Protein AF-A0A2P4YWP9-F1 (afdb_monomer)

Radius of gyration: 31.11 Å; Cα contacts (8 Å, |Δi|>4): 732; chains: 1; bounding box: 73×72×94 Å

Secondary structure (DSSP, 8-state):
-----------------------------SS------HHHHHHHHHHHHHHH-S-S---TTS--HHHHHHHHTS-HHHHHHHHHHH-S----BGGGTB----PPPPTT-----PPP---TTT---------S--HHHHHHHTTSTTHHHHHHHHHHHHHHHS-------EEEE-TBTTTB-TTS---HHHHHHHHHHHHTTPEEEEB-SS-HHHHHTTS-HHHHHHH---S-SEEEGGGTEEE-TT-TT-EEEE----HHHHHHHHHHHHH--EEP-TTSTTHHHHHHHT--EE---EEEEESS-EEEES--SSHHHHHHHH-SPPEEES-HHHHHHHTTT-EEEEEEE--HHHHHHHHHHHHHHHTTSSEEEEEEETTEEEEEETT--HHHHHHHHHHHHT--GGGEEEEE-SGGGHHHHHHSSEEEEETT--HHHHHH-SEEE--GGGTHHHHHHHHHH-------

Organism: NCBI:txid93969

Nearest PDB structures (foldseek):
  3niw-assembly1_A  TM=8.493E-01  e=5.598E-21  Bacteroides thetaiotaomicron
  3mpo-assembly2_B  TM=8.622E-01  e=3.951E-20  Levilactobacillus brevis ATCC 367
  3r4c-assembly1_A  TM=8.668E-01  e=3.978E-19  Bacteroides thetaiotaomicron
  3l7y-assembly1_A  TM=8.414E-01  e=4.250E-18  Streptococcus mutans UA159
  2hf2-assembly1_A  TM=8.295E-01  e=2.999E-17  Escherichia coli K-12

Structure (mmCIF, N/CA/C/O backbone):
data_AF-A0A2P4YWP9-F1
#
_entry.id   AF-A0A2P4YWP9-F1
#
loop_
_atom_site.group_PDB
_atom_site.id
_atom_site.type_symbol
_atom_site.label_atom_id
_atom_site.label_alt_id
_atom_site.label_comp_id
_atom_site.label_asym_id
_atom_site.label_entity_id
_atom_site.label_seq_id
_atom_site.pdbx_PDB_ins_code
_atom_site.Cartn_x
_atom_site.Cartn_y
_atom_site.Cartn_z
_atom_site.occupancy
_atom_site.B_iso_or_equiv
_atom_site.auth_seq_id
_atom_site.auth_comp_id
_atom_site.auth_asym_id
_atom_site.auth_atom_id
_atom_site.pdbx_PDB_model_num
ATOM 1 N N . MET A 1 1 ? 36.704 -50.136 54.119 1.00 34.09 1 MET A N 1
ATOM 2 C CA . MET A 1 1 ? 36.709 -48.700 54.468 1.00 34.09 1 MET A CA 1
ATOM 3 C C . MET A 1 1 ? 36.087 -48.010 53.279 1.00 34.09 1 MET A C 1
ATOM 5 O O . MET A 1 1 ? 36.736 -47.890 52.256 1.00 34.09 1 MET A O 1
ATOM 9 N N . SER A 1 2 ? 34.765 -48.033 53.220 1.00 31.53 2 SER A N 1
ATOM 10 C CA . SER A 1 2 ? 33.814 -47.100 53.848 1.00 31.53 2 SER A CA 1
ATOM 11 C C . SER A 1 2 ? 33.212 -46.326 52.671 1.00 31.53 2 SER A C 1
ATOM 13 O O . SER A 1 2 ? 33.954 -45.632 51.986 1.00 31.53 2 SER A O 1
ATOM 15 N N . ASN A 1 3 ? 31.983 -46.657 52.257 1.00 23.75 3 ASN A N 1
ATOM 16 C CA . ASN A 1 3 ? 30.740 -46.163 52.883 1.00 23.75 3 ASN A CA 1
ATOM 17 C C . ASN A 1 3 ? 30.739 -44.633 52.743 1.00 23.75 3 ASN A C 1
ATOM 19 O O . ASN A 1 3 ? 31.658 -44.001 53.249 1.00 23.75 3 ASN A O 1
ATOM 23 N N . LEU A 1 4 ? 29.829 -43.959 52.051 1.00 30.27 4 LEU A N 1
ATOM 24 C CA . LEU A 1 4 ? 28.372 -44.052 51.860 1.00 30.27 4 LEU A CA 1
ATOM 25 C C . LEU A 1 4 ? 28.070 -43.082 50.686 1.00 30.27 4 LEU A C 1
ATOM 27 O O . LEU A 1 4 ? 28.908 -42.222 50.421 1.00 30.27 4 LEU A O 1
ATOM 31 N N . GLU A 1 5 ? 26.987 -43.051 49.921 1.00 29.45 5 GLU A N 1
ATOM 32 C CA . GLU A 1 5 ? 25.651 -43.662 49.828 1.00 29.45 5 GLU A CA 1
ATOM 33 C C . GLU A 1 5 ? 25.185 -43.209 48.416 1.00 29.45 5 GLU A C 1
ATOM 35 O O . GLU A 1 5 ? 25.487 -42.087 48.007 1.00 29.45 5 GLU A O 1
ATOM 40 N N . GLU A 1 6 ? 24.788 -44.120 47.520 1.00 26.89 6 GLU A N 1
ATOM 41 C CA . GLU A 1 6 ? 23.378 -44.428 47.183 1.00 26.89 6 GLU A CA 1
ATOM 42 C C . GLU A 1 6 ? 22.599 -43.219 46.619 1.00 26.89 6 GLU A C 1
ATOM 44 O O . GLU A 1 6 ? 22.570 -42.157 47.220 1.00 26.89 6 GLU A O 1
ATOM 49 N N . SER A 1 7 ? 21.863 -43.269 45.508 1.00 26.17 7 SER A N 1
ATOM 50 C CA . SER A 1 7 ? 21.395 -44.329 44.593 1.00 26.17 7 SER A CA 1
ATOM 51 C C . SER A 1 7 ? 20.700 -43.579 43.419 1.00 26.17 7 SER A C 1
ATOM 53 O O . SER A 1 7 ? 20.166 -42.493 43.624 1.00 26.17 7 SER A O 1
ATOM 55 N N . GLU A 1 8 ? 20.862 -43.903 42.126 1.00 24.72 8 GLU A N 1
ATOM 56 C CA . GLU A 1 8 ? 20.215 -45.010 41.387 1.00 24.72 8 GLU A CA 1
ATOM 57 C C . GLU A 1 8 ? 18.707 -45.133 41.723 1.00 24.72 8 GLU A C 1
ATOM 59 O O . GLU A 1 8 ? 18.348 -45.219 42.881 1.00 24.72 8 GLU A O 1
ATOM 64 N N . GLN A 1 9 ? 17.718 -45.172 40.828 1.00 23.44 9 GLN A N 1
ATOM 65 C CA . GLN A 1 9 ? 17.652 -45.668 39.459 1.00 23.44 9 GLN A CA 1
ATOM 66 C C . GLN A 1 9 ? 16.190 -45.504 38.947 1.00 23.44 9 GLN A C 1
ATOM 68 O O . GLN A 1 9 ? 15.245 -45.608 39.720 1.00 23.44 9 GLN A O 1
ATOM 73 N N . ILE A 1 10 ? 16.047 -45.365 37.622 1.00 23.47 10 ILE A N 1
ATOM 74 C CA . ILE A 1 10 ? 15.121 -46.120 36.742 1.00 23.47 10 ILE A CA 1
ATOM 75 C C . ILE A 1 10 ? 13.596 -45.866 36.800 1.00 23.47 10 ILE A C 1
ATOM 77 O O . ILE A 1 10 ? 12.891 -46.205 37.739 1.00 23.47 10 ILE A O 1
ATOM 81 N N . LEU A 1 11 ? 13.123 -45.386 35.638 1.00 29.98 11 LEU A N 1
ATOM 82 C CA . LEU A 1 11 ? 11.934 -45.780 34.861 1.00 29.98 11 LEU A CA 1
ATOM 83 C C . LEU A 1 11 ? 10.712 -46.336 35.611 1.00 29.98 11 LEU A C 1
ATOM 85 O O . LEU A 1 11 ? 10.716 -47.464 36.092 1.00 29.98 11 LEU A O 1
ATOM 89 N N . SER A 1 12 ? 9.575 -45.662 35.439 1.00 23.19 12 SER A N 1
ATOM 90 C CA . SER A 1 12 ? 8.370 -46.290 34.872 1.00 23.19 12 SER A CA 1
ATOM 91 C C . SER A 1 12 ? 7.272 -45.249 34.656 1.00 23.19 12 SER A C 1
ATOM 93 O O . SER A 1 12 ? 6.882 -44.525 35.565 1.00 23.19 12 SER A O 1
ATOM 95 N N . SER A 1 13 ? 6.743 -45.185 33.435 1.00 28.92 13 SER A N 1
ATOM 96 C CA . SER A 1 13 ? 5.374 -44.716 33.222 1.00 28.92 13 SER A CA 1
ATOM 97 C C . SER A 1 13 ? 4.409 -45.684 33.910 1.00 28.92 13 SER A C 1
ATOM 99 O O . SER A 1 13 ? 4.602 -46.900 33.808 1.00 28.92 13 SER A O 1
ATOM 101 N N . PRO A 1 14 ? 3.324 -45.175 34.501 1.00 26.53 14 PRO A N 1
ATOM 102 C CA . PRO A 1 14 ? 2.029 -45.524 33.927 1.00 26.53 14 PRO A CA 1
ATOM 103 C C . PRO A 1 14 ? 1.069 -44.333 33.857 1.00 26.53 14 PRO A C 1
ATOM 105 O O . PRO A 1 14 ? 1.017 -43.472 34.731 1.00 26.53 14 PRO A O 1
ATOM 108 N N . GLU A 1 15 ? 0.273 -44.328 32.795 1.00 30.22 15 GLU A N 1
ATOM 109 C CA . GLU A 1 15 ? -0.912 -43.496 32.633 1.00 30.22 15 GLU A CA 1
ATOM 110 C C . GLU A 1 15 ? -1.811 -43.535 33.881 1.00 30.22 15 GLU A C 1
ATOM 112 O O . GLU A 1 15 ? -2.148 -44.601 34.398 1.00 30.22 15 GLU A O 1
ATOM 117 N N . THR A 1 16 ? -2.294 -42.375 34.326 1.00 25.45 16 THR A N 1
ATOM 118 C CA . THR A 1 16 ? -3.603 -42.292 34.986 1.00 25.45 16 THR A CA 1
ATOM 119 C C . THR A 1 16 ? -4.241 -40.941 34.689 1.00 25.45 16 THR A C 1
ATOM 121 O O . THR A 1 16 ? -3.721 -39.881 35.023 1.00 25.45 16 THR A O 1
ATOM 124 N N . LYS A 1 17 ? -5.379 -41.012 33.998 1.00 30.41 17 LYS A N 1
ATOM 125 C CA . LYS A 1 17 ? -6.311 -39.921 33.715 1.00 30.41 17 LYS A CA 1
ATOM 126 C C . LYS A 1 17 ? -6.697 -39.173 34.995 1.00 30.41 17 LYS A C 1
ATOM 128 O O . LYS A 1 17 ? -7.234 -39.798 35.905 1.00 30.41 17 LYS A O 1
ATOM 133 N N . ILE A 1 18 ? -6.570 -37.847 34.987 1.00 26.12 18 ILE A N 1
ATOM 134 C CA . ILE A 1 18 ? -7.506 -36.945 35.670 1.00 26.12 18 ILE A CA 1
ATOM 135 C C . ILE A 1 18 ? -7.871 -35.841 34.674 1.00 26.12 18 ILE A C 1
ATOM 137 O O . ILE A 1 18 ? -7.018 -35.105 34.183 1.00 26.12 18 ILE A O 1
ATOM 141 N N . GLU A 1 19 ? -9.153 -35.803 34.325 1.00 24.84 19 GLU A N 1
ATOM 142 C CA . GLU A 1 19 ? -9.789 -34.797 33.482 1.00 24.84 19 GLU A CA 1
ATOM 143 C C . GLU A 1 19 ? -9.864 -33.423 34.166 1.00 24.84 19 GLU A C 1
ATOM 145 O O . GLU A 1 19 ? -10.084 -33.319 35.368 1.00 24.84 19 GLU A O 1
ATOM 150 N N . ALA A 1 20 ? -9.785 -32.395 33.315 1.00 30.55 20 ALA A N 1
ATOM 151 C CA . ALA A 1 20 ? -10.484 -31.112 33.378 1.00 30.55 20 ALA A CA 1
ATOM 152 C C . ALA A 1 20 ? -10.358 -30.236 34.642 1.00 30.55 20 ALA A C 1
ATOM 154 O O . ALA A 1 20 ? -11.037 -30.430 35.646 1.00 30.55 20 ALA A O 1
ATOM 155 N N . GLY A 1 21 ? -9.662 -29.103 34.488 1.00 25.61 21 GLY A N 1
ATOM 156 C CA . GLY A 1 21 ? -9.970 -27.905 35.269 1.00 25.61 21 GLY A CA 1
ATOM 157 C C . GLY A 1 21 ? -8.818 -26.919 35.417 1.00 25.61 21 GLY A C 1
ATOM 158 O O . GLY A 1 21 ? -7.903 -27.159 36.188 1.00 25.61 21 GLY A O 1
ATOM 159 N N . ARG A 1 22 ? -8.958 -25.755 34.767 1.00 29.91 22 ARG A N 1
ATOM 160 C CA . ARG A 1 22 ? -8.249 -24.490 35.054 1.00 29.91 22 ARG A CA 1
ATOM 161 C C . ARG A 1 22 ? -6.748 -24.441 34.736 1.00 29.91 22 ARG A C 1
ATOM 163 O O . ARG A 1 22 ? -5.906 -24.501 35.620 1.00 29.91 22 ARG A O 1
ATOM 170 N N . GLN A 1 23 ? -6.439 -24.113 33.486 1.00 26.39 23 GLN A N 1
ATOM 171 C CA . GLN A 1 23 ? -5.341 -23.192 33.188 1.00 26.39 23 GLN A CA 1
ATOM 172 C C . GLN A 1 23 ? -5.825 -22.200 32.127 1.00 26.39 23 GLN A C 1
ATOM 174 O O . GLN A 1 23 ? -5.911 -22.531 30.949 1.00 26.39 23 GLN A O 1
ATOM 179 N N . GLN A 1 24 ? -6.209 -20.998 32.559 1.00 26.45 24 GLN A N 1
ATOM 180 C CA . GLN A 1 24 ? -6.325 -19.843 31.673 1.00 26.45 24 GLN A CA 1
ATOM 181 C C . GLN A 1 24 ? -5.015 -19.068 31.806 1.00 26.45 24 GLN A C 1
ATOM 183 O O . GLN A 1 24 ? -4.790 -18.375 32.793 1.00 26.45 24 GLN A O 1
ATOM 188 N N . HIS A 1 25 ? -4.127 -19.269 30.836 1.00 23.30 25 HIS A N 1
ATOM 189 C CA . HIS A 1 25 ? -2.943 -18.440 30.641 1.00 23.30 25 HIS A CA 1
ATOM 190 C C . HIS A 1 25 ? -3.396 -17.144 29.969 1.00 23.30 25 HIS A C 1
ATOM 192 O O . HIS A 1 25 ? -3.940 -17.190 28.866 1.00 23.30 25 HIS A O 1
ATOM 198 N N . ILE A 1 26 ? -3.196 -16.002 30.625 1.00 25.72 26 ILE A N 1
ATOM 199 C CA . ILE A 1 26 ? -3.313 -14.690 29.983 1.00 25.72 26 ILE A CA 1
ATOM 200 C C . ILE A 1 26 ? -1.914 -14.332 29.481 1.00 25.72 26 ILE A C 1
ATOM 202 O O . ILE A 1 26 ? -0.986 -14.156 30.266 1.00 25.72 26 ILE A O 1
ATOM 206 N N . ILE A 1 27 ? -1.765 -14.300 28.158 1.00 22.73 27 ILE A N 1
ATOM 207 C CA . ILE A 1 27 ? -0.553 -13.879 27.454 1.00 22.73 27 ILE A CA 1
ATOM 208 C C . ILE A 1 27 ? -0.737 -12.408 27.077 1.00 22.73 27 ILE A C 1
ATOM 210 O O . ILE A 1 27 ? -1.568 -12.114 26.222 1.00 22.73 27 ILE A O 1
ATOM 214 N N . LEU A 1 28 ? 0.057 -11.513 27.671 1.00 24.88 28 LEU A N 1
ATOM 215 C CA . LEU A 1 28 ? 0.295 -10.153 27.178 1.00 24.88 28 LEU A CA 1
ATOM 216 C C . LEU A 1 28 ? 1.794 -9.812 27.335 1.00 24.88 28 LEU A C 1
ATOM 218 O O . LEU A 1 28 ? 2.309 -9.752 28.443 1.00 24.88 28 LEU A O 1
ATOM 222 N N . ASP A 1 29 ? 2.450 -9.662 26.179 1.00 27.22 29 ASP A N 1
ATOM 223 C CA . ASP A 1 29 ? 3.765 -9.074 25.850 1.00 27.22 29 ASP A CA 1
ATOM 224 C C . ASP A 1 29 ? 5.077 -9.541 26.547 1.00 27.22 29 ASP A C 1
ATOM 226 O O . ASP A 1 29 ? 5.235 -9.619 27.759 1.00 27.22 29 ASP A O 1
ATOM 230 N N . LYS A 1 30 ? 6.104 -9.818 25.733 1.00 25.92 30 LYS A N 1
ATOM 231 C CA . LYS A 1 30 ? 7.339 -10.556 26.059 1.00 25.92 30 LYS A CA 1
ATOM 232 C C . LYS A 1 30 ? 8.503 -9.721 26.616 1.00 25.92 30 LYS A C 1
ATOM 234 O O . LYS A 1 30 ? 9.622 -10.237 26.639 1.00 25.92 30 LYS A O 1
ATOM 239 N N . LYS A 1 31 ? 8.315 -8.474 27.072 1.00 27.20 31 LYS A N 1
ATOM 240 C CA . LYS A 1 31 ? 9.452 -7.689 27.618 1.00 27.20 31 LYS A CA 1
ATOM 241 C C . LYS A 1 31 ? 9.293 -7.007 28.976 1.00 27.20 31 LYS A C 1
ATOM 243 O O . LYS A 1 31 ? 10.329 -6.648 29.525 1.00 27.20 31 LYS A O 1
ATOM 248 N N . ARG A 1 32 ? 8.103 -6.940 29.581 1.00 32.03 32 ARG A N 1
ATOM 249 C CA . ARG A 1 32 ? 7.913 -6.692 31.029 1.00 32.03 32 ARG A CA 1
ATOM 250 C C . ARG A 1 32 ? 6.574 -7.290 31.469 1.00 32.03 32 ARG A C 1
ATOM 252 O O . ARG A 1 32 ? 5.560 -6.606 31.479 1.00 32.03 32 ARG A O 1
ATOM 259 N N . LEU A 1 33 ? 6.569 -8.587 31.765 1.00 34.41 33 LEU A N 1
ATOM 260 C CA . LEU A 1 33 ? 5.387 -9.292 32.262 1.00 34.41 33 LEU A CA 1
ATOM 261 C C . LEU A 1 33 ? 5.249 -9.055 33.763 1.00 34.41 33 LEU A C 1
ATOM 263 O O . LEU A 1 33 ? 5.923 -9.708 34.555 1.00 34.41 33 LEU A O 1
ATOM 267 N N . ILE A 1 34 ? 4.340 -8.160 34.140 1.00 37.19 34 ILE A N 1
ATOM 268 C CA . ILE A 1 34 ? 3.811 -8.127 35.500 1.00 37.19 34 ILE A CA 1
ATOM 269 C C . ILE A 1 34 ? 2.559 -9.003 35.507 1.00 37.19 34 ILE A C 1
ATOM 271 O O . ILE A 1 34 ? 1.476 -8.582 35.107 1.00 37.19 34 ILE A O 1
ATOM 275 N N . THR A 1 35 ? 2.710 -10.261 35.908 1.00 38.19 35 THR A N 1
ATOM 276 C CA . THR A 1 35 ? 1.577 -11.187 36.047 1.00 38.19 35 THR A CA 1
ATOM 277 C C . THR A 1 35 ? 0.998 -11.072 37.456 1.00 38.19 35 THR A C 1
ATOM 279 O O . THR A 1 35 ? 1.623 -11.534 38.417 1.00 38.19 35 THR A O 1
ATOM 282 N N . PHE A 1 36 ? -0.193 -10.479 37.569 1.00 42.12 36 PHE A N 1
ATOM 283 C CA . PHE A 1 36 ? -1.052 -10.588 38.749 1.00 42.12 36 PHE A CA 1
ATOM 284 C C . PHE A 1 36 ? -2.143 -11.623 38.481 1.00 42.12 36 PHE A C 1
ATOM 286 O O . PHE A 1 36 ? -2.895 -11.532 37.511 1.00 42.12 36 PHE A O 1
ATOM 293 N N . THR A 1 37 ? -2.217 -12.636 39.334 1.00 42.81 37 THR A N 1
ATOM 294 C CA . THR A 1 37 ? -3.354 -13.552 39.391 1.00 42.81 37 THR A CA 1
ATOM 295 C C . THR A 1 37 ? -4.542 -12.865 40.066 1.00 42.81 37 THR A C 1
ATOM 297 O O . THR A 1 37 ? -4.379 -11.882 40.786 1.00 42.81 37 THR A O 1
ATOM 300 N N . LEU A 1 38 ? -5.753 -13.404 39.887 1.00 40.91 38 LEU A N 1
ATOM 301 C CA . LEU A 1 38 ? -6.932 -12.921 40.618 1.00 40.91 38 LEU A CA 1
ATOM 302 C C . LEU A 1 38 ? -6.696 -12.952 42.140 1.00 40.91 38 LEU A C 1
ATOM 304 O O . LEU A 1 38 ? -7.079 -12.025 42.842 1.00 40.91 38 LEU A O 1
ATOM 308 N N . THR A 1 39 ? -5.992 -13.976 42.626 1.00 45.16 39 THR A N 1
ATOM 309 C CA . THR A 1 39 ? -5.567 -14.099 44.024 1.00 45.16 39 THR A CA 1
ATOM 310 C C . THR A 1 39 ? -4.648 -12.955 44.450 1.00 45.16 39 THR A C 1
ATOM 312 O O . THR A 1 39 ? -4.837 -12.401 45.529 1.00 45.16 39 THR A O 1
ATOM 315 N N . ASP A 1 40 ? -3.691 -12.564 43.603 1.00 47.81 40 ASP A N 1
ATOM 316 C CA . ASP A 1 40 ? -2.776 -11.459 43.909 1.00 47.81 40 ASP A CA 1
ATOM 317 C C . ASP A 1 40 ? -3.527 -10.122 44.012 1.00 47.81 40 ASP A C 1
ATOM 319 O O . ASP A 1 40 ? -3.213 -9.304 44.873 1.00 47.81 40 ASP A O 1
ATOM 323 N N . ILE A 1 41 ? -4.562 -9.922 43.186 1.00 49.44 41 ILE A N 1
ATOM 324 C CA . ILE A 1 41 ? -5.426 -8.731 43.224 1.00 49.44 41 ILE A CA 1
ATOM 325 C C . ILE A 1 41 ? -6.267 -8.702 44.511 1.00 49.44 41 ILE A C 1
ATOM 327 O O . ILE A 1 41 ? -6.384 -7.650 45.140 1.00 49.44 41 ILE A O 1
ATOM 331 N N . CYS A 1 42 ? -6.825 -9.841 44.936 1.00 46.81 42 CYS A N 1
ATOM 332 C CA . CYS A 1 42 ? -7.580 -9.933 46.191 1.00 46.81 42 CYS A CA 1
ATOM 333 C C . CYS A 1 42 ? -6.701 -9.627 47.411 1.00 46.81 42 CYS A C 1
ATOM 335 O O . CYS A 1 42 ? -7.074 -8.814 48.252 1.00 46.81 42 CYS A O 1
ATOM 337 N N . LEU A 1 43 ? -5.513 -10.234 47.480 1.00 52.22 43 LEU A N 1
ATOM 338 C CA . LEU A 1 43 ? -4.580 -10.031 48.591 1.00 52.22 43 LEU A CA 1
ATOM 339 C C . LEU A 1 43 ? -4.045 -8.591 48.637 1.00 52.22 43 LEU A C 1
ATOM 341 O O . LEU A 1 43 ? -3.830 -8.043 49.716 1.00 52.22 43 LEU A O 1
ATOM 345 N N . LEU A 1 44 ? -3.844 -7.967 47.472 1.00 57.00 44 LEU A N 1
ATOM 346 C CA . LEU A 1 44 ? -3.481 -6.555 47.351 1.00 57.00 44 LEU A CA 1
ATOM 347 C C . LEU A 1 44 ? -4.560 -5.645 47.958 1.00 57.00 44 LEU A C 1
ATOM 349 O O . LEU A 1 44 ? -4.241 -4.774 48.764 1.00 57.00 44 LEU A O 1
ATOM 353 N N . LEU A 1 45 ? -5.830 -5.877 47.614 1.00 52.88 45 LEU A N 1
ATOM 354 C CA . LEU A 1 45 ? -6.977 -5.130 48.140 1.00 52.88 45 LEU A CA 1
ATOM 355 C C . LEU A 1 45 ? -7.110 -5.261 49.663 1.00 52.88 45 LEU A C 1
ATOM 357 O O . LEU A 1 45 ? -7.238 -4.248 50.349 1.00 52.88 45 LEU A O 1
ATOM 361 N N . GLU A 1 46 ? -7.027 -6.483 50.192 1.00 53.44 46 GLU A N 1
ATOM 362 C CA . GLU A 1 46 ? -7.095 -6.748 51.637 1.00 53.44 46 GLU A CA 1
ATOM 363 C C . GLU A 1 46 ? -5.995 -5.998 52.403 1.00 53.44 46 GLU A C 1
ATOM 365 O O . GLU A 1 46 ? -6.267 -5.327 53.397 1.00 53.44 46 GLU A O 1
ATOM 370 N N . LYS A 1 47 ? -4.757 -6.019 51.897 1.00 58.69 47 LYS A N 1
ATOM 371 C CA . LYS A 1 47 ? -3.616 -5.343 52.535 1.00 58.69 47 LYS A CA 1
ATOM 372 C C . LYS A 1 47 ? -3.704 -3.819 52.480 1.00 58.69 47 LYS A C 1
ATOM 374 O O . LYS A 1 47 ? -3.301 -3.151 53.432 1.00 58.69 47 LYS A O 1
ATOM 379 N N . ILE A 1 48 ? -4.241 -3.257 51.394 1.00 57.91 48 ILE A N 1
ATOM 380 C CA . ILE A 1 48 ? -4.526 -1.815 51.302 1.00 57.91 48 ILE A CA 1
ATOM 381 C C . ILE A 1 48 ? -5.561 -1.420 52.368 1.00 57.91 48 ILE A C 1
ATOM 383 O O . ILE A 1 48 ? -5.403 -0.389 53.025 1.00 57.91 48 ILE A O 1
ATOM 387 N N . MET A 1 49 ? -6.585 -2.255 52.578 1.00 53.53 49 MET A N 1
ATOM 388 C CA . MET A 1 49 ? -7.623 -2.029 53.590 1.00 53.53 49 MET A CA 1
ATOM 389 C C . MET A 1 49 ? -7.082 -2.128 55.026 1.00 53.53 49 MET A C 1
ATOM 391 O O . MET A 1 49 ? -7.452 -1.311 55.868 1.00 53.53 49 MET A O 1
ATOM 395 N N . GLU A 1 50 ? -6.172 -3.067 55.307 1.00 58.84 50 GLU A N 1
ATOM 396 C CA . GLU A 1 50 ? -5.529 -3.216 56.625 1.00 58.84 50 GLU A CA 1
ATOM 397 C C . GLU A 1 50 ? -4.681 -1.996 57.032 1.00 58.84 50 GLU A C 1
ATOM 399 O O . GLU A 1 50 ? -4.584 -1.683 58.219 1.00 58.84 50 GLU A O 1
ATOM 404 N N . GLN A 1 51 ? -4.070 -1.290 56.072 1.00 59.56 51 GLN A N 1
ATOM 405 C CA . GLN A 1 51 ? -3.169 -0.165 56.356 1.00 59.56 51 GLN A CA 1
ATOM 406 C C . GLN A 1 51 ? -3.874 1.159 56.684 1.00 59.56 51 GLN A C 1
ATOM 408 O O . GLN A 1 51 ? -3.307 1.975 57.410 1.00 59.56 51 GLN A O 1
ATOM 413 N N . GLN A 1 52 ? -5.053 1.424 56.117 1.00 53.59 52 GLN A N 1
ATOM 414 C CA . GLN A 1 52 ? -5.598 2.792 56.050 1.00 53.59 52 GLN A CA 1
ATOM 415 C C . GLN A 1 52 ? -6.730 3.075 57.049 1.00 53.59 52 GLN A C 1
ATOM 417 O O . GLN A 1 52 ? -7.041 4.238 57.292 1.00 53.59 52 GLN A O 1
ATOM 422 N N . GLY A 1 53 ? -7.318 2.050 57.675 1.00 52.88 53 GLY A N 1
ATOM 423 C CA . GLY A 1 53 ? -8.463 2.247 58.568 1.00 52.88 53 GLY A CA 1
ATOM 424 C C . GLY A 1 53 ? -9.698 2.832 57.859 1.00 52.88 53 GLY A C 1
ATOM 425 O O . GLY A 1 53 ? -9.759 2.922 56.637 1.00 52.88 53 GLY A O 1
ATOM 426 N N . ASP A 1 54 ? -10.713 3.188 58.647 1.00 45.66 54 ASP A N 1
ATOM 427 C CA . ASP A 1 54 ? -12.112 3.429 58.240 1.00 45.66 54 ASP A CA 1
ATOM 428 C C . ASP A 1 54 ? -12.363 4.782 57.516 1.00 45.66 54 ASP A C 1
ATOM 430 O O . ASP A 1 54 ? -13.359 5.463 57.770 1.00 45.66 54 ASP A O 1
ATOM 434 N N . GLU A 1 55 ? -11.453 5.230 56.640 1.00 42.81 55 GLU A N 1
ATOM 435 C CA . GLU A 1 55 ? -11.620 6.468 55.860 1.00 42.81 55 GLU A CA 1
ATOM 436 C C . GLU A 1 55 ? -12.186 6.225 54.446 1.00 42.81 55 GLU A C 1
ATOM 438 O O . GLU A 1 55 ? -11.950 5.214 53.790 1.00 42.81 55 GLU A O 1
ATOM 443 N N . SER A 1 56 ? -13.002 7.176 53.976 1.00 46.06 56 SER A N 1
ATOM 444 C CA . SER A 1 56 ? -14.008 6.975 52.917 1.00 46.06 56 SER A CA 1
ATOM 445 C C . SER A 1 56 ? -13.555 7.255 51.475 1.00 46.06 56 SER A C 1
ATOM 447 O O . SER A 1 56 ? -14.393 7.274 50.575 1.00 46.06 56 SER A O 1
ATOM 449 N N . VAL A 1 57 ? -12.258 7.439 51.208 1.00 42.12 57 VAL A N 1
ATOM 450 C CA . VAL A 1 57 ? -11.725 7.559 49.836 1.00 42.12 57 VAL A CA 1
ATOM 451 C C . VAL A 1 57 ? -10.282 7.050 49.794 1.00 42.12 57 VAL A C 1
ATOM 453 O O . VAL A 1 57 ? -9.405 7.623 50.435 1.00 42.12 57 VAL A O 1
ATOM 456 N N . ILE A 1 58 ? -10.015 6.007 49.001 1.00 47.06 58 ILE A N 1
ATOM 457 C CA . ILE A 1 58 ? -8.652 5.511 48.766 1.00 47.06 58 ILE A CA 1
ATOM 458 C C . ILE A 1 58 ? -8.010 6.392 47.691 1.00 47.06 58 ILE A C 1
ATOM 460 O O . ILE A 1 58 ? -8.503 6.464 46.568 1.00 47.06 58 ILE A O 1
ATOM 464 N N . THR A 1 59 ? -6.892 7.047 48.008 1.00 48.97 59 THR A N 1
ATOM 465 C CA . THR A 1 59 ? -6.061 7.729 47.002 1.00 48.97 59 THR A CA 1
ATOM 466 C C . THR A 1 59 ? -4.659 7.124 46.997 1.00 48.97 59 THR A C 1
ATOM 468 O O . THR A 1 59 ? -4.069 6.899 48.053 1.00 48.97 59 THR A O 1
ATOM 471 N N . CYS A 1 60 ? -4.085 6.892 45.809 1.00 46.78 60 CYS A N 1
ATOM 472 C CA . CYS A 1 60 ? -2.777 6.236 45.629 1.00 46.78 60 CYS A CA 1
ATOM 473 C C . CYS A 1 60 ? -1.593 6.946 46.313 1.00 46.78 60 CYS A C 1
ATOM 475 O O . CYS A 1 60 ? -0.478 6.432 46.287 1.00 46.78 60 CYS A O 1
ATOM 477 N N . ARG A 1 61 ? -1.801 8.145 46.874 1.00 48.34 61 ARG A N 1
ATOM 478 C CA . ARG A 1 61 ? -0.754 8.977 47.479 1.00 48.34 61 ARG A CA 1
ATOM 479 C C . ARG A 1 61 ? -0.337 8.523 48.878 1.00 48.34 61 ARG A C 1
ATOM 481 O O . ARG A 1 61 ? 0.761 8.873 49.289 1.00 48.34 61 ARG A O 1
ATOM 488 N N . ASN A 1 62 ? -1.180 7.762 49.578 1.00 51.78 62 ASN A N 1
ATOM 489 C CA . ASN A 1 62 ? -0.953 7.398 50.982 1.00 51.78 62 ASN A CA 1
ATOM 490 C C . ASN A 1 62 ? -0.669 5.901 51.200 1.00 51.78 62 ASN A C 1
ATOM 492 O O . ASN A 1 62 ? -0.564 5.475 52.345 1.00 51.78 62 ASN A O 1
ATOM 496 N N . ILE A 1 63 ? -0.564 5.105 50.132 1.00 58.94 63 ILE A N 1
ATOM 497 C CA . ILE A 1 63 ? -0.356 3.653 50.211 1.00 58.94 63 ILE A CA 1
ATOM 498 C C . ILE A 1 63 ? 1.146 3.347 50.287 1.00 58.94 63 ILE A C 1
ATOM 500 O O . ILE A 1 63 ? 1.916 3.821 49.450 1.00 58.94 63 ILE A O 1
ATOM 504 N N . ASP A 1 64 ? 1.566 2.533 51.263 1.00 63.78 64 ASP A N 1
ATOM 505 C CA . ASP A 1 64 ? 2.944 2.035 51.338 1.00 63.78 64 ASP A CA 1
ATOM 506 C C . ASP A 1 64 ? 3.106 0.806 50.433 1.00 63.78 64 ASP A C 1
ATOM 508 O O . ASP A 1 64 ? 2.952 -0.350 50.845 1.00 63.78 64 ASP A O 1
ATOM 512 N N . TRP A 1 65 ? 3.411 1.080 49.163 1.00 64.19 65 TRP A N 1
ATOM 513 C CA . TRP A 1 65 ? 3.610 0.055 48.140 1.00 64.19 65 TRP A CA 1
ATOM 514 C C . TRP A 1 65 ? 4.779 -0.878 48.453 1.00 64.19 65 TRP A C 1
ATOM 516 O O . TRP A 1 65 ? 4.716 -2.049 48.094 1.00 64.19 65 TRP A O 1
ATOM 526 N N . ASN A 1 66 ? 5.806 -0.413 49.174 1.00 64.94 66 ASN A N 1
ATOM 527 C CA . ASN A 1 66 ? 6.937 -1.260 49.559 1.00 64.94 66 ASN A CA 1
ATOM 528 C C . ASN A 1 66 ? 6.509 -2.319 50.576 1.00 64.94 66 ASN A C 1
ATOM 530 O O . ASN A 1 66 ? 6.891 -3.486 50.461 1.00 64.94 66 ASN A O 1
ATOM 534 N N . LEU A 1 67 ? 5.682 -1.929 51.550 1.00 63.06 67 LEU A N 1
ATOM 535 C CA . LEU A 1 67 ? 5.137 -2.860 52.530 1.00 63.06 67 LEU A CA 1
ATOM 536 C C . LEU A 1 67 ? 4.246 -3.910 51.854 1.00 63.06 67 LEU A C 1
ATOM 538 O O . LEU A 1 67 ? 4.412 -5.101 52.111 1.00 63.06 67 LEU A O 1
ATOM 542 N N . ILE A 1 68 ? 3.360 -3.505 50.944 1.00 60.56 68 ILE A N 1
ATOM 543 C CA . ILE A 1 68 ? 2.469 -4.449 50.254 1.00 60.56 68 ILE A CA 1
ATOM 544 C C . ILE A 1 68 ? 3.254 -5.393 49.334 1.00 60.56 68 ILE A C 1
ATOM 546 O O . ILE A 1 68 ? 3.033 -6.604 49.350 1.00 60.56 68 ILE A O 1
ATOM 550 N N . ALA A 1 69 ? 4.223 -4.862 48.595 1.00 63.38 69 ALA A N 1
ATOM 551 C CA . ALA A 1 69 ? 5.097 -5.628 47.718 1.00 63.38 69 ALA A CA 1
ATOM 552 C C . ALA A 1 69 ? 5.905 -6.694 48.457 1.00 63.38 69 ALA A C 1
ATOM 554 O O . ALA A 1 69 ? 5.948 -7.845 48.023 1.00 63.38 69 ALA A O 1
ATOM 555 N N . SER A 1 70 ? 6.439 -6.351 49.634 1.00 66.00 70 SER A N 1
ATOM 556 C CA . SER A 1 70 ? 7.154 -7.307 50.486 1.00 66.00 70 SER A CA 1
ATOM 557 C C . SER A 1 70 ? 6.278 -8.472 50.962 1.00 66.00 70 SER A C 1
ATOM 559 O O . SER A 1 70 ? 6.777 -9.565 51.209 1.00 66.00 70 SER A O 1
ATOM 561 N N . GLN A 1 71 ? 4.965 -8.255 51.077 1.00 61.31 71 GLN A N 1
ATOM 562 C CA . GLN A 1 71 ? 4.019 -9.261 51.552 1.00 61.31 71 GLN A CA 1
ATOM 563 C C . GLN A 1 71 ? 3.398 -10.100 50.427 1.00 61.31 71 GLN A C 1
ATOM 565 O O . GLN A 1 71 ? 2.797 -11.134 50.716 1.00 61.31 71 GLN A O 1
ATOM 570 N N . LEU A 1 72 ? 3.513 -9.652 49.175 1.00 58.00 72 LEU A N 1
ATOM 571 C CA . LEU A 1 72 ? 3.062 -10.371 47.980 1.00 58.00 72 LEU A CA 1
ATOM 572 C C . LEU A 1 72 ? 4.219 -11.033 47.215 1.00 58.00 72 LEU A C 1
ATOM 574 O O . LEU A 1 72 ? 3.961 -11.720 46.231 1.00 58.00 72 LEU A O 1
ATOM 578 N N . ASP A 1 73 ? 5.465 -10.835 47.663 1.00 67.25 73 ASP A N 1
ATOM 579 C CA . ASP A 1 73 ? 6.692 -11.252 46.965 1.00 67.25 73 ASP A CA 1
ATOM 580 C C . ASP A 1 73 ? 6.739 -10.720 45.518 1.00 67.25 73 ASP A C 1
ATOM 582 O O . ASP A 1 73 ? 6.942 -11.447 44.544 1.00 67.25 73 ASP A O 1
ATOM 586 N N . LYS A 1 74 ? 6.461 -9.419 45.373 1.00 62.38 74 LYS A N 1
ATOM 587 C CA . LYS A 1 74 ? 6.402 -8.695 44.093 1.00 62.38 74 LYS A CA 1
ATOM 588 C C . LYS A 1 74 ? 7.249 -7.433 44.157 1.00 62.38 74 LYS A C 1
ATOM 590 O O . LYS A 1 74 ? 7.601 -6.968 45.240 1.00 62.38 74 LYS A O 1
ATOM 595 N N . ASP A 1 75 ? 7.555 -6.855 43.001 1.00 65.00 75 ASP A N 1
ATOM 596 C CA . ASP A 1 75 ? 8.251 -5.575 42.946 1.00 65.00 75 ASP A CA 1
ATOM 597 C C . ASP A 1 75 ? 7.289 -4.403 43.288 1.00 65.00 75 ASP A C 1
ATOM 599 O O . ASP A 1 75 ? 6.153 -4.362 42.800 1.00 65.00 75 ASP A O 1
ATOM 603 N N . PRO A 1 76 ? 7.699 -3.443 44.142 1.00 59.44 76 PRO A N 1
ATOM 604 C CA . PRO A 1 76 ? 6.852 -2.311 44.526 1.00 59.44 76 PRO A CA 1
ATOM 605 C C . PRO A 1 76 ? 6.447 -1.402 43.365 1.00 59.44 76 PRO A C 1
ATOM 607 O O . PRO A 1 76 ? 5.303 -0.942 43.329 1.00 59.44 76 PRO A O 1
ATOM 610 N N . PHE A 1 77 ? 7.347 -1.167 42.403 1.00 55.25 77 PHE A N 1
ATOM 611 C CA . PHE A 1 77 ? 7.034 -0.381 41.209 1.00 55.25 77 PHE A CA 1
ATOM 612 C C . PHE A 1 77 ? 6.034 -1.117 40.319 1.00 55.25 77 PHE A C 1
ATOM 614 O O . PHE A 1 77 ? 5.177 -0.475 39.715 1.00 55.25 77 PHE A O 1
ATOM 621 N N . GLU A 1 78 ? 6.108 -2.446 40.253 1.00 55.97 78 GLU A N 1
ATOM 622 C CA . GLU A 1 78 ? 5.161 -3.261 39.493 1.00 55.97 78 GLU A CA 1
ATOM 623 C C . GLU A 1 78 ? 3.727 -3.171 40.041 1.00 55.97 78 GLU A C 1
ATOM 625 O O . GLU A 1 78 ? 2.782 -2.989 39.269 1.00 55.97 78 GLU A O 1
ATOM 630 N N . ILE A 1 79 ? 3.558 -3.243 41.366 1.00 55.50 79 ILE A N 1
ATOM 631 C CA . ILE A 1 79 ? 2.247 -3.099 42.023 1.00 55.50 79 ILE A CA 1
ATOM 632 C C . ILE A 1 79 ? 1.707 -1.675 41.867 1.00 55.50 79 ILE A C 1
ATOM 634 O O . ILE A 1 79 ? 0.544 -1.489 41.500 1.00 55.50 79 ILE A O 1
ATOM 638 N N . GLU A 1 80 ? 2.543 -0.668 42.125 1.00 56.66 80 GLU A N 1
ATOM 639 C CA . GLU A 1 80 ? 2.148 0.737 42.031 1.00 56.66 80 GLU A CA 1
ATOM 640 C C . GLU A 1 80 ? 1.746 1.113 40.595 1.00 56.66 80 GLU A C 1
ATOM 642 O O . GLU A 1 80 ? 0.749 1.812 40.388 1.00 56.66 80 GLU A O 1
ATOM 647 N N . TYR A 1 81 ? 2.495 0.631 39.596 1.00 50.28 81 TYR A N 1
ATOM 648 C CA . TYR A 1 81 ? 2.199 0.846 38.181 1.00 50.28 81 TYR A CA 1
ATOM 649 C C . TYR A 1 81 ? 0.886 0.176 37.774 1.00 50.28 81 TYR A C 1
ATOM 651 O O . TYR A 1 81 ? 0.020 0.844 37.214 1.00 50.28 81 TYR A O 1
ATOM 659 N N . PHE A 1 82 ? 0.696 -1.104 38.113 1.00 53.84 82 PHE A N 1
ATOM 660 C CA . PHE A 1 82 ? -0.554 -1.821 37.848 1.00 53.84 82 PHE A CA 1
ATOM 661 C C . PHE A 1 82 ? -1.762 -1.082 38.437 1.00 53.84 82 PHE A C 1
ATOM 663 O O . PHE A 1 82 ? -2.735 -0.799 37.741 1.00 53.84 82 PHE A O 1
ATOM 670 N N . TRP A 1 83 ? -1.683 -0.687 39.706 1.00 55.12 83 TRP A N 1
ATOM 671 C CA . TRP A 1 83 ? -2.793 -0.021 40.375 1.00 55.12 83 TRP A CA 1
ATOM 672 C C . TRP A 1 83 ? -3.128 1.348 39.760 1.00 55.12 83 TRP A C 1
ATOM 674 O O . TRP A 1 83 ? -4.296 1.646 39.511 1.00 55.12 83 TRP A O 1
ATOM 684 N N . LYS A 1 84 ? -2.110 2.166 39.452 1.00 52.38 84 LYS A N 1
ATOM 685 C CA . LYS A 1 84 ? -2.286 3.485 38.817 1.00 52.38 84 LYS A CA 1
ATOM 686 C C . LYS A 1 84 ? -2.840 3.408 37.395 1.00 52.38 84 LYS A C 1
ATOM 688 O O . LYS A 1 84 ? -3.567 4.313 36.999 1.00 52.38 84 LYS A O 1
ATOM 693 N N . VAL A 1 85 ? -2.469 2.376 36.637 1.00 43.44 85 VAL A N 1
ATOM 694 C CA . VAL A 1 85 ? -2.883 2.203 35.237 1.00 43.44 85 VAL A CA 1
ATOM 695 C C . VAL A 1 85 ? -4.330 1.725 35.140 1.00 43.44 85 VAL A C 1
ATOM 697 O O . VAL A 1 85 ? -5.070 2.231 34.304 1.00 43.44 85 VAL A O 1
ATOM 700 N N . PHE A 1 86 ? -4.748 0.792 36.001 1.00 45.66 86 PHE A N 1
ATOM 701 C CA . PHE A 1 86 ? -6.057 0.144 35.866 1.00 45.66 86 PHE A CA 1
ATOM 702 C C . PHE A 1 86 ? -7.147 0.704 36.786 1.00 45.66 86 PHE A C 1
ATOM 704 O O . PHE A 1 86 ? -8.322 0.497 36.508 1.00 45.66 86 PHE A O 1
ATOM 711 N N . ASN A 1 87 ? -6.800 1.394 37.880 1.00 50.97 87 ASN A N 1
ATOM 712 C CA . ASN A 1 87 ? -7.779 1.816 38.889 1.00 50.97 87 ASN A CA 1
ATOM 713 C C . ASN A 1 87 ? -7.497 3.222 39.463 1.00 50.97 87 ASN A C 1
ATOM 715 O O . ASN A 1 87 ? -7.267 3.365 40.668 1.00 50.97 87 ASN A O 1
ATOM 719 N N . PRO A 1 88 ? -7.507 4.283 38.633 1.00 41.41 88 PRO A N 1
ATOM 720 C CA . PRO A 1 88 ? -7.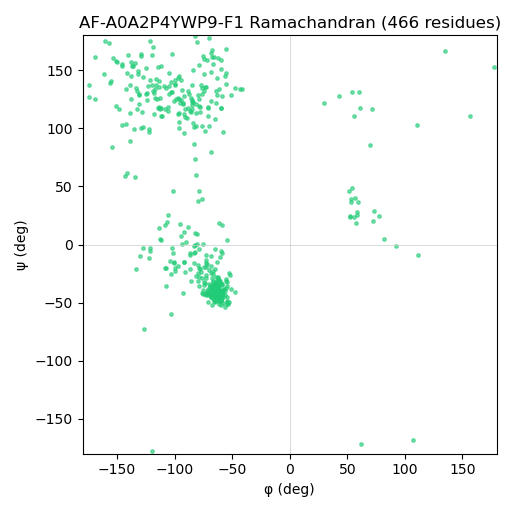150 5.630 39.079 1.00 41.41 88 PRO A CA 1
ATOM 721 C C . PRO A 1 88 ? -8.161 6.265 40.054 1.00 41.41 88 PRO A C 1
ATOM 723 O O . PRO A 1 88 ? -7.760 7.113 40.851 1.00 41.41 88 PRO A O 1
ATOM 726 N N . GLU A 1 89 ? -9.435 5.848 40.044 1.00 42.97 89 GLU A N 1
ATOM 727 C CA . GLU A 1 89 ? -10.492 6.387 40.917 1.00 42.97 89 GLU A CA 1
ATOM 728 C C . GLU A 1 89 ? -11.412 5.272 41.456 1.00 42.97 89 GLU A C 1
ATOM 730 O O . GLU A 1 89 ? -12.429 4.932 40.855 1.00 42.97 89 GLU A O 1
ATOM 735 N N . ILE A 1 90 ? -11.067 4.679 42.606 1.00 42.50 90 ILE A N 1
ATOM 736 C CA . ILE A 1 90 ? -11.961 3.756 43.330 1.00 42.50 90 ILE A CA 1
ATOM 737 C C . ILE A 1 90 ? -12.714 4.523 44.423 1.00 42.50 90 ILE A C 1
ATOM 739 O O . ILE A 1 90 ? -12.111 5.123 45.314 1.00 42.50 90 ILE A O 1
ATOM 743 N N . HIS A 1 91 ? -14.046 4.439 44.408 1.00 39.19 91 HIS A N 1
ATOM 744 C CA . HIS A 1 91 ? -14.907 4.925 45.488 1.00 39.19 91 HIS A CA 1
ATOM 745 C C . HIS A 1 91 ? -15.284 3.770 46.427 1.00 39.19 91 HIS A C 1
ATOM 747 O O . HIS A 1 91 ? -16.036 2.874 46.045 1.00 39.19 91 HIS A O 1
ATOM 753 N N . PHE A 1 92 ? -14.791 3.796 47.668 1.00 38.91 92 PHE A N 1
ATOM 754 C CA . PHE A 1 92 ? -15.082 2.777 48.684 1.00 38.91 92 PHE A CA 1
ATOM 755 C C . PHE A 1 92 ? -16.081 3.309 49.727 1.00 38.91 92 PHE A C 1
ATOM 757 O O . PHE A 1 92 ? -15.948 4.441 50.188 1.00 38.91 92 PHE A O 1
ATOM 764 N N . LYS A 1 93 ? -17.087 2.511 50.125 1.00 34.56 93 LYS A N 1
ATOM 765 C CA . LYS A 1 93 ? -18.037 2.857 51.206 1.00 34.56 93 LYS A CA 1
ATOM 766 C C . LYS A 1 93 ? -18.017 1.793 52.315 1.00 34.56 93 LYS A C 1
ATOM 768 O O . LYS A 1 93 ? -18.738 0.799 52.210 1.00 34.56 93 LYS A O 1
ATOM 773 N N . PRO A 1 94 ? -17.258 2.012 53.404 1.00 32.03 94 PRO A N 1
ATOM 774 C CA . PRO A 1 94 ? -17.087 1.030 54.480 1.00 32.03 94 PRO A CA 1
ATOM 775 C C . PRO A 1 94 ? -18.384 0.658 55.207 1.00 32.03 94 PRO A C 1
ATOM 777 O O . PRO A 1 94 ? -18.559 -0.487 55.612 1.00 32.03 94 PRO A O 1
ATOM 780 N N . THR A 1 95 ? -19.347 1.584 55.298 1.00 33.62 95 THR A N 1
ATOM 781 C CA . THR A 1 95 ? -20.629 1.382 56.002 1.00 33.62 95 THR A CA 1
ATOM 782 C C . THR A 1 95 ? -21.491 0.249 55.450 1.00 33.62 95 THR A C 1
ATOM 784 O O . THR A 1 95 ? -22.482 -0.115 56.080 1.00 33.62 95 THR A O 1
ATOM 787 N N . LEU A 1 96 ? -21.140 -0.302 54.286 1.00 31.38 96 LEU A N 1
ATOM 788 C CA . LEU A 1 96 ? -21.904 -1.351 53.626 1.00 31.38 96 LEU A CA 1
ATOM 789 C C . LEU A 1 96 ? -21.097 -2.645 53.386 1.00 31.38 96 LEU A C 1
ATOM 791 O O . LEU A 1 96 ? -21.694 -3.645 53.004 1.00 31.38 96 LEU A O 1
ATOM 795 N N . GLY A 1 97 ? -19.789 -2.669 53.683 1.00 29.41 97 GLY A N 1
ATOM 796 C CA . GLY A 1 97 ? -18.980 -3.897 53.687 1.00 29.41 97 GLY A CA 1
ATOM 797 C C . GLY A 1 97 ? -18.625 -4.493 52.315 1.00 29.41 97 GLY A C 1
ATOM 798 O O . GLY A 1 97 ? -18.457 -5.708 52.229 1.00 29.41 97 GLY A O 1
ATOM 799 N N . TYR A 1 98 ? -18.518 -3.682 51.253 1.00 35.62 98 TYR A N 1
ATOM 800 C CA . TYR A 1 98 ? -18.152 -4.152 49.906 1.00 35.62 98 TYR A CA 1
ATOM 801 C C . TYR A 1 98 ? -17.306 -3.155 49.095 1.00 35.62 98 TYR A C 1
ATOM 803 O O . TYR A 1 98 ? -17.410 -1.939 49.267 1.00 35.62 98 TYR A O 1
ATOM 811 N N . ALA A 1 99 ? -16.508 -3.700 48.166 1.00 33.81 99 ALA A N 1
ATOM 812 C CA . ALA A 1 99 ? -15.708 -2.990 47.164 1.00 33.81 99 ALA A CA 1
ATOM 813 C C . ALA A 1 99 ? -16.310 -3.196 45.763 1.00 33.81 99 ALA A C 1
ATOM 815 O O . ALA A 1 99 ? -16.651 -4.325 45.410 1.00 33.81 99 ALA A O 1
ATOM 816 N N . VAL A 1 100 ? -16.402 -2.143 44.945 1.00 37.16 100 VAL A N 1
ATOM 817 C CA . VAL A 1 100 ? -16.790 -2.257 43.527 1.00 37.16 100 VAL A CA 1
ATOM 818 C C . VAL A 1 100 ? -15.573 -1.919 42.677 1.00 37.16 100 VAL A C 1
ATOM 820 O O . VAL A 1 100 ? -15.137 -0.771 42.655 1.00 37.16 100 VAL A O 1
ATOM 823 N N . VAL A 1 101 ? -15.015 -2.926 42.005 1.00 36.84 101 VAL A N 1
ATOM 824 C CA . VAL A 1 101 ? -13.879 -2.764 41.090 1.00 36.84 101 VAL A CA 1
ATOM 825 C C . VAL A 1 101 ? -14.397 -2.950 39.663 1.00 36.84 101 VAL A C 1
ATOM 827 O O . VAL A 1 101 ? -14.881 -4.040 39.347 1.00 36.84 101 VAL A O 1
ATOM 830 N N . PRO A 1 102 ? -14.338 -1.926 38.797 1.00 33.72 102 PRO A N 1
ATOM 831 C CA . PRO A 1 102 ? -14.587 -2.114 37.377 1.00 33.72 102 PRO A CA 1
ATOM 832 C C . PRO A 1 102 ? -13.407 -2.896 36.793 1.00 33.72 102 PRO A C 1
ATOM 834 O O . PRO A 1 102 ? -12.324 -2.358 36.596 1.00 33.72 102 PRO A O 1
ATOM 837 N N . VAL A 1 103 ? -13.593 -4.193 36.562 1.00 33.62 103 VAL A N 1
ATOM 838 C CA . VAL A 1 103 ? -12.601 -5.011 35.859 1.00 33.62 103 VAL A CA 1
ATOM 839 C C . VAL A 1 103 ? -12.970 -5.012 34.382 1.00 33.62 103 VAL A C 1
ATOM 841 O O . VAL A 1 103 ? -14.067 -5.439 34.021 1.00 33.62 103 VAL A O 1
ATOM 844 N N . GLU A 1 104 ? -12.065 -4.539 33.528 1.00 30.66 104 GLU A N 1
ATOM 845 C CA . GLU A 1 104 ? -12.181 -4.702 32.079 1.00 30.66 104 GLU A CA 1
ATOM 846 C C . GLU A 1 104 ? -12.224 -6.202 31.740 1.00 30.66 104 GLU A C 1
ATOM 848 O O . GLU A 1 104 ? -11.315 -6.974 32.057 1.00 30.66 104 GLU A O 1
ATOM 853 N N . LEU A 1 105 ? -13.342 -6.633 31.156 1.00 30.75 105 LEU A N 1
ATOM 854 C CA . LEU A 1 105 ? -13.650 -8.031 30.880 1.00 30.75 105 LEU A CA 1
ATOM 855 C C . LEU A 1 105 ? -13.119 -8.455 29.512 1.00 30.75 105 LEU A C 1
ATOM 857 O O . LEU A 1 105 ? -13.383 -7.835 28.485 1.00 30.75 105 LEU A O 1
ATOM 861 N N . ASN A 1 106 ? -12.437 -9.596 29.498 1.00 29.23 106 ASN A N 1
ATOM 862 C CA . ASN A 1 106 ? -12.068 -10.308 28.285 1.00 29.23 106 ASN A CA 1
ATOM 863 C C . ASN A 1 106 ? -13.346 -10.773 27.547 1.00 29.23 106 ASN A C 1
ATOM 865 O O . ASN A 1 106 ? -14.217 -11.411 28.145 1.00 29.23 106 ASN A O 1
ATOM 869 N N . LEU A 1 107 ? -13.433 -10.460 26.250 1.00 27.20 107 LEU A N 1
ATOM 870 C CA . LEU A 1 107 ? -14.606 -10.446 25.350 1.00 27.20 107 LEU A CA 1
ATOM 871 C C . LEU A 1 107 ? -15.395 -11.764 25.149 1.00 27.20 107 LEU A C 1
ATOM 873 O O . LEU A 1 107 ? -16.169 -11.871 24.203 1.00 27.20 107 LEU A O 1
ATOM 877 N N . ASN A 1 108 ? -15.249 -12.775 26.007 1.00 29.73 108 ASN A N 1
ATOM 878 C CA . ASN A 1 108 ? -15.951 -14.058 25.864 1.00 29.73 108 ASN A CA 1
ATOM 879 C C . ASN A 1 108 ? -16.736 -14.524 27.100 1.00 29.73 108 ASN A C 1
ATOM 881 O O . ASN A 1 108 ? -17.383 -15.570 27.024 1.00 29.73 108 ASN A O 1
ATOM 885 N N . GLN A 1 109 ? -16.700 -13.815 28.234 1.00 30.83 109 GLN A N 1
ATOM 886 C CA . GLN A 1 109 ? -17.464 -14.205 29.428 1.00 30.83 109 GLN A CA 1
ATOM 887 C C . GLN A 1 109 ? -17.948 -12.972 30.193 1.00 30.83 109 GLN A C 1
ATOM 889 O O . GLN A 1 109 ? -17.174 -12.378 30.929 1.00 30.83 109 GLN A O 1
ATOM 894 N N . GLU A 1 110 ? -19.228 -12.615 30.070 1.00 28.09 110 GLU A N 1
ATOM 895 C CA . GLU A 1 110 ? -19.892 -11.631 30.938 1.00 28.09 110 GLU A CA 1
ATOM 896 C C . GLU A 1 110 ? -19.800 -12.088 32.407 1.00 28.09 110 GLU A C 1
ATOM 898 O O . GLU A 1 110 ? -20.578 -12.931 32.856 1.00 28.09 110 GLU A O 1
ATOM 903 N N . THR A 1 111 ? -18.821 -11.585 33.164 1.00 33.16 111 THR A N 1
ATOM 904 C CA . THR A 1 111 ? -18.633 -11.980 34.568 1.00 33.16 111 THR A CA 1
ATOM 905 C C . THR A 1 111 ? -18.523 -10.744 35.447 1.00 33.16 111 THR A C 1
ATOM 907 O O . THR A 1 111 ? -17.471 -10.125 35.540 1.00 33.16 111 THR A O 1
ATOM 910 N N . LEU A 1 112 ? -19.617 -10.392 36.121 1.00 33.03 112 LEU A N 1
ATOM 911 C CA . LEU A 1 112 ? -19.608 -9.392 37.186 1.00 33.03 112 LEU A CA 1
ATOM 912 C C . LEU A 1 112 ? -19.065 -10.051 38.468 1.00 33.03 112 LEU A C 1
ATOM 914 O O . LEU A 1 112 ? -19.656 -11.016 38.956 1.00 33.03 112 LEU A O 1
ATOM 918 N N . LEU A 1 113 ? -17.950 -9.559 39.015 1.00 35.34 113 LEU A N 1
ATOM 919 C CA . LEU A 1 113 ? -17.412 -10.024 40.298 1.00 35.34 113 LEU A CA 1
ATOM 920 C C . LEU A 1 113 ? -17.892 -9.092 41.417 1.00 35.34 113 LEU A C 1
ATOM 922 O O . LEU A 1 113 ? -17.420 -7.967 41.549 1.00 35.34 113 LEU A O 1
ATOM 926 N N . LEU A 1 114 ? -18.849 -9.565 42.215 1.00 32.78 114 LEU A N 1
ATOM 927 C CA . LEU A 1 114 ? -19.273 -8.918 43.457 1.00 32.78 114 LEU A CA 1
ATOM 928 C C . LEU A 1 114 ? -18.511 -9.559 44.620 1.00 32.78 114 LEU A C 1
ATOM 930 O O . LEU A 1 114 ? -18.617 -10.768 44.824 1.00 32.78 114 LEU A O 1
ATOM 934 N N . TYR A 1 115 ? -17.765 -8.757 45.381 1.00 33.94 115 TYR A N 1
ATOM 935 C CA . TYR A 1 115 ? -17.181 -9.196 46.647 1.00 33.94 115 TYR A CA 1
ATOM 936 C C . TYR A 1 115 ? -18.178 -8.942 47.776 1.00 33.94 115 TYR A C 1
ATOM 938 O O . TYR A 1 115 ? -18.534 -7.798 48.057 1.00 33.94 115 TYR A O 1
ATOM 946 N N . GLU A 1 116 ? -18.611 -10.017 48.426 1.00 29.70 116 GLU A N 1
ATOM 947 C CA . GLU A 1 116 ? -19.212 -9.967 49.757 1.00 29.70 116 GLU A CA 1
ATOM 948 C C . GLU A 1 116 ? -18.116 -10.361 50.757 1.00 29.70 116 GLU A C 1
ATOM 950 O O . GLU A 1 116 ? -17.326 -11.264 50.472 1.00 29.70 116 GLU A O 1
ATOM 955 N N . ASN A 1 117 ? -18.029 -9.641 51.876 1.00 29.98 117 ASN A N 1
ATOM 956 C CA . ASN A 1 117 ? -16.998 -9.792 52.906 1.00 29.98 117 ASN A CA 1
ATOM 957 C C . ASN A 1 117 ? -16.660 -11.265 53.215 1.00 29.98 117 ASN A C 1
ATOM 959 O O . ASN A 1 117 ? -17.555 -12.086 53.429 1.00 29.98 117 ASN A O 1
ATOM 963 N N . VAL A 1 118 ? -15.362 -11.579 53.282 1.00 31.66 118 VAL A N 1
ATOM 964 C CA . VAL A 1 118 ? -14.852 -12.876 53.739 1.00 31.66 118 VAL A CA 1
ATOM 965 C C . VAL A 1 118 ? -15.330 -13.092 55.174 1.00 31.66 118 VAL A C 1
ATOM 967 O O . VAL A 1 118 ? -14.982 -12.339 56.081 1.00 31.66 118 VAL A O 1
ATOM 970 N N . ASP A 1 119 ? -16.138 -14.125 55.401 1.00 29.25 119 ASP A N 1
ATOM 971 C CA . ASP A 1 119 ? -16.430 -14.585 56.754 1.00 29.25 119 ASP A CA 1
ATOM 972 C C . ASP A 1 119 ? -15.128 -15.118 57.377 1.00 29.25 119 ASP A C 1
ATOM 974 O O . ASP A 1 119 ? -14.623 -16.186 57.008 1.00 29.25 119 ASP A O 1
ATOM 978 N N . HIS A 1 120 ? -14.582 -14.353 58.326 1.00 30.33 120 HIS A N 1
ATOM 979 C CA . HIS A 1 120 ? -13.324 -14.630 59.023 1.00 30.33 120 HIS A CA 1
ATOM 980 C C . HIS A 1 120 ? -13.301 -15.967 59.789 1.00 30.33 120 HIS A C 1
ATOM 982 O O . HIS A 1 120 ? -12.251 -16.342 60.309 1.00 30.33 120 HIS A O 1
ATOM 988 N N . GLN A 1 121 ? -14.413 -16.707 59.873 1.00 28.62 121 GLN A N 1
ATOM 989 C CA . GLN A 1 121 ? -14.430 -18.045 60.470 1.00 28.62 121 GLN A CA 1
ATOM 990 C C . GLN A 1 121 ? -14.338 -19.194 59.460 1.00 28.62 121 GLN A C 1
ATOM 992 O O . GLN A 1 121 ? -13.992 -20.306 59.860 1.00 28.62 121 GLN A O 1
ATOM 997 N N . THR A 1 122 ? -14.625 -18.970 58.172 1.00 34.41 122 THR A N 1
ATOM 998 C CA . THR A 1 122 ? -14.809 -20.077 57.213 1.00 34.41 122 THR A CA 1
ATOM 999 C C . THR A 1 122 ? -13.873 -20.061 56.005 1.00 34.41 122 THR A C 1
ATOM 1001 O O . THR A 1 122 ? -13.782 -21.084 55.326 1.00 34.41 122 THR A O 1
ATOM 1004 N N . ASN A 1 123 ? -13.127 -18.975 55.753 1.00 30.14 123 ASN A N 1
ATOM 1005 C CA . ASN A 1 123 ? -12.162 -18.870 54.640 1.00 30.14 123 ASN A CA 1
ATOM 1006 C C . ASN A 1 123 ? -12.753 -19.235 53.254 1.00 30.14 123 ASN A C 1
ATOM 1008 O O . ASN A 1 123 ? -12.037 -19.647 52.338 1.00 30.14 123 ASN A O 1
ATOM 1012 N N . ALA A 1 124 ? -14.073 -19.119 53.086 1.00 25.72 124 ALA A N 1
ATOM 1013 C CA . ALA A 1 124 ? -14.760 -19.533 51.871 1.00 25.72 124 ALA A CA 1
ATOM 1014 C C . ALA A 1 124 ? -14.856 -18.373 50.869 1.00 25.72 124 ALA A C 1
ATOM 1016 O O . ALA A 1 124 ? -15.628 -17.436 51.055 1.00 25.72 124 ALA A O 1
ATOM 1017 N N . ILE A 1 125 ? -14.108 -18.473 49.767 1.00 30.88 125 ILE A N 1
ATOM 1018 C CA . ILE A 1 125 ? -14.259 -17.615 48.585 1.00 30.88 125 ILE A CA 1
ATOM 1019 C C . ILE A 1 125 ? -15.418 -18.165 47.741 1.00 30.88 125 ILE A C 1
ATOM 1021 O O . ILE A 1 125 ? -15.314 -19.250 47.157 1.00 30.88 125 ILE A O 1
ATOM 1025 N N . TYR A 1 126 ? -16.522 -17.425 47.640 1.00 32.28 126 TYR A N 1
ATOM 1026 C CA . TYR A 1 126 ? -17.634 -17.797 46.764 1.00 32.28 126 TYR A CA 1
ATOM 1027 C C . TYR A 1 126 ? -17.376 -17.306 45.335 1.00 32.28 126 TYR A C 1
ATOM 1029 O O . TYR A 1 126 ? -17.525 -16.133 45.014 1.00 32.28 126 TYR A O 1
ATOM 1037 N N . ASN A 1 127 ? -17.008 -18.233 44.448 1.00 30.86 127 ASN A N 1
ATOM 1038 C CA . ASN A 1 127 ? -16.965 -17.985 43.008 1.00 30.86 127 ASN A CA 1
ATOM 1039 C C . ASN A 1 127 ? -18.392 -18.006 42.444 1.00 30.86 127 ASN A C 1
ATOM 1041 O O . ASN A 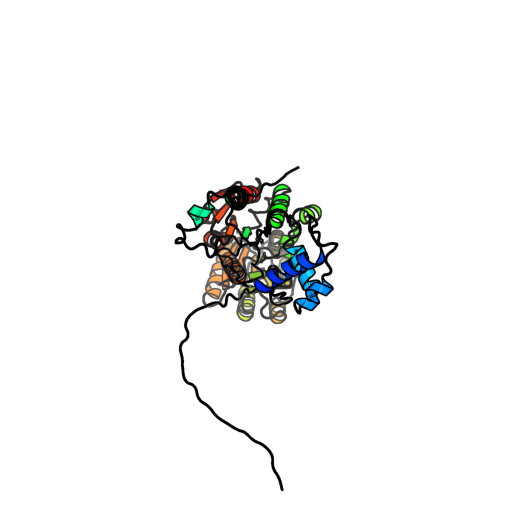1 127 ? -18.949 -19.084 42.219 1.00 30.86 127 ASN A O 1
ATOM 1045 N N . TYR A 1 128 ? -18.985 -16.844 42.175 1.00 31.30 128 TYR A N 1
ATOM 1046 C CA . TYR A 1 128 ? -20.258 -16.786 41.460 1.00 31.30 128 TYR A CA 1
ATOM 1047 C C . TYR A 1 128 ? -20.020 -16.870 39.954 1.00 31.30 128 TYR A C 1
ATOM 1049 O O . TYR A 1 128 ? -19.656 -15.905 39.291 1.00 31.30 128 TYR A O 1
ATOM 1057 N N . LYS A 1 129 ? -20.242 -18.063 39.402 1.00 28.52 129 LYS A N 1
ATOM 1058 C CA . LYS A 1 129 ? -20.418 -18.255 37.963 1.00 28.52 129 LYS A CA 1
ATOM 1059 C C . LYS A 1 129 ? -21.889 -17.977 37.659 1.00 28.52 129 LYS A C 1
ATOM 1061 O O . LYS A 1 129 ? -22.750 -18.678 38.190 1.00 28.52 129 LYS A O 1
ATOM 1066 N N . LEU A 1 130 ? -22.195 -16.993 36.815 1.00 28.55 130 LEU A N 1
ATOM 1067 C CA . LEU A 1 130 ? -23.540 -16.817 36.258 1.00 28.55 130 LEU A CA 1
ATOM 1068 C C . LEU A 1 130 ? -23.828 -17.988 35.299 1.00 28.55 130 LEU A C 1
ATOM 1070 O O . LEU A 1 130 ? -23.670 -17.903 34.088 1.00 28.55 130 LEU A O 1
ATOM 1074 N N . GLN A 1 131 ? -24.196 -19.140 35.863 1.00 24.58 131 GLN A N 1
ATOM 1075 C CA . GLN A 1 131 ? -24.892 -20.203 35.149 1.00 24.58 131 GLN A CA 1
ATOM 1076 C C . GLN A 1 131 ? -26.379 -20.104 35.484 1.00 24.58 131 GLN A C 1
ATOM 1078 O O . GLN A 1 131 ? -26.762 -19.892 36.633 1.00 24.58 131 GLN A O 1
ATOM 1083 N N . SER A 1 132 ? -27.211 -20.275 34.463 1.00 30.16 132 SER A N 1
ATOM 1084 C CA . SER A 1 132 ? -28.668 -20.095 34.419 1.00 30.16 132 SER A CA 1
ATOM 1085 C C . SER A 1 132 ? -29.504 -20.989 35.358 1.00 30.16 132 SER A C 1
ATOM 1087 O O . SER A 1 132 ? -30.711 -21.122 35.171 1.00 30.16 132 SER A O 1
ATOM 1089 N N . SER A 1 133 ? -28.920 -21.586 36.399 1.00 31.38 133 SER A N 1
ATOM 1090 C CA . SER A 1 133 ? -29.596 -22.522 37.301 1.00 31.38 133 SER A CA 1
ATOM 1091 C C . SER A 1 133 ? -29.315 -22.249 38.783 1.00 31.38 133 SER A C 1
ATOM 1093 O O . SER A 1 133 ? -28.840 -23.133 39.489 1.00 31.38 133 SER A O 1
ATOM 1095 N N . VAL A 1 134 ? -29.627 -21.049 39.288 1.00 32.19 134 VAL A N 1
ATOM 1096 C CA . VAL A 1 134 ? -29.721 -20.790 40.743 1.00 32.19 134 VAL A CA 1
ATOM 1097 C C . VAL A 1 134 ? -30.867 -19.807 41.045 1.00 32.19 134 VAL A C 1
ATOM 1099 O O . VAL A 1 134 ? -30.663 -18.736 41.600 1.00 32.19 134 VAL A O 1
ATOM 1102 N N . ASN A 1 135 ? -32.107 -20.148 40.674 1.00 35.50 135 ASN A N 1
ATOM 1103 C CA . ASN A 1 135 ? -33.260 -19.268 40.938 1.00 35.50 135 ASN A CA 1
ATOM 1104 C C . ASN A 1 135 ? -33.794 -19.334 42.386 1.00 35.50 135 ASN A C 1
ATOM 1106 O O . ASN A 1 135 ? -34.344 -18.355 42.871 1.00 35.50 135 ASN A O 1
ATOM 1110 N N . SER A 1 136 ? -33.601 -20.417 43.147 1.00 34.44 136 SER A N 1
ATOM 1111 C CA . SER A 1 136 ? -34.344 -20.580 44.415 1.00 34.44 136 SER A CA 1
ATOM 1112 C C . SER A 1 136 ? -33.758 -19.869 45.647 1.00 34.44 136 SER A C 1
ATOM 1114 O O . SER A 1 136 ? -34.478 -19.680 46.624 1.00 34.44 136 SER A O 1
ATOM 1116 N N . LYS A 1 137 ? -32.488 -19.433 45.623 1.00 34.22 137 LYS A N 1
ATOM 1117 C CA . LYS A 1 137 ? -31.871 -18.624 46.704 1.00 34.22 137 LYS A CA 1
ATOM 1118 C C . LYS A 1 137 ? -31.740 -17.137 46.355 1.00 34.22 137 LYS A C 1
ATOM 1120 O O . LYS A 1 137 ? -31.775 -16.304 47.256 1.00 34.22 137 LYS A O 1
ATOM 1125 N N . ILE A 1 138 ? -31.666 -16.803 45.065 1.00 37.09 138 ILE A N 1
ATOM 1126 C CA . ILE A 1 138 ? -31.632 -15.418 44.569 1.00 37.09 138 ILE A CA 1
ATOM 1127 C C . ILE A 1 138 ? -32.984 -14.726 44.784 1.00 37.09 138 ILE A C 1
ATOM 1129 O O . ILE A 1 138 ? -33.010 -13.560 45.166 1.00 37.09 138 ILE A O 1
ATOM 1133 N N . ASP A 1 139 ? -34.109 -15.434 44.651 1.00 36.88 139 ASP A N 1
ATOM 1134 C CA . ASP A 1 139 ? -35.438 -14.847 44.895 1.00 36.88 139 ASP A CA 1
ATOM 1135 C C . ASP A 1 139 ? -35.677 -14.471 46.372 1.00 36.88 139 ASP A C 1
ATOM 1137 O O . ASP A 1 139 ? -36.411 -13.527 46.664 1.00 36.88 139 ASP A O 1
ATOM 1141 N N . SER A 1 140 ? -34.988 -15.131 47.310 1.00 37.88 140 SER A N 1
ATOM 1142 C CA . SER A 1 140 ? -34.983 -14.759 48.734 1.00 37.88 140 SER A CA 1
ATOM 1143 C C . SER A 1 140 ? -34.175 -13.483 49.016 1.00 37.88 140 SER A C 1
ATOM 1145 O O . SER A 1 140 ? -34.451 -12.801 50.001 1.00 37.88 140 SER A O 1
ATOM 1147 N N . LEU A 1 141 ? -33.180 -13.168 48.180 1.00 35.75 141 LEU A N 1
ATOM 1148 C CA . LEU A 1 141 ? -32.274 -12.023 48.341 1.00 35.75 141 LEU A CA 1
ATOM 1149 C C . LEU A 1 141 ? -32.679 -10.822 47.467 1.00 35.75 141 LEU A C 1
ATOM 1151 O O . LEU A 1 141 ? -32.407 -9.683 47.832 1.00 35.75 141 LEU A O 1
ATOM 1155 N N . ARG A 1 142 ? -33.427 -11.049 46.376 1.00 35.91 142 ARG A N 1
ATOM 1156 C CA . ARG A 1 142 ? -34.043 -10.014 45.518 1.00 35.91 142 ARG A CA 1
ATOM 1157 C C . ARG A 1 142 ? -34.944 -9.039 46.276 1.00 35.91 142 ARG A C 1
ATOM 1159 O O . ARG A 1 142 ? -35.071 -7.889 45.867 1.00 35.91 142 ARG A O 1
ATOM 1166 N N . ASN A 1 143 ? -35.565 -9.496 47.362 1.00 38.88 143 ASN A N 1
ATOM 1167 C CA . ASN A 1 143 ? -36.469 -8.691 48.185 1.00 38.88 143 ASN A CA 1
ATOM 1168 C C . ASN A 1 143 ? -35.777 -8.020 49.381 1.00 38.88 143 ASN A C 1
ATOM 1170 O O . ASN A 1 143 ? -36.439 -7.316 50.141 1.00 38.88 143 ASN A O 1
ATOM 1174 N N . GLN A 1 144 ? -34.465 -8.213 49.555 1.00 40.50 144 GLN A N 1
ATOM 1175 C CA . GLN A 1 144 ? -33.686 -7.474 50.542 1.00 40.50 144 GLN A CA 1
ATOM 1176 C C . GLN A 1 144 ? -33.098 -6.227 49.879 1.00 40.50 144 GLN A C 1
ATOM 1178 O O . GLN A 1 144 ? -32.472 -6.279 48.823 1.00 40.50 144 GLN A O 1
ATOM 1183 N N . THR A 1 145 ? -33.353 -5.093 50.520 1.00 42.53 145 THR A N 1
ATOM 1184 C CA . THR A 1 145 ? -33.253 -3.685 50.097 1.00 42.53 145 THR A CA 1
ATOM 1185 C C . THR A 1 145 ? -31.895 -3.220 49.533 1.00 42.53 145 THR A C 1
ATOM 1187 O O . THR A 1 145 ? -31.734 -2.044 49.227 1.00 42.53 145 THR A O 1
ATOM 1190 N N . ILE A 1 146 ? -30.919 -4.118 49.391 1.00 36.94 146 ILE A N 1
ATOM 1191 C CA . ILE A 1 146 ? -29.502 -3.843 49.113 1.00 36.94 146 ILE A CA 1
ATOM 1192 C C . ILE A 1 146 ? -29.117 -4.222 47.674 1.00 36.94 146 ILE A C 1
ATOM 1194 O O . ILE A 1 146 ? -28.348 -3.510 47.036 1.00 36.94 146 ILE A O 1
ATOM 1198 N N . LEU A 1 147 ? -29.687 -5.299 47.121 1.00 35.34 147 LEU A N 1
ATOM 1199 C CA . LEU A 1 147 ? -29.307 -5.811 45.796 1.00 35.34 147 LEU A CA 1
ATOM 1200 C C . LEU A 1 147 ? -29.918 -5.019 44.639 1.00 35.34 147 LEU A C 1
ATOM 1202 O O . LEU A 1 147 ? -29.324 -4.952 43.570 1.00 35.34 147 LEU A O 1
ATOM 1206 N N . LYS A 1 148 ? -31.086 -4.400 44.837 1.00 40.00 148 LYS A N 1
ATOM 1207 C CA . LYS A 1 148 ? -31.772 -3.659 43.772 1.00 40.00 148 LYS A CA 1
ATOM 1208 C C . LYS A 1 148 ? -30.996 -2.411 43.315 1.00 40.00 148 LYS A C 1
ATOM 1210 O O . LYS A 1 148 ? -30.760 -2.322 42.121 1.00 40.00 148 LYS A O 1
ATOM 1215 N N . PRO A 1 149 ? -30.504 -1.519 44.197 1.00 39.22 149 PRO A N 1
ATOM 1216 C CA . PRO A 1 149 ? -29.688 -0.379 43.768 1.00 39.22 149 PRO A CA 1
ATOM 1217 C C . PRO A 1 149 ? -28.360 -0.787 43.119 1.00 39.22 149 PRO A C 1
ATOM 1219 O O . PRO A 1 149 ? -27.900 -0.116 42.207 1.00 39.22 149 PRO A O 1
ATOM 1222 N N . ILE A 1 150 ? -27.751 -1.891 43.569 1.00 39.12 150 ILE A N 1
ATOM 1223 C CA . ILE A 1 150 ? -26.495 -2.421 43.013 1.00 39.12 150 ILE A CA 1
ATOM 1224 C C . ILE A 1 150 ? -26.732 -3.021 41.628 1.00 39.12 150 ILE A C 1
ATOM 1226 O O . ILE A 1 150 ? -25.943 -2.783 40.724 1.00 39.12 150 ILE A O 1
ATOM 1230 N N . LEU A 1 151 ? -27.822 -3.768 41.445 1.00 39.34 151 LEU A N 1
ATOM 1231 C CA . LEU A 1 151 ? -28.226 -4.286 40.141 1.00 39.34 151 LEU A CA 1
ATOM 1232 C C . LEU A 1 151 ? -28.679 -3.163 39.211 1.00 39.34 151 LEU A C 1
ATOM 1234 O O . LEU A 1 151 ? -28.348 -3.221 38.040 1.00 39.34 151 LEU A O 1
ATOM 1238 N N . ASP A 1 152 ? -29.375 -2.142 39.711 1.00 42.34 152 ASP A N 1
ATOM 1239 C CA . ASP A 1 152 ? -29.784 -0.976 38.926 1.00 42.34 152 ASP A CA 1
ATOM 1240 C C . ASP A 1 152 ? -28.558 -0.140 38.515 1.00 42.34 152 ASP A C 1
ATOM 1242 O O . ASP A 1 152 ? -28.486 0.269 37.367 1.00 42.34 152 ASP A O 1
ATOM 1246 N N . PHE A 1 153 ? -27.553 0.032 39.384 1.00 39.72 153 PHE A N 1
ATOM 1247 C CA . PHE A 1 153 ? -26.289 0.711 39.061 1.00 39.72 153 PHE A CA 1
ATOM 1248 C C . PHE A 1 153 ? -25.384 -0.126 38.153 1.00 39.72 153 PHE A C 1
ATOM 1250 O O . PHE A 1 153 ? -24.842 0.396 37.191 1.00 39.72 153 PHE A O 1
ATOM 1257 N N . ALA A 1 154 ? -25.240 -1.431 38.403 1.00 38.53 154 ALA A N 1
ATOM 1258 C CA . ALA A 1 154 ? -24.499 -2.334 37.524 1.00 38.53 154 ALA A CA 1
ATOM 1259 C C . ALA A 1 154 ? -25.171 -2.435 36.157 1.00 38.53 154 ALA A C 1
ATOM 1261 O O . ALA A 1 154 ? -24.477 -2.502 35.155 1.00 38.53 154 ALA A O 1
ATOM 1262 N N . LYS A 1 155 ? -26.506 -2.398 36.109 1.00 39.81 155 LYS A N 1
ATOM 1263 C CA . LYS A 1 155 ? -27.277 -2.319 34.874 1.00 39.81 155 LYS A CA 1
ATOM 1264 C C . LYS A 1 155 ? -27.197 -0.937 34.244 1.00 39.81 155 LYS A C 1
ATOM 1266 O O . LYS A 1 155 ? -27.150 -0.880 33.042 1.00 39.81 155 LYS A O 1
ATOM 1271 N N . GLU A 1 156 ? -27.090 0.154 34.994 1.00 39.19 156 GLU A N 1
ATOM 1272 C CA . GLU A 1 156 ? -26.841 1.490 34.441 1.00 39.19 156 GLU A CA 1
ATOM 1273 C C . GLU A 1 156 ? -25.417 1.608 33.875 1.00 39.19 156 GLU A C 1
ATOM 1275 O O . GLU A 1 156 ? -25.226 2.215 32.832 1.00 39.19 156 GLU A O 1
ATOM 1280 N N . VAL A 1 157 ? -24.421 1.004 34.527 1.00 36.75 157 VAL A N 1
ATOM 1281 C CA . VAL A 1 157 ? -23.027 0.929 34.066 1.00 36.75 157 VAL A CA 1
ATOM 1282 C C . VAL A 1 157 ? -22.896 -0.029 32.888 1.00 36.75 157 VAL A C 1
ATOM 1284 O O . VAL A 1 157 ? -22.229 0.324 31.928 1.00 36.75 157 VAL A O 1
ATOM 1287 N N . LEU A 1 158 ? -23.566 -1.187 32.916 1.00 35.84 158 LEU A N 1
ATOM 1288 C CA . LEU A 1 158 ? -23.665 -2.109 31.783 1.00 35.84 158 LEU A CA 1
ATOM 1289 C C . LEU A 1 158 ? -24.462 -1.482 30.651 1.00 35.84 158 LEU A C 1
ATOM 1291 O O . LEU A 1 158 ? -24.006 -1.562 29.537 1.00 35.84 158 LEU A O 1
ATOM 1295 N N . ASP A 1 159 ? -25.579 -0.806 30.893 1.00 34.78 159 ASP A N 1
ATOM 1296 C CA . ASP A 1 159 ? -26.354 -0.109 29.862 1.00 34.78 159 ASP A CA 1
ATOM 1297 C C . ASP A 1 159 ? -25.545 1.075 29.303 1.00 34.78 159 ASP A C 1
ATOM 1299 O O . ASP A 1 159 ? -25.647 1.345 28.116 1.00 34.78 159 ASP A O 1
ATOM 1303 N N . LYS A 1 160 ? -24.678 1.725 30.103 1.00 33.25 160 LYS A N 1
ATOM 1304 C CA . LYS A 1 160 ? -23.697 2.737 29.653 1.00 33.25 160 LYS A CA 1
ATOM 1305 C C . LYS A 1 160 ? -22.464 2.136 28.955 1.00 33.25 160 LYS A C 1
ATOM 1307 O O . LYS A 1 160 ? -21.910 2.797 28.088 1.00 33.25 160 LYS A O 1
ATOM 1312 N N . GLN A 1 161 ? -22.049 0.908 29.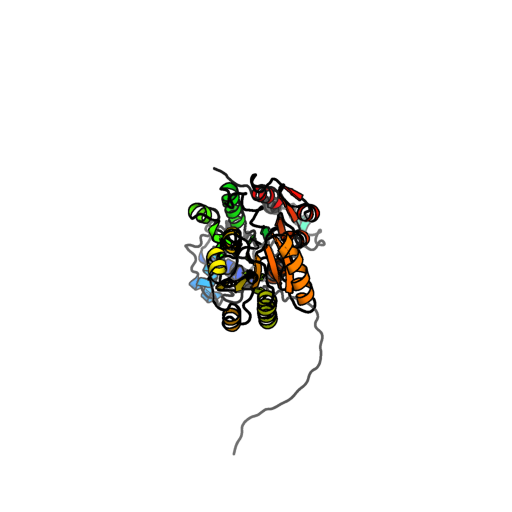279 1.00 31.89 161 GLN A N 1
ATOM 1313 C CA . GLN A 1 161 ? -20.980 0.146 28.600 1.00 31.89 161 GLN A CA 1
ATOM 1314 C C . GLN A 1 161 ? -21.484 -0.648 27.386 1.00 31.89 161 GLN A C 1
ATOM 1316 O O . GLN A 1 161 ? -20.702 -0.974 26.504 1.00 31.89 161 GLN A O 1
ATOM 1321 N N . ILE A 1 162 ? -22.781 -0.938 27.309 1.00 32.62 162 ILE A N 1
ATOM 1322 C CA . ILE A 1 162 ? -23.503 -1.466 26.144 1.00 32.62 162 ILE A CA 1
ATOM 1323 C C . ILE A 1 162 ? -23.659 -0.351 25.099 1.00 32.62 162 ILE A C 1
ATOM 1325 O O . ILE A 1 162 ? -23.845 -0.641 23.921 1.00 32.62 162 ILE A O 1
ATOM 1329 N N . ILE A 1 163 ? -23.407 0.906 25.479 1.00 35.38 163 ILE A N 1
ATOM 1330 C CA . ILE A 1 163 ? -22.959 1.959 24.558 1.00 35.38 163 ILE A CA 1
ATOM 1331 C C . ILE A 1 163 ? -21.440 1.812 24.279 1.00 35.38 163 ILE A C 1
ATOM 1333 O O . ILE A 1 163 ? -20.716 2.786 24.129 1.00 35.38 163 ILE A O 1
ATOM 1337 N N . MET A 1 164 ? -20.909 0.589 24.170 1.00 40.50 164 MET A N 1
ATOM 1338 C CA . MET A 1 164 ? -19.811 0.301 23.240 1.00 40.50 164 MET A CA 1
ATOM 1339 C C . MET A 1 164 ? -20.473 0.079 21.893 1.00 40.50 164 MET A C 1
ATOM 1341 O O . MET A 1 164 ? -20.692 -1.030 21.415 1.00 40.50 164 MET A O 1
ATOM 1345 N N . GLU A 1 165 ? -20.907 1.194 21.328 1.00 45.53 165 GLU A N 1
ATOM 1346 C CA . GLU A 1 165 ? -21.869 1.219 20.240 1.00 45.53 165 GLU A CA 1
ATOM 1347 C C . GLU A 1 165 ? -21.209 0.792 18.902 1.00 45.53 165 GLU A C 1
ATOM 1349 O O . GLU A 1 165 ? -21.873 0.694 17.874 1.00 45.53 165 GLU A O 1
ATOM 1354 N N . SER A 1 166 ? -19.911 0.458 18.914 1.00 55.66 166 SER A N 1
ATOM 1355 C CA . SER A 1 166 ? -19.153 -0.092 17.793 1.00 55.66 166 SER A CA 1
ATOM 1356 C C . SER A 1 166 ? -18.344 -1.331 18.203 1.00 55.66 166 SER A C 1
ATOM 1358 O O . SER A 1 166 ? -17.543 -1.294 19.130 1.00 55.66 166 SER A O 1
ATOM 1360 N N . ASN A 1 167 ? -18.492 -2.423 17.445 1.00 76.31 167 ASN A N 1
ATOM 1361 C CA . ASN A 1 167 ? -17.650 -3.625 17.547 1.00 76.31 167 ASN A CA 1
ATOM 1362 C C . ASN A 1 167 ? -16.302 -3.478 16.803 1.00 76.31 167 ASN A C 1
ATOM 1364 O O . ASN A 1 167 ? -15.603 -4.478 16.602 1.00 76.31 167 ASN A O 1
ATOM 1368 N N . ILE A 1 168 ? -15.961 -2.279 16.322 1.00 86.38 168 ILE A N 1
ATOM 1369 C CA . ILE A 1 168 ? -14.743 -2.024 15.549 1.00 86.38 168 ILE A CA 1
ATOM 1370 C C . ILE A 1 168 ? -13.559 -1.800 16.488 1.00 86.38 168 ILE A C 1
ATOM 1372 O O . ILE A 1 168 ? -13.563 -0.889 17.305 1.00 86.38 168 ILE A O 1
ATOM 1376 N N . LEU A 1 169 ? -12.525 -2.618 16.318 1.00 85.94 169 LEU A N 1
ATOM 1377 C CA . LEU A 1 169 ? -11.255 -2.552 17.045 1.00 85.94 169 LEU A CA 1
ATOM 1378 C C . LEU A 1 169 ? -10.109 -2.042 16.160 1.00 85.94 169 LEU A C 1
ATOM 1380 O O . LEU A 1 169 ? -9.082 -1.601 16.667 1.00 85.94 169 LEU A O 1
ATOM 1384 N N . CYS A 1 170 ? -10.270 -2.118 14.836 1.00 89.81 170 CYS A N 1
ATOM 1385 C CA . CYS A 1 170 ? -9.251 -1.731 13.867 1.00 89.81 170 CYS A CA 1
ATOM 1386 C C . CYS A 1 170 ? -9.881 -1.049 12.649 1.00 89.81 170 CYS A C 1
ATOM 1388 O O . CYS A 1 170 ? -10.850 -1.545 12.077 1.00 89.81 170 CYS A O 1
ATOM 1390 N N . VAL A 1 171 ? -9.304 0.065 12.220 1.00 97.00 171 VAL A N 1
ATOM 1391 C CA . VAL A 1 171 ? -9.664 0.798 11.009 1.00 97.00 171 VAL A CA 1
ATOM 1392 C C . VAL A 1 171 ? -8.492 0.721 10.049 1.00 97.00 171 VAL A C 1
ATOM 1394 O O . VAL A 1 171 ? -7.421 1.248 10.329 1.00 97.00 171 VAL A O 1
ATOM 1397 N N . PHE A 1 172 ? -8.704 0.112 8.892 1.00 98.50 172 PHE A N 1
ATOM 1398 C CA . PHE A 1 172 ? -7.819 0.249 7.750 1.00 98.50 172 PHE A CA 1
ATOM 1399 C C . PHE A 1 172 ? -8.329 1.364 6.845 1.00 98.50 172 PHE A C 1
ATOM 1401 O O . PHE A 1 172 ? -9.511 1.398 6.507 1.00 98.50 172 PHE A O 1
ATOM 1408 N N . THR A 1 173 ? -7.446 2.258 6.419 1.00 97.94 173 THR A N 1
ATOM 1409 C CA . THR A 1 173 ? -7.809 3.303 5.458 1.00 97.94 173 THR A CA 1
ATOM 1410 C C . THR A 1 173 ? -6.778 3.383 4.357 1.00 97.94 173 THR A C 1
ATOM 1412 O O . THR A 1 173 ? -5.576 3.448 4.627 1.00 97.94 173 THR A O 1
ATOM 1415 N N . ASP A 1 174 ? -7.244 3.416 3.114 1.00 97.38 174 ASP A N 1
ATOM 1416 C CA . ASP A 1 174 ? -6.433 3.966 2.045 1.00 97.38 174 ASP A CA 1
ATOM 1417 C C . ASP A 1 174 ? -6.134 5.454 2.301 1.00 97.38 174 ASP A C 1
ATOM 1419 O O . ASP A 1 174 ? -6.775 6.120 3.125 1.00 97.38 174 ASP A O 1
ATOM 1423 N N . VAL A 1 175 ? -5.094 5.948 1.637 1.00 94.38 175 VAL A N 1
ATOM 1424 C CA . VAL A 1 175 ? -4.596 7.306 1.769 1.00 94.38 175 VAL A CA 1
ATOM 1425 C C . VAL A 1 175 ? -5.020 8.179 0.589 1.00 94.38 175 VAL A C 1
ATOM 1427 O O . VAL A 1 175 ? -5.680 9.194 0.800 1.00 94.38 175 VAL A O 1
ATOM 1430 N N . ASP A 1 176 ? -4.640 7.816 -0.633 1.00 92.12 176 ASP A N 1
ATOM 1431 C CA . ASP A 1 176 ? -4.761 8.673 -1.813 1.00 92.12 176 ASP A CA 1
ATOM 1432 C C . ASP A 1 176 ? -6.138 8.537 -2.445 1.00 92.12 176 ASP A C 1
ATOM 1434 O O . ASP A 1 176 ? -6.460 7.493 -2.983 1.00 92.12 176 ASP A O 1
ATOM 1438 N N . GLY A 1 177 ? -6.942 9.602 -2.428 1.00 91.69 177 GLY A N 1
ATOM 1439 C CA . GLY A 1 177 ? -8.324 9.501 -2.897 1.00 91.69 177 GLY A CA 1
ATOM 1440 C C . GLY A 1 177 ? -9.277 8.941 -1.841 1.00 91.69 177 GLY A C 1
ATOM 1441 O O . GLY A 1 177 ? -10.456 8.792 -2.138 1.00 91.69 177 GLY A O 1
ATOM 1442 N N . THR A 1 178 ? -8.809 8.706 -0.608 1.00 96.69 178 THR A N 1
ATOM 1443 C CA . THR A 1 178 ? -9.634 8.265 0.530 1.00 96.69 178 THR A CA 1
ATOM 1444 C C . THR A 1 178 ? -9.458 9.170 1.754 1.00 96.69 178 THR A C 1
ATOM 1446 O O . THR A 1 178 ? -10.357 9.944 2.086 1.00 96.69 178 THR A O 1
ATOM 1449 N N . LEU A 1 179 ? -8.311 9.083 2.440 1.00 96.00 179 LEU A N 1
ATOM 1450 C CA . LEU A 1 179 ? -8.007 9.901 3.622 1.00 96.00 179 LEU A CA 1
ATOM 1451 C C . LEU A 1 179 ? -7.579 11.323 3.234 1.00 96.00 179 LEU A C 1
ATOM 1453 O O . LEU A 1 179 ? -7.871 12.287 3.945 1.00 96.00 179 LEU A O 1
ATOM 1457 N N . ALA A 1 180 ? -6.856 11.438 2.125 1.00 93.19 180 ALA A N 1
ATOM 1458 C CA . ALA A 1 180 ? -6.355 12.690 1.598 1.00 93.19 180 ALA A CA 1
ATOM 1459 C C . ALA A 1 180 ? -7.270 13.246 0.511 1.00 93.19 180 ALA A C 1
ATOM 1461 O O . ALA A 1 180 ? -7.807 12.511 -0.324 1.00 93.19 180 ALA A O 1
ATOM 1462 N N . ASN A 1 181 ? -7.395 14.569 0.501 1.00 91.50 181 ASN A N 1
ATOM 1463 C CA . ASN A 1 181 ? -8.119 15.287 -0.539 1.00 91.50 181 ASN A CA 1
ATOM 1464 C C . ASN A 1 181 ? -7.362 15.237 -1.884 1.00 91.50 181 ASN A C 1
ATOM 1466 O O . ASN A 1 181 ? -6.248 14.713 -1.982 1.00 91.50 181 ASN A O 1
ATOM 1470 N N . ASN A 1 182 ? -7.937 15.818 -2.935 1.00 89.56 182 ASN A N 1
ATOM 1471 C CA . ASN A 1 182 ? -7.318 15.845 -4.265 1.00 89.56 182 ASN A CA 1
ATOM 1472 C C . ASN A 1 182 ? -6.010 16.661 -4.327 1.00 89.56 182 ASN A C 1
ATOM 1474 O O . ASN A 1 182 ? -5.144 16.410 -5.170 1.00 89.56 182 ASN A O 1
ATOM 1478 N N . GL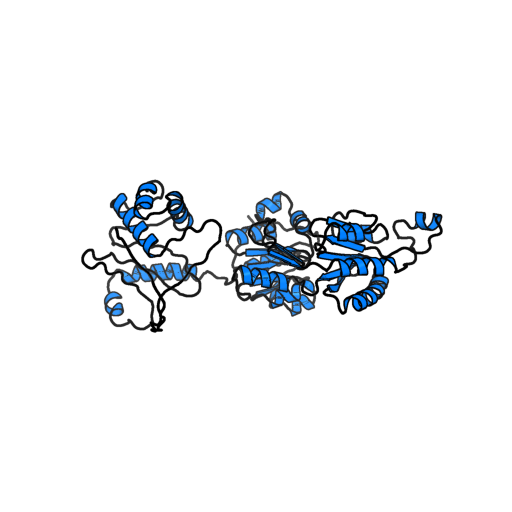U A 1 183 ? -5.796 17.569 -3.375 1.00 87.56 183 GLU A N 1
ATOM 1479 C CA . GLU A 1 183 ? -4.521 18.269 -3.172 1.00 87.56 183 GLU A CA 1
ATOM 1480 C C . GLU A 1 183 ? -3.490 17.421 -2.403 1.00 87.56 183 GLU A C 1
ATOM 1482 O O . GLU A 1 183 ? -2.345 17.836 -2.226 1.00 87.56 183 GLU A O 1
ATOM 1487 N N . ASN A 1 184 ? -3.855 16.186 -2.032 1.00 85.62 184 ASN A N 1
ATOM 1488 C CA . ASN A 1 184 ? -3.075 15.227 -1.245 1.00 85.62 184 ASN A CA 1
ATOM 1489 C C . ASN A 1 184 ? -2.689 15.751 0.141 1.00 85.62 184 ASN A C 1
ATOM 1491 O O . ASN A 1 184 ? -1.591 15.488 0.642 1.00 85.62 184 ASN A O 1
ATOM 1495 N N . GLN A 1 185 ? -3.596 16.506 0.737 1.00 88.88 185 GLN A N 1
ATOM 1496 C CA . GLN A 1 185 ? -3.488 17.037 2.081 1.00 88.88 185 GLN A CA 1
ATOM 1497 C C . GLN A 1 185 ? -4.521 16.358 2.974 1.00 88.88 185 GLN A C 1
ATOM 1499 O O . GLN A 1 185 ? -5.573 15.900 2.517 1.00 88.88 185 GLN A O 1
ATOM 1504 N N . LEU A 1 186 ? -4.220 16.310 4.267 1.00 90.38 186 LEU A N 1
ATOM 1505 C CA . LEU A 1 186 ? -5.186 15.907 5.273 1.00 90.38 186 LEU A CA 1
ATOM 1506 C C . LEU A 1 186 ? -6.017 17.127 5.684 1.00 90.38 186 LEU A C 1
ATOM 1508 O O . LEU A 1 186 ? -5.462 18.151 6.083 1.00 90.38 186 LEU A O 1
ATOM 1512 N N . SER A 1 187 ? -7.344 17.021 5.609 1.00 92.06 187 SER A N 1
ATOM 1513 C CA . SER A 1 187 ? -8.223 18.075 6.117 1.00 92.06 187 SER A CA 1
ATOM 1514 C C . SER A 1 187 ? -8.114 18.183 7.643 1.00 92.06 187 SER A C 1
ATOM 1516 O O . SER A 1 187 ? -7.820 17.206 8.339 1.00 92.06 187 SER A O 1
ATOM 1518 N N . LEU A 1 188 ? -8.420 19.362 8.194 1.00 91.62 188 LEU A N 1
ATOM 1519 C CA . LEU A 1 188 ? -8.481 19.556 9.648 1.00 91.62 188 LEU A CA 1
ATOM 1520 C C . LEU A 1 188 ? -9.473 18.583 10.307 1.00 91.62 188 LEU A C 1
ATOM 1522 O O . LEU A 1 188 ? -9.213 18.059 11.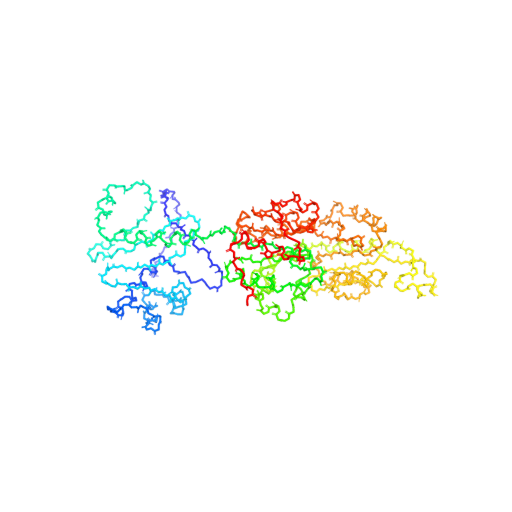390 1.00 91.62 188 LEU A O 1
ATOM 1526 N N . LYS A 1 189 ? -10.602 18.313 9.644 1.00 93.50 189 LYS A N 1
ATOM 1527 C CA . LYS A 1 189 ? -11.619 17.385 10.137 1.00 93.50 189 LYS A CA 1
ATOM 1528 C C . LYS A 1 189 ? -11.105 15.948 10.161 1.00 93.50 189 LYS A C 1
ATOM 1530 O O . LYS A 1 189 ? -11.284 15.276 11.177 1.00 93.50 189 LYS A O 1
ATOM 1535 N N . ASN A 1 190 ? -10.413 15.485 9.119 1.00 94.00 190 ASN A N 1
ATOM 1536 C CA . ASN A 1 190 ? -9.783 14.164 9.128 1.00 94.00 190 ASN A CA 1
ATOM 1537 C C . ASN A 1 190 ? -8.675 14.085 10.191 1.00 94.00 190 ASN A C 1
ATOM 1539 O O . ASN A 1 190 ? -8.625 13.102 10.921 1.00 94.00 190 ASN A O 1
ATOM 1543 N N . ALA A 1 191 ? -7.864 15.131 10.380 1.00 91.81 191 ALA A N 1
ATOM 1544 C CA . ALA A 1 191 ? -6.857 15.172 11.447 1.00 91.81 191 ALA A CA 1
ATOM 1545 C C . ALA A 1 191 ? -7.480 15.037 12.850 1.00 91.81 191 ALA A C 1
ATOM 1547 O O . ALA A 1 191 ? -7.065 14.184 13.635 1.00 91.81 191 ALA A O 1
ATOM 1548 N N . LYS A 1 192 ? -8.534 15.809 13.147 1.00 92.12 192 LYS A N 1
ATOM 1549 C CA . LYS A 1 192 ? -9.291 15.694 14.407 1.00 92.12 192 LYS A CA 1
ATOM 1550 C C . LYS A 1 192 ? -9.965 14.323 14.556 1.00 92.12 192 LYS A C 1
ATOM 1552 O O . LYS A 1 192 ? -10.007 13.781 15.656 1.00 92.12 192 LYS A O 1
ATOM 1557 N N . THR A 1 193 ? -10.439 13.737 13.453 1.00 93.88 193 THR A N 1
ATOM 1558 C CA . THR A 1 193 ? -10.992 12.370 13.430 1.00 93.88 193 THR A CA 1
ATOM 1559 C C . THR A 1 193 ? -9.948 11.341 13.849 1.00 93.88 193 THR A C 1
ATOM 1561 O O . THR A 1 193 ? -10.242 10.478 14.671 1.00 93.88 193 THR A O 1
ATOM 1564 N N . ILE A 1 194 ? -8.732 11.429 13.299 1.00 91.38 194 ILE A N 1
ATOM 1565 C CA . ILE A 1 194 ? -7.631 10.536 13.670 1.00 91.38 194 ILE A CA 1
ATOM 1566 C C . ILE A 1 194 ? -7.324 10.687 15.163 1.00 91.38 194 ILE A C 1
ATOM 1568 O O . ILE A 1 194 ? -7.247 9.680 15.858 1.00 91.38 194 ILE A O 1
ATOM 1572 N N . SER A 1 195 ? -7.242 11.920 15.674 1.00 87.69 195 SER A N 1
ATOM 1573 C CA . SER A 1 195 ? -7.034 12.179 17.107 1.00 87.69 195 SER A CA 1
ATOM 1574 C C . SER A 1 195 ? -8.080 11.469 17.977 1.00 87.69 195 SER A C 1
ATOM 1576 O O . SER A 1 195 ? -7.736 10.742 18.905 1.00 87.69 195 SER A O 1
ATOM 1578 N N . ALA A 1 196 ? -9.360 11.605 17.619 1.00 86.88 196 ALA A N 1
ATOM 1579 C CA . ALA A 1 196 ? -10.465 10.992 18.349 1.00 86.88 196 ALA A CA 1
ATOM 1580 C C . ALA A 1 196 ? -10.466 9.453 18.261 1.00 86.88 196 ALA A C 1
ATOM 1582 O O . ALA A 1 196 ? -10.804 8.785 19.237 1.00 86.88 196 ALA A O 1
ATOM 1583 N N . LEU A 1 197 ? -10.054 8.876 17.125 1.00 83.94 197 LEU A N 1
ATOM 1584 C CA . LEU A 1 197 ? -9.833 7.429 16.988 1.00 83.94 197 LEU A CA 1
ATOM 1585 C C . LEU A 1 197 ? -8.752 6.925 17.942 1.00 83.94 197 LEU A C 1
ATOM 1587 O O . LEU A 1 197 ? -8.965 5.924 18.626 1.00 83.94 197 LEU A O 1
ATOM 1591 N N . MET A 1 198 ? -7.622 7.634 18.000 1.00 77.38 198 MET A N 1
ATOM 1592 C CA . MET A 1 198 ? -6.506 7.289 18.881 1.00 77.38 198 MET A CA 1
ATOM 1593 C C . MET A 1 198 ? -6.916 7.366 20.356 1.00 77.38 198 MET A C 1
ATOM 1595 O O . MET A 1 198 ? -6.605 6.453 21.120 1.00 77.38 198 MET A O 1
ATOM 1599 N N . ASP A 1 199 ? -7.674 8.399 20.737 1.00 77.12 199 ASP A N 1
ATOM 1600 C CA . ASP A 1 199 ? -8.207 8.563 22.096 1.00 77.12 199 ASP A CA 1
ATOM 1601 C C . ASP A 1 199 ? -9.284 7.499 22.440 1.00 77.12 199 ASP A C 1
ATOM 1603 O O . ASP A 1 199 ? -9.538 7.238 23.612 1.00 77.12 199 ASP A O 1
ATOM 1607 N N . SER A 1 200 ? -9.882 6.841 21.435 1.00 70.38 200 SER A N 1
ATOM 1608 C CA . SER A 1 200 ? -10.900 5.783 21.597 1.00 70.38 200 SER A CA 1
ATOM 1609 C C . SER A 1 200 ? -10.327 4.358 21.596 1.00 70.38 200 SER A C 1
ATOM 1611 O O . SER A 1 200 ? -11.088 3.394 21.547 1.00 70.38 200 SER A O 1
ATOM 1613 N N . HIS A 1 201 ? -8.998 4.201 21.603 1.00 72.38 201 HIS A N 1
ATOM 1614 C CA . HIS A 1 201 ? -8.304 2.904 21.541 1.00 72.38 201 HIS A CA 1
ATOM 1615 C C . HIS A 1 201 ? -8.636 2.038 20.308 1.00 72.38 201 HIS A C 1
ATOM 1617 O O . HIS A 1 201 ? -8.347 0.839 20.294 1.00 72.38 201 HIS A O 1
ATOM 1623 N N . ILE A 1 202 ? -9.193 2.630 19.247 1.00 82.06 202 ILE A N 1
ATOM 1624 C CA . ILE A 1 202 ? -9.391 1.948 17.966 1.00 82.06 202 ILE A CA 1
ATOM 1625 C C . ILE A 1 202 ? -8.103 2.071 17.157 1.00 82.06 202 ILE A C 1
ATOM 1627 O O . ILE A 1 202 ? -7.615 3.170 16.891 1.00 82.06 202 ILE A O 1
ATOM 1631 N N . LEU A 1 203 ? -7.557 0.936 16.730 1.00 85.31 203 LEU A N 1
ATOM 1632 C CA . LEU A 1 203 ? -6.303 0.909 15.992 1.00 85.31 203 LEU A CA 1
ATOM 1633 C C . LEU A 1 203 ? -6.485 1.481 14.582 1.00 85.31 203 LEU A C 1
ATOM 1635 O O . LEU A 1 203 ? -7.193 0.889 13.775 1.00 85.31 203 LEU A O 1
ATOM 1639 N N . LEU A 1 204 ? -5.815 2.585 14.250 1.00 92.62 204 LEU A N 1
ATOM 1640 C CA . LEU A 1 204 ? -5.792 3.114 12.883 1.00 92.62 204 LEU A CA 1
ATOM 1641 C C . LEU A 1 204 ? -4.569 2.607 12.110 1.00 92.62 204 LEU A C 1
ATOM 1643 O O . LEU A 1 204 ? -3.428 2.846 12.510 1.00 92.62 204 LEU A O 1
ATOM 1647 N N . VAL A 1 205 ? -4.821 1.984 10.959 1.00 96.06 205 VAL A N 1
ATOM 1648 C CA . VAL A 1 205 ? -3.816 1.403 10.066 1.00 96.06 205 VAL A CA 1
ATOM 1649 C C . VAL A 1 205 ? -3.931 2.027 8.669 1.00 96.06 205 VAL A C 1
ATOM 1651 O O . VAL A 1 205 ? -4.783 1.611 7.877 1.00 96.06 205 VAL A O 1
ATOM 1654 N N . PRO A 1 206 ? -3.087 3.009 8.306 1.00 96.12 206 PRO A N 1
ATOM 1655 C CA . PRO A 1 206 ? -2.977 3.432 6.915 1.00 96.12 206 PRO A CA 1
ATOM 1656 C C . PRO A 1 206 ? -2.501 2.264 6.041 1.00 96.12 206 PRO A C 1
ATOM 1658 O O . PRO A 1 206 ? -1.545 1.568 6.388 1.00 96.12 206 PRO A O 1
ATOM 1661 N N . ALA A 1 207 ? -3.158 2.061 4.902 1.00 97.00 207 ALA A N 1
ATOM 1662 C CA . ALA A 1 207 ? -2.831 1.038 3.919 1.00 97.00 207 ALA A CA 1
ATOM 1663 C C . ALA A 1 207 ? -2.679 1.668 2.533 1.00 97.00 207 ALA A C 1
ATOM 1665 O O . ALA A 1 207 ? -3.661 1.964 1.864 1.00 97.00 207 ALA A O 1
ATOM 1666 N N . THR A 1 208 ? -1.442 1.879 2.083 1.00 92.81 208 THR A N 1
ATOM 1667 C CA . THR A 1 208 ? -1.137 2.753 0.938 1.00 92.81 208 THR A CA 1
ATOM 1668 C C . THR A 1 208 ? -0.083 2.169 -0.004 1.00 92.81 208 THR A C 1
ATOM 1670 O O . THR A 1 208 ? 0.737 1.328 0.370 1.00 92.81 208 THR A O 1
ATOM 1673 N N . GLY A 1 209 ? -0.097 2.636 -1.256 1.00 88.44 209 GLY A N 1
ATOM 1674 C CA . GLY A 1 209 ? 0.974 2.418 -2.231 1.00 88.44 209 GLY A CA 1
ATOM 1675 C C . GLY A 1 209 ? 2.247 3.223 -1.946 1.00 88.44 209 GLY A C 1
ATOM 1676 O O . GLY A 1 209 ? 3.300 2.898 -2.498 1.00 88.44 209 GLY A O 1
ATOM 1677 N N . ARG A 1 210 ? 2.161 4.246 -1.086 1.00 86.25 210 ARG A N 1
ATOM 1678 C CA . ARG A 1 210 ? 3.282 5.108 -0.686 1.00 86.25 210 ARG A CA 1
ATOM 1679 C C . ARG A 1 210 ? 4.271 4.379 0.226 1.00 86.25 210 ARG A C 1
ATOM 1681 O O . ARG A 1 210 ? 3.908 3.421 0.916 1.00 86.25 210 ARG A O 1
ATOM 1688 N N . SER A 1 211 ? 5.504 4.884 0.295 1.00 85.75 211 SER A N 1
ATOM 1689 C CA . SER A 1 211 ? 6.385 4.605 1.434 1.00 85.75 211 SER A CA 1
ATOM 1690 C C . SER A 1 211 ? 5.866 5.284 2.705 1.00 85.75 211 SER A C 1
ATOM 1692 O O . SER A 1 211 ? 5.073 6.230 2.656 1.00 85.75 211 SER A O 1
ATOM 1694 N N . LYS A 1 212 ? 6.378 4.875 3.871 1.00 84.25 212 LYS A N 1
ATOM 1695 C CA . LYS A 1 212 ? 6.077 5.569 5.131 1.00 84.25 212 LYS A CA 1
ATOM 1696 C C . LYS A 1 212 ? 6.522 7.032 5.113 1.00 84.25 212 LYS A C 1
ATOM 1698 O O . LYS A 1 212 ? 5.800 7.894 5.603 1.00 84.25 212 LYS A O 1
ATOM 1703 N N . VAL A 1 213 ? 7.687 7.326 4.537 1.00 82.25 213 VAL A N 1
ATOM 1704 C CA . VAL A 1 213 ? 8.172 8.709 4.412 1.00 82.25 213 VAL A CA 1
ATOM 1705 C C . VAL A 1 213 ? 7.226 9.520 3.523 1.00 82.25 213 VAL A C 1
ATOM 1707 O O . VAL A 1 213 ? 6.859 10.636 3.882 1.00 82.25 213 VAL A O 1
ATOM 1710 N N . GLY A 1 214 ? 6.780 8.947 2.402 1.00 81.00 214 GLY A N 1
ATOM 1711 C CA . GLY A 1 214 ? 5.802 9.563 1.505 1.00 81.00 214 GLY A CA 1
ATOM 1712 C C . GLY A 1 214 ? 4.433 9.797 2.154 1.00 81.00 214 GLY A C 1
ATOM 1713 O O . GLY A 1 214 ? 3.789 10.803 1.861 1.00 81.00 214 GLY A O 1
ATOM 1714 N N . PHE A 1 215 ? 4.003 8.910 3.055 1.00 85.56 215 PHE A N 1
ATOM 1715 C CA . PHE A 1 215 ? 2.802 9.090 3.875 1.00 85.56 215 PHE A CA 1
ATOM 1716 C C . PHE A 1 215 ? 2.967 10.233 4.887 1.00 85.56 215 PHE A C 1
ATOM 1718 O O . PHE A 1 215 ? 2.160 11.157 4.909 1.00 85.56 215 PHE A O 1
ATOM 1725 N N . LEU A 1 216 ? 4.042 10.226 5.682 1.00 83.69 216 LEU A N 1
ATOM 1726 C CA . LEU A 1 216 ? 4.251 11.229 6.735 1.00 83.69 216 LEU A CA 1
ATOM 1727 C C . LEU A 1 216 ? 4.426 12.651 6.185 1.00 83.69 216 LEU A C 1
ATOM 1729 O O . LEU A 1 216 ? 4.037 13.605 6.846 1.00 83.69 216 LEU A O 1
ATOM 1733 N N . ARG A 1 217 ? 4.939 12.808 4.958 1.00 82.50 217 ARG A N 1
ATOM 1734 C CA . ARG A 1 217 ? 5.053 14.114 4.278 1.00 82.50 217 ARG A CA 1
ATOM 1735 C C . ARG A 1 217 ? 3.714 14.799 3.990 1.00 82.50 217 ARG A C 1
ATOM 1737 O O . ARG A 1 217 ? 3.714 15.974 3.641 1.00 82.50 217 ARG A O 1
ATOM 1744 N N . MET A 1 218 ? 2.597 14.081 4.083 1.00 80.56 218 MET A N 1
ATOM 1745 C CA . MET A 1 218 ? 1.256 14.645 3.881 1.00 80.56 218 MET A CA 1
ATOM 1746 C C . MET A 1 218 ? 0.743 15.398 5.108 1.00 80.56 218 MET A C 1
ATOM 1748 O O . MET A 1 218 ? -0.198 16.182 5.008 1.00 80.56 218 MET A O 1
ATOM 1752 N N . PHE A 1 219 ? 1.356 15.149 6.261 1.00 80.50 219 PHE A N 1
ATOM 1753 C CA . PHE A 1 219 ? 1.043 15.810 7.510 1.00 80.50 219 PHE A CA 1
ATOM 1754 C C . PHE A 1 219 ? 1.951 17.035 7.613 1.00 80.50 219 PHE A C 1
ATOM 1756 O O . PHE A 1 219 ? 3.176 16.908 7.663 1.00 80.50 219 PHE A O 1
ATOM 1763 N N . THR A 1 220 ? 1.361 18.229 7.625 1.00 80.38 220 THR A N 1
ATOM 1764 C CA . THR A 1 220 ? 2.084 19.424 8.079 1.00 80.38 220 THR A CA 1
ATOM 1765 C C . THR A 1 220 ? 2.398 19.285 9.571 1.00 80.38 220 THR A C 1
ATOM 1767 O O . THR A 1 220 ? 1.763 18.478 10.250 1.00 80.38 220 THR A O 1
ATOM 1770 N N . GLU A 1 221 ? 3.358 20.054 10.096 1.00 76.50 221 GLU A N 1
ATOM 1771 C CA . GLU A 1 221 ? 3.699 20.014 11.531 1.00 76.50 221 GLU A CA 1
ATOM 1772 C C . GLU A 1 221 ? 2.447 20.211 12.406 1.00 76.50 221 GLU A C 1
ATOM 1774 O O . GLU A 1 221 ? 2.137 19.351 13.228 1.00 76.50 221 GLU A O 1
ATOM 1779 N N . ASP A 1 222 ? 1.642 21.238 12.112 1.00 77.94 222 ASP A N 1
ATOM 1780 C CA . ASP A 1 222 ? 0.388 21.517 12.827 1.00 77.94 222 ASP A CA 1
ATOM 1781 C C . ASP A 1 222 ? -0.614 20.348 12.766 1.00 77.94 222 ASP A C 1
ATOM 1783 O O . ASP A 1 222 ? -1.299 20.033 13.738 1.00 77.94 222 ASP A O 1
ATOM 1787 N N . ILE A 1 223 ? -0.719 19.687 11.611 1.00 80.00 223 ILE A N 1
ATOM 1788 C CA . ILE A 1 223 ? -1.650 18.573 11.407 1.00 80.00 223 ILE A CA 1
ATOM 1789 C C . ILE A 1 223 ? -1.161 17.301 12.105 1.00 80.00 223 ILE A C 1
ATOM 1791 O O . ILE A 1 223 ? -1.982 16.534 12.611 1.00 80.00 223 ILE A O 1
ATOM 1795 N N . MET A 1 224 ? 0.152 17.074 12.151 1.00 77.69 224 MET A N 1
ATOM 1796 C CA . MET A 1 224 ? 0.750 15.941 12.857 1.00 77.69 224 MET A CA 1
ATOM 1797 C C . MET A 1 224 ? 0.456 16.021 14.359 1.00 77.69 224 MET A C 1
ATOM 1799 O O . MET A 1 224 ? 0.033 15.025 14.952 1.00 77.69 224 MET A O 1
ATOM 1803 N N . ASP A 1 225 ? 0.607 17.211 14.944 1.00 78.88 225 ASP A N 1
ATOM 1804 C CA . ASP A 1 225 ? 0.328 17.458 16.361 1.00 78.88 225 ASP A CA 1
ATOM 1805 C C . ASP A 1 225 ? -1.148 17.209 16.706 1.00 78.88 225 ASP A C 1
ATOM 1807 O O . ASP A 1 225 ? -1.465 16.642 17.754 1.00 78.88 225 ASP A O 1
ATOM 1811 N N . ILE A 1 226 ? -2.063 17.566 15.798 1.00 75.50 226 ILE A N 1
ATOM 1812 C CA . ILE A 1 226 ? -3.501 17.313 15.964 1.00 75.50 226 ILE A CA 1
ATOM 1813 C C . ILE A 1 226 ? -3.817 15.823 15.826 1.00 75.50 226 ILE A C 1
ATOM 1815 O O . ILE A 1 226 ? -4.532 15.267 16.661 1.00 75.50 226 ILE A O 1
ATOM 1819 N N . ALA A 1 227 ? -3.319 15.173 14.772 1.00 73.62 227 ALA A N 1
ATOM 1820 C CA . ALA A 1 227 ? -3.655 13.788 14.462 1.00 73.62 227 ALA A CA 1
ATOM 1821 C C . ALA A 1 227 ? -3.106 12.801 15.502 1.00 73.62 227 ALA A C 1
ATOM 1823 O O . ALA A 1 227 ? -3.705 11.747 15.697 1.00 73.62 227 ALA A O 1
ATOM 1824 N N . LYS A 1 228 ? -1.985 13.120 16.171 1.00 75.44 228 LYS A N 1
ATOM 1825 C CA . LYS A 1 228 ? -1.301 12.232 17.135 1.00 75.44 228 LYS A CA 1
ATOM 1826 C C . LYS A 1 228 ? -0.991 10.829 16.572 1.00 75.44 228 LYS A C 1
ATOM 1828 O O . LYS A 1 228 ? -0.856 9.867 17.326 1.00 75.44 228 LYS A O 1
ATOM 1833 N N . HIS A 1 229 ? -0.895 10.682 15.247 1.00 76.81 229 HIS A N 1
ATOM 1834 C CA . HIS A 1 229 ? -0.622 9.407 14.575 1.00 76.81 229 HIS A CA 1
ATOM 1835 C C . HIS A 1 229 ? 0.698 9.489 13.823 1.00 76.81 229 HIS A C 1
ATOM 1837 O O . HIS A 1 229 ? 0.908 10.373 13.002 1.00 76.81 229 HIS A O 1
ATOM 1843 N N . HIS A 1 230 ? 1.592 8.543 14.091 1.00 72.88 230 HIS A N 1
ATOM 1844 C CA . HIS A 1 230 ? 2.964 8.564 13.580 1.00 72.88 230 HIS A CA 1
ATOM 1845 C C . HIS A 1 230 ? 3.205 7.539 12.454 1.00 72.88 230 HIS A C 1
ATOM 1847 O O . HIS A 1 230 ? 4.344 7.155 12.159 1.00 72.88 230 HIS A O 1
ATOM 1853 N N . GLY A 1 231 ? 2.129 7.074 11.816 1.00 74.50 231 GLY A N 1
ATOM 1854 C CA . GLY A 1 231 ? 2.171 6.131 10.700 1.00 74.50 231 GLY A CA 1
ATOM 1855 C C . GLY A 1 231 ? 2.428 4.681 11.106 1.00 74.50 231 GLY A C 1
ATOM 1856 O O . GLY A 1 231 ? 2.977 3.931 10.302 1.00 74.50 231 GLY A O 1
ATOM 1857 N N . PHE A 1 232 ? 2.102 4.286 12.338 1.00 80.62 232 PHE A N 1
ATOM 1858 C CA . PHE A 1 232 ? 2.196 2.893 12.778 1.00 80.62 232 PHE A CA 1
ATOM 1859 C C . PHE A 1 232 ? 1.025 2.486 13.692 1.00 80.62 232 PHE A C 1
ATOM 1861 O O . PHE A 1 232 ? 0.554 3.326 14.461 1.00 80.62 232 PHE A O 1
ATOM 1868 N N . PRO A 1 233 ? 0.584 1.212 13.638 1.00 91.38 233 PRO A N 1
ATOM 1869 C CA . PRO A 1 233 ? 0.931 0.231 12.602 1.00 91.38 233 PRO A CA 1
ATOM 1870 C C . PRO A 1 233 ? 0.501 0.707 11.207 1.00 91.38 233 PRO A C 1
ATOM 1872 O O . PRO A 1 233 ? -0.321 1.609 11.082 1.00 91.38 233 PRO A O 1
ATOM 1875 N N . GLY A 1 234 ? 1.110 0.168 10.153 1.00 94.50 234 GLY A N 1
ATOM 1876 C CA . GLY A 1 234 ? 0.905 0.669 8.795 1.00 94.50 234 GLY A CA 1
ATOM 1877 C C . GLY A 1 234 ? 1.317 -0.319 7.712 1.00 94.50 234 GLY A C 1
ATOM 1878 O O . GLY A 1 234 ? 2.267 -1.087 7.871 1.00 94.50 234 GLY A O 1
ATOM 1879 N N . ILE A 1 235 ? 0.588 -0.283 6.600 1.00 97.12 235 ILE A N 1
ATOM 1880 C CA . ILE A 1 235 ? 0.799 -1.111 5.416 1.00 97.12 235 ILE A CA 1
ATOM 1881 C C . ILE A 1 235 ? 1.253 -0.194 4.277 1.00 97.12 235 ILE A C 1
ATOM 1883 O O . ILE A 1 235 ? 0.510 0.679 3.830 1.00 97.12 235 ILE A O 1
ATOM 1887 N N . PHE A 1 236 ? 2.474 -0.402 3.794 1.00 93.25 236 PHE A N 1
ATOM 1888 C CA . PHE A 1 236 ? 3.125 0.461 2.807 1.00 93.25 236 PHE A CA 1
ATOM 1889 C C . PHE A 1 236 ? 3.461 -0.306 1.531 1.00 93.25 236 PHE A C 1
ATOM 1891 O O . PHE A 1 236 ? 3.480 -1.541 1.521 1.00 93.25 236 PHE A O 1
ATOM 1898 N N . PHE A 1 237 ? 3.736 0.430 0.451 1.00 91.12 237 PHE A N 1
ATOM 1899 C CA . PHE A 1 237 ? 4.080 -0.137 -0.856 1.00 91.12 237 PHE A CA 1
ATOM 1900 C C . PHE A 1 237 ? 3.068 -1.197 -1.330 1.00 91.12 237 PHE A C 1
ATOM 1902 O O . PHE A 1 237 ? 3.445 -2.291 -1.743 1.00 91.12 237 PHE A O 1
ATOM 1909 N N . ASN A 1 238 ? 1.768 -0.898 -1.213 1.00 91.25 238 ASN A N 1
ATOM 1910 C CA . ASN A 1 238 ? 0.668 -1.792 -1.597 1.00 91.25 238 ASN A CA 1
ATOM 1911 C C . ASN A 1 238 ? 0.672 -3.148 -0.865 1.00 91.25 238 ASN A C 1
ATOM 1913 O O . ASN A 1 238 ? 0.128 -4.129 -1.373 1.00 91.25 238 ASN A O 1
ATOM 1917 N N . GLY A 1 239 ? 1.264 -3.208 0.329 1.00 93.88 239 GLY A N 1
ATOM 1918 C CA . GLY A 1 239 ? 1.376 -4.434 1.115 1.00 93.88 239 GLY A CA 1
ATOM 1919 C C . GLY A 1 239 ? 2.791 -4.978 1.237 1.00 93.88 239 GLY A C 1
ATOM 1920 O O . GLY A 1 239 ? 2.988 -5.890 2.029 1.00 93.88 239 GLY A O 1
ATOM 1921 N N . ALA A 1 240 ? 3.782 -4.446 0.510 1.00 94.75 240 ALA A N 1
ATOM 1922 C CA . ALA A 1 240 ? 5.117 -5.046 0.488 1.00 94.75 240 ALA A CA 1
ATOM 1923 C C . ALA A 1 240 ? 5.861 -4.876 1.818 1.00 94.75 240 ALA A C 1
ATOM 1925 O O . ALA A 1 240 ? 6.766 -5.656 2.113 1.00 94.75 240 ALA A O 1
ATOM 1926 N N . VAL A 1 241 ? 5.475 -3.886 2.629 1.00 94.94 241 VAL A N 1
ATOM 1927 C CA . VAL A 1 241 ? 6.019 -3.664 3.972 1.00 94.94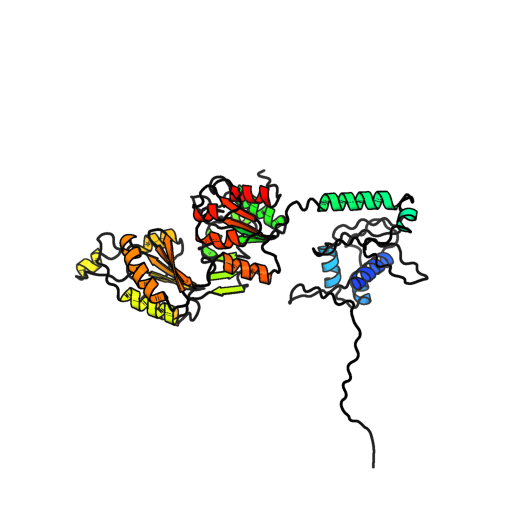 241 VAL A CA 1
ATOM 1928 C C . VAL A 1 241 ? 4.875 -3.492 4.963 1.00 94.94 241 VAL A C 1
ATOM 1930 O O . VAL A 1 241 ? 4.073 -2.567 4.841 1.00 94.94 241 VAL A O 1
ATOM 1933 N N . LEU A 1 242 ? 4.836 -4.364 5.968 1.00 96.00 242 LEU A N 1
ATOM 1934 C CA . LEU A 1 242 ? 3.964 -4.254 7.129 1.00 96.00 242 LEU A CA 1
ATOM 1935 C C . LEU A 1 242 ? 4.792 -3.830 8.344 1.00 96.00 242 LEU A C 1
ATOM 1937 O O . LEU A 1 242 ? 5.688 -4.560 8.777 1.00 96.00 242 LEU A O 1
ATOM 1941 N N . ILE A 1 243 ? 4.452 -2.669 8.897 1.00 90.88 243 ILE A N 1
ATOM 1942 C CA . ILE A 1 243 ? 5.025 -2.135 10.133 1.00 90.88 243 ILE A CA 1
ATOM 1943 C C . ILE A 1 243 ? 4.005 -2.311 11.257 1.00 90.88 243 ILE A C 1
ATOM 1945 O O . ILE A 1 243 ? 2.835 -1.951 11.110 1.00 90.88 243 ILE A O 1
ATOM 1949 N N . GLY A 1 244 ? 4.456 -2.877 12.369 1.00 85.25 244 GLY A N 1
ATOM 1950 C CA . GLY A 1 244 ? 3.668 -3.151 13.557 1.00 85.25 244 GLY A CA 1
ATOM 1951 C C . GLY A 1 244 ? 3.499 -1.948 14.481 1.00 85.25 244 GLY A C 1
ATOM 1952 O O . GLY A 1 244 ? 3.975 -0.846 14.194 1.00 85.25 244 GLY A O 1
ATOM 1953 N N . PRO A 1 245 ? 2.767 -2.130 15.590 1.00 80.00 245 PRO A N 1
ATOM 1954 C CA . PRO A 1 245 ? 2.410 -1.043 16.493 1.00 80.00 245 PRO A CA 1
ATOM 1955 C C . PRO A 1 245 ? 3.595 -0.515 17.313 1.00 80.00 245 PRO A C 1
ATOM 1957 O O . PRO A 1 245 ? 3.503 0.591 17.838 1.00 80.00 245 PRO A O 1
ATOM 1960 N N . ASN A 1 246 ? 4.713 -1.249 17.413 1.00 74.88 246 ASN A N 1
ATOM 1961 C CA . ASN A 1 246 ? 5.839 -0.860 18.274 1.00 74.88 246 ASN A CA 1
ATOM 1962 C C . ASN A 1 246 ? 6.789 0.170 17.636 1.00 74.88 246 ASN A C 1
ATOM 1964 O O . ASN A 1 246 ? 7.862 0.445 18.175 1.00 74.88 246 ASN A O 1
ATOM 1968 N N . GLY A 1 247 ? 6.406 0.756 16.500 1.00 74.12 247 GLY A N 1
ATOM 1969 C CA . GLY A 1 247 ? 7.139 1.839 15.852 1.00 74.12 247 GLY A CA 1
ATOM 1970 C C . GLY A 1 247 ? 7.870 1.417 14.580 1.00 74.12 247 GLY A C 1
ATOM 1971 O O . GLY A 1 247 ? 7.632 0.357 14.014 1.00 74.12 247 GLY A O 1
ATOM 1972 N N . ILE A 1 248 ? 8.748 2.296 14.086 1.00 74.75 248 ILE A N 1
ATOM 1973 C CA . ILE A 1 248 ? 9.393 2.159 12.766 1.00 74.75 248 ILE A CA 1
ATOM 1974 C C . ILE A 1 248 ? 10.208 0.869 12.602 1.00 74.75 248 ILE A C 1
ATOM 1976 O O . ILE A 1 248 ? 10.221 0.308 11.510 1.00 74.75 248 ILE A O 1
ATOM 1980 N N . ASP A 1 249 ? 10.845 0.400 13.674 1.00 78.56 249 ASP A N 1
ATOM 1981 C CA . ASP A 1 249 ? 11.710 -0.782 13.651 1.00 78.56 249 ASP A CA 1
ATOM 1982 C C . ASP A 1 249 ? 10.924 -2.098 13.783 1.00 78.56 249 ASP A C 1
ATOM 1984 O O . ASP A 1 249 ? 11.488 -3.181 13.622 1.00 78.56 249 ASP A O 1
ATOM 1988 N N . ASP A 1 250 ? 9.615 -2.023 14.046 1.00 82.56 250 ASP A N 1
ATOM 1989 C CA . ASP A 1 250 ? 8.719 -3.176 14.148 1.00 82.56 250 ASP A CA 1
ATOM 1990 C C . ASP A 1 250 ? 8.281 -3.654 12.758 1.00 82.56 250 ASP A C 1
ATOM 1992 O O . ASP A 1 250 ? 7.106 -3.631 12.396 1.00 82.56 250 ASP A O 1
ATOM 1996 N N . ILE A 1 251 ? 9.242 -4.041 11.919 1.00 90.38 251 ILE A N 1
ATOM 1997 C CA . ILE A 1 251 ? 8.944 -4.614 10.606 1.00 90.38 251 ILE A CA 1
ATOM 1998 C C . ILE A 1 251 ? 8.431 -6.040 10.817 1.00 90.38 251 ILE A C 1
ATOM 2000 O O . ILE A 1 251 ? 9.205 -6.987 10.956 1.00 90.38 251 ILE A O 1
ATOM 2004 N N . MET A 1 252 ? 7.109 -6.197 10.819 1.00 87.69 252 MET A N 1
ATOM 2005 C CA . MET A 1 252 ? 6.458 -7.491 11.028 1.00 87.69 252 MET A CA 1
ATOM 2006 C C . MET A 1 252 ? 6.635 -8.408 9.822 1.00 87.69 252 MET A C 1
ATOM 2008 O O . MET A 1 252 ? 6.840 -9.615 9.966 1.00 87.69 252 MET A O 1
ATOM 2012 N N . LYS A 1 253 ? 6.536 -7.841 8.614 1.00 94.19 253 LYS A N 1
ATOM 2013 C CA . LYS A 1 253 ? 6.655 -8.605 7.375 1.00 94.19 253 LYS A CA 1
ATOM 2014 C C . LYS A 1 253 ? 7.092 -7.729 6.210 1.00 94.19 253 LYS A C 1
ATOM 2016 O O . LYS A 1 253 ? 6.593 -6.622 6.026 1.00 94.19 253 LYS A O 1
ATOM 2021 N N . THR A 1 254 ? 7.981 -8.277 5.390 1.00 94.69 254 THR A N 1
ATOM 2022 C CA . THR A 1 254 ? 8.280 -7.769 4.053 1.00 94.69 254 THR A CA 1
ATOM 2023 C C . THR A 1 254 ? 8.013 -8.850 3.014 1.00 94.69 254 THR A C 1
ATOM 2025 O O . THR A 1 254 ? 8.284 -10.037 3.239 1.00 94.69 254 THR A O 1
ATOM 2028 N N . TRP A 1 255 ? 7.468 -8.437 1.876 1.00 95.06 255 TRP A N 1
ATOM 2029 C CA . TRP A 1 255 ? 7.383 -9.247 0.669 1.00 95.06 255 TRP A CA 1
ATOM 2030 C C . TRP A 1 255 ? 8.325 -8.643 -0.354 1.00 95.06 255 TRP A C 1
ATOM 2032 O O . TRP A 1 255 ? 8.098 -7.536 -0.839 1.00 95.06 255 TRP A O 1
ATOM 2042 N N . THR A 1 256 ? 9.401 -9.362 -0.649 1.00 95.31 256 THR A N 1
ATOM 2043 C CA . THR A 1 256 ? 10.430 -8.901 -1.573 1.00 95.31 256 THR A CA 1
ATOM 2044 C C . THR A 1 256 ? 10.445 -9.765 -2.818 1.00 95.31 256 THR A C 1
ATOM 2046 O O . THR A 1 256 ? 10.253 -10.978 -2.761 1.00 95.31 256 THR A O 1
ATOM 2049 N N . ILE A 1 257 ? 10.650 -9.129 -3.965 1.00 95.88 257 ILE A N 1
ATOM 2050 C CA . ILE A 1 257 ? 10.849 -9.827 -5.230 1.00 95.88 257 ILE A CA 1
ATOM 2051 C C . ILE A 1 257 ? 12.269 -10.416 -5.202 1.00 95.88 257 ILE A C 1
ATOM 2053 O O . ILE A 1 257 ? 13.205 -9.683 -4.868 1.00 95.88 257 ILE A O 1
ATOM 2057 N N . PRO A 1 258 ? 12.465 -11.705 -5.544 1.00 95.94 258 PRO A N 1
ATOM 2058 C CA . PRO A 1 258 ? 13.789 -12.317 -5.536 1.00 95.94 258 PRO A CA 1
ATOM 2059 C C . PRO A 1 258 ? 14.797 -11.546 -6.393 1.00 95.94 258 PRO A C 1
ATOM 2061 O O . PRO A 1 258 ? 14.485 -11.156 -7.520 1.00 95.94 258 PRO A O 1
ATOM 2064 N N . ASP A 1 259 ? 16.022 -11.383 -5.887 1.00 95.75 259 ASP A N 1
ATOM 2065 C CA . ASP A 1 259 ? 17.070 -10.607 -6.565 1.00 95.75 259 ASP A CA 1
ATOM 2066 C C . ASP A 1 259 ? 17.344 -11.114 -7.987 1.00 95.75 259 ASP A C 1
ATOM 2068 O O . ASP A 1 259 ? 17.514 -10.317 -8.903 1.00 95.75 259 ASP A O 1
ATOM 2072 N N . GLU A 1 260 ? 17.345 -12.434 -8.191 1.00 95.94 260 GLU A N 1
ATOM 2073 C CA . GLU A 1 260 ? 17.535 -13.049 -9.510 1.00 95.94 260 GLU A CA 1
ATOM 2074 C C . GLU A 1 260 ? 16.445 -12.611 -10.498 1.00 95.94 260 GLU A C 1
ATOM 2076 O O . GLU A 1 260 ? 16.761 -12.128 -11.583 1.00 95.94 260 GLU A O 1
ATOM 2081 N N . CYS A 1 261 ? 15.176 -12.647 -10.079 1.00 96.25 261 CYS A N 1
ATOM 2082 C CA . CYS A 1 261 ? 14.050 -12.156 -10.874 1.00 96.25 261 CYS A CA 1
ATOM 2083 C C . CYS A 1 261 ? 14.206 -10.667 -11.217 1.00 96.25 261 CYS A C 1
ATOM 2085 O O . CYS A 1 261 ? 13.953 -10.264 -12.351 1.00 96.25 261 CYS A O 1
ATOM 2087 N N . MET A 1 262 ? 14.630 -9.845 -10.254 1.00 95.38 262 MET A N 1
ATOM 2088 C CA . MET A 1 262 ? 14.826 -8.404 -10.448 1.00 95.38 262 MET A CA 1
ATOM 2089 C C . MET A 1 262 ? 15.975 -8.100 -11.413 1.00 95.38 262 MET A C 1
ATOM 2091 O O . MET A 1 262 ? 15.854 -7.213 -12.256 1.00 95.38 262 MET A O 1
ATOM 2095 N N . ILE A 1 263 ? 17.083 -8.836 -11.311 1.00 95.69 263 ILE A N 1
ATOM 2096 C CA . ILE A 1 263 ? 18.255 -8.676 -12.178 1.00 95.69 263 ILE A CA 1
ATOM 2097 C C . ILE A 1 263 ? 17.923 -9.121 -13.604 1.00 95.69 263 ILE A C 1
ATOM 2099 O O . ILE A 1 263 ? 18.244 -8.413 -14.557 1.00 95.69 263 ILE A O 1
ATOM 2103 N N . GLU A 1 264 ? 17.257 -10.264 -13.762 1.00 96.50 264 GLU A N 1
ATOM 2104 C CA . GLU A 1 264 ? 16.778 -10.731 -15.063 1.00 96.50 264 GLU A CA 1
ATOM 2105 C C . GLU A 1 264 ? 15.794 -9.744 -15.701 1.00 96.50 264 GLU A C 1
ATOM 2107 O O . GLU A 1 264 ? 15.898 -9.479 -16.898 1.00 96.50 264 GLU A O 1
ATOM 2112 N N . LEU A 1 265 ? 14.890 -9.153 -14.910 1.00 95.62 265 LEU A N 1
ATOM 2113 C CA . LEU A 1 265 ? 13.961 -8.130 -15.388 1.00 95.62 265 LEU A CA 1
ATOM 2114 C C . LEU A 1 265 ? 14.695 -6.862 -15.844 1.00 95.62 265 LEU A C 1
ATOM 2116 O O . LEU A 1 265 ? 14.388 -6.353 -16.917 1.00 95.62 265 LEU A O 1
ATOM 2120 N N . CYS A 1 266 ? 15.691 -6.382 -15.086 1.00 93.81 266 CYS A N 1
ATOM 2121 C CA . CYS A 1 266 ? 16.548 -5.271 -15.523 1.00 93.81 266 CYS A CA 1
ATOM 2122 C C . CYS A 1 266 ? 17.176 -5.575 -16.891 1.00 93.81 266 CYS A C 1
ATOM 2124 O O . CYS A 1 266 ? 17.034 -4.790 -17.823 1.00 93.81 266 CYS A O 1
ATOM 2126 N N . ASN A 1 267 ? 17.797 -6.750 -17.037 1.00 93.94 267 ASN A N 1
ATOM 2127 C CA . ASN A 1 267 ? 18.449 -7.154 -18.285 1.00 93.94 267 ASN A CA 1
ATOM 2128 C C . ASN A 1 267 ? 17.458 -7.258 -19.458 1.00 93.94 267 ASN A C 1
ATOM 2130 O O . ASN A 1 267 ? 17.788 -6.879 -20.582 1.00 93.94 267 ASN A O 1
ATOM 2134 N N . LEU A 1 268 ? 16.248 -7.769 -19.205 1.00 94.44 268 LEU A N 1
ATOM 2135 C CA . LEU A 1 268 ? 15.176 -7.832 -20.197 1.00 94.44 268 LEU A CA 1
ATOM 2136 C C . LEU A 1 268 ? 14.785 -6.426 -20.661 1.00 94.44 268 LEU A C 1
ATOM 2138 O O . LEU A 1 268 ? 14.771 -6.168 -21.862 1.00 94.44 268 LEU A O 1
ATOM 2142 N N . LEU A 1 269 ? 14.513 -5.511 -19.730 1.00 92.12 269 LEU A N 1
ATOM 2143 C CA . LEU A 1 269 ? 14.102 -4.141 -20.045 1.00 92.12 269 LEU A CA 1
ATOM 2144 C C . LEU A 1 269 ? 15.214 -3.339 -20.730 1.00 92.12 269 LEU A C 1
ATOM 2146 O O . LEU A 1 269 ? 14.937 -2.600 -21.671 1.00 92.12 269 LEU A O 1
ATOM 2150 N N . ASP A 1 270 ? 16.471 -3.537 -20.333 1.00 88.69 270 ASP A N 1
ATOM 2151 C CA . ASP A 1 270 ? 17.634 -2.918 -20.979 1.00 88.69 270 ASP A CA 1
ATOM 2152 C C . ASP A 1 270 ? 17.858 -3.425 -22.415 1.00 88.69 270 ASP A C 1
ATOM 2154 O O . ASP A 1 270 ? 18.483 -2.740 -23.229 1.00 88.69 270 ASP A O 1
ATOM 2158 N N . SER A 1 271 ? 17.343 -4.615 -22.753 1.00 91.06 271 SER A N 1
ATOM 2159 C CA . SER A 1 271 ? 17.401 -5.158 -24.116 1.00 91.06 271 SER A CA 1
ATOM 2160 C C . SER A 1 271 ? 16.350 -4.555 -25.059 1.00 91.06 271 SER A C 1
ATOM 2162 O O . SER A 1 271 ? 16.522 -4.608 -26.282 1.00 91.06 271 SER A O 1
ATOM 2164 N N . ILE A 1 272 ? 15.285 -3.961 -24.508 1.00 91.12 272 ILE A N 1
ATOM 2165 C CA . ILE A 1 272 ? 14.221 -3.314 -25.277 1.00 91.12 272 ILE A CA 1
ATOM 2166 C C . ILE A 1 272 ? 14.730 -1.965 -25.789 1.00 91.12 272 ILE A C 1
ATOM 2168 O O . ILE A 1 272 ? 15.248 -1.138 -25.039 1.00 91.12 272 ILE A O 1
ATOM 2172 N N . LYS A 1 273 ? 14.561 -1.737 -27.092 1.00 89.94 273 LYS A N 1
ATOM 2173 C CA . LYS A 1 273 ? 14.950 -0.495 -27.760 1.00 89.94 273 LYS A CA 1
ATOM 2174 C C . LYS A 1 273 ? 13.711 0.324 -28.076 1.00 89.94 273 LYS A C 1
ATOM 2176 O O . LYS A 1 273 ? 12.909 -0.084 -28.909 1.00 89.94 273 LYS A O 1
ATOM 2181 N N . ILE A 1 274 ? 13.595 1.483 -27.443 1.00 88.00 274 ILE A N 1
ATOM 2182 C CA . ILE A 1 274 ? 12.535 2.460 -27.698 1.00 88.00 274 ILE A CA 1
ATOM 2183 C C . ILE A 1 274 ? 13.117 3.577 -28.554 1.00 88.00 274 ILE A C 1
ATOM 2185 O O . ILE A 1 274 ? 14.196 4.084 -28.253 1.00 88.00 274 ILE A O 1
ATOM 2189 N N . GLU A 1 275 ? 12.431 3.938 -29.635 1.00 89.38 275 GLU A N 1
ATOM 2190 C CA . GLU A 1 275 ? 12.837 5.058 -30.483 1.00 89.38 275 GLU A CA 1
ATOM 2191 C C . GLU A 1 275 ? 12.765 6.372 -29.700 1.00 89.38 275 GLU A C 1
ATOM 2193 O O . GLU A 1 275 ? 11.771 6.659 -29.031 1.00 89.38 275 GLU A O 1
ATOM 2198 N N . TRP A 1 276 ? 13.830 7.164 -29.796 1.00 86.44 276 TRP A N 1
ATOM 2199 C CA . TRP A 1 276 ? 13.919 8.479 -29.172 1.00 86.44 276 TRP A CA 1
ATOM 2200 C C . TRP A 1 276 ? 12.798 9.411 -29.657 1.00 86.44 276 TRP A C 1
ATOM 2202 O O . TRP A 1 276 ? 12.646 9.621 -30.859 1.00 86.44 276 TRP A O 1
ATOM 2212 N N . GLN A 1 277 ? 12.063 10.015 -28.723 1.00 84.75 277 GLN A N 1
ATOM 2213 C CA . GLN A 1 277 ? 11.053 11.040 -28.997 1.00 84.75 277 GLN A CA 1
ATOM 2214 C C . GLN A 1 277 ? 11.567 12.440 -28.622 1.00 84.75 277 GLN A C 1
ATOM 2216 O O . GLN A 1 277 ? 12.329 12.562 -27.662 1.00 84.75 277 GLN A O 1
ATOM 2221 N N . PRO A 1 278 ? 11.165 13.514 -29.329 1.00 85.38 278 PRO A N 1
ATOM 2222 C CA . PRO A 1 278 ? 11.611 14.883 -29.042 1.00 85.38 278 PRO A CA 1
ATOM 2223 C C . PRO A 1 278 ? 11.372 15.370 -27.606 1.00 85.38 278 PRO A C 1
ATOM 2225 O O . PRO A 1 278 ? 12.139 16.177 -27.086 1.00 85.38 278 PRO A O 1
ATOM 2228 N N . GLU A 1 279 ? 10.308 14.892 -26.969 1.00 78.81 279 GLU A N 1
ATOM 2229 C CA . GLU A 1 279 ? 9.962 15.150 -25.572 1.00 78.81 279 GLU A CA 1
ATOM 2230 C C . GLU A 1 279 ? 10.859 14.410 -24.571 1.00 78.81 279 GLU A C 1
ATOM 2232 O O . GLU A 1 279 ? 10.793 14.682 -23.367 1.00 78.81 279 GLU A O 1
ATOM 2237 N N . ASP A 1 280 ? 11.703 13.489 -25.042 1.00 76.94 280 ASP A N 1
ATOM 2238 C CA . ASP A 1 280 ? 12.508 12.675 -24.161 1.00 76.94 280 ASP A CA 1
ATOM 2239 C C . ASP A 1 280 ? 13.663 13.446 -23.514 1.00 76.94 280 ASP A C 1
ATOM 2241 O O . ASP A 1 280 ? 14.435 14.167 -24.153 1.00 76.94 280 ASP A O 1
ATOM 2245 N N . GLU A 1 281 ? 13.850 13.239 -22.210 1.00 75.00 281 GLU A N 1
ATOM 2246 C CA . GLU A 1 281 ? 15.019 13.758 -21.513 1.00 75.00 281 GLU A CA 1
ATOM 2247 C C . GLU A 1 281 ? 16.297 13.107 -22.058 1.00 75.00 281 GLU A C 1
ATOM 2249 O O . GLU A 1 281 ? 16.465 11.889 -22.023 1.00 75.00 281 GLU A O 1
ATOM 2254 N N . GLY A 1 282 ? 17.209 13.943 -22.560 1.00 78.25 282 GLY A N 1
ATOM 2255 C CA . GLY A 1 282 ? 18.432 13.499 -23.230 1.00 78.25 282 GLY A CA 1
ATOM 2256 C C . GLY A 1 282 ? 18.307 13.366 -24.751 1.00 78.25 282 GLY A C 1
ATOM 2257 O O . GLY A 1 282 ? 19.320 13.099 -25.392 1.00 78.25 282 GLY A O 1
ATOM 2258 N N . TYR A 1 283 ? 17.130 13.624 -25.342 1.00 84.00 283 TYR A N 1
ATOM 2259 C CA . TYR A 1 283 ? 16.902 13.525 -26.789 1.00 84.00 283 TYR A CA 1
ATOM 2260 C C . TYR A 1 283 ? 17.901 14.341 -27.619 1.00 84.00 283 TYR A C 1
ATOM 2262 O O . TYR A 1 283 ? 18.533 13.814 -28.532 1.00 84.00 283 TYR A O 1
ATOM 2270 N N . GLU A 1 284 ? 18.090 15.624 -27.296 1.00 86.75 284 GLU A N 1
ATOM 2271 C CA . GLU A 1 284 ? 18.998 16.494 -28.060 1.00 86.75 284 GLU A CA 1
ATOM 2272 C C . GLU A 1 284 ? 20.458 16.019 -27.982 1.00 86.75 284 GLU A C 1
ATOM 2274 O O . GLU A 1 284 ? 21.185 16.054 -28.975 1.00 86.75 284 GLU A O 1
ATOM 2279 N N . GLU A 1 285 ? 20.889 15.507 -26.827 1.00 86.19 285 GLU A N 1
ATOM 2280 C CA . GLU A 1 285 ? 22.228 14.935 -26.666 1.00 86.19 285 GLU A CA 1
ATOM 2281 C C . GLU A 1 285 ? 22.381 13.630 -27.463 1.00 86.19 285 GLU A C 1
ATOM 2283 O O . GLU A 1 285 ? 23.380 13.440 -28.161 1.00 86.19 285 GLU A O 1
ATOM 2288 N N . ALA A 1 286 ? 21.380 12.751 -27.403 1.00 86.00 286 ALA A N 1
ATOM 2289 C CA . ALA A 1 286 ? 21.339 11.500 -28.151 1.00 86.00 286 ALA A CA 1
ATOM 2290 C C . ALA A 1 286 ? 21.375 11.744 -29.667 1.00 86.00 286 ALA A C 1
ATOM 2292 O O . ALA A 1 286 ? 22.160 11.125 -30.391 1.00 86.00 286 ALA A O 1
ATOM 2293 N N . LYS A 1 287 ? 20.608 12.729 -30.140 1.00 89.69 287 LYS A N 1
ATOM 2294 C CA . LYS A 1 287 ? 20.587 13.168 -31.536 1.00 89.69 287 LYS A CA 1
ATOM 2295 C C . LYS A 1 287 ? 21.957 13.658 -32.007 1.00 89.69 287 LYS A C 1
ATOM 2297 O O . LYS A 1 287 ? 22.378 13.299 -33.106 1.00 89.69 287 LYS A O 1
ATOM 2302 N N . LEU A 1 288 ? 22.684 14.421 -31.183 1.00 91.69 288 LEU A N 1
ATOM 2303 C CA . LEU A 1 288 ? 24.060 14.850 -31.485 1.00 91.69 288 LEU A CA 1
ATOM 2304 C C . LEU A 1 288 ? 25.043 13.671 -31.569 1.00 91.69 288 LEU A C 1
ATOM 2306 O O . LEU A 1 288 ? 25.989 13.721 -32.354 1.00 91.69 288 LEU A O 1
ATOM 2310 N N . LYS A 1 289 ? 24.814 12.609 -30.790 1.00 90.81 289 LYS A N 1
ATOM 2311 C CA . LYS A 1 289 ? 25.604 11.366 -30.816 1.00 90.81 289 LYS A CA 1
ATOM 2312 C C . LYS A 1 289 ? 25.185 10.391 -31.924 1.00 90.81 289 LYS A C 1
ATOM 2314 O O . LYS A 1 289 ? 25.866 9.390 -32.131 1.00 90.81 289 LYS A O 1
ATOM 2319 N N . GLY A 1 290 ? 24.101 10.675 -32.651 1.00 91.12 290 GLY A N 1
ATOM 2320 C CA . GLY A 1 290 ? 23.544 9.779 -33.670 1.00 91.12 290 GLY A CA 1
ATOM 2321 C C . GLY A 1 290 ? 22.837 8.548 -33.091 1.00 91.12 290 GLY A C 1
ATOM 2322 O O . GLY A 1 290 ? 22.681 7.544 -33.786 1.00 91.12 290 GLY A O 1
ATOM 2323 N N . GLU A 1 291 ? 22.427 8.600 -31.825 1.00 88.38 291 GLU A N 1
ATOM 2324 C CA . GLU A 1 291 ? 21.663 7.539 -31.175 1.00 88.38 291 GLU A CA 1
ATOM 2325 C C . GLU A 1 291 ? 20.193 7.621 -31.605 1.00 88.38 291 GLU A C 1
ATOM 2327 O O . GLU A 1 291 ? 19.552 8.659 -31.473 1.00 88.38 291 GLU A O 1
ATOM 2332 N N . THR A 1 292 ? 19.645 6.519 -32.124 1.00 88.00 292 THR A N 1
ATOM 2333 C CA . THR A 1 292 ? 18.247 6.452 -32.597 1.00 88.00 292 THR A CA 1
ATOM 2334 C C . THR A 1 292 ? 17.301 5.788 -31.603 1.00 88.00 292 THR A C 1
ATOM 2336 O O . THR A 1 292 ? 16.090 5.931 -31.719 1.00 88.00 292 THR A O 1
ATOM 2339 N N . HIS A 1 293 ? 17.842 5.086 -30.605 1.00 88.50 293 HIS A N 1
ATOM 2340 C CA . HIS A 1 293 ? 17.055 4.387 -29.596 1.00 88.50 293 HIS A CA 1
ATOM 2341 C C . HIS A 1 293 ? 17.630 4.590 -28.195 1.00 88.50 293 HIS A C 1
ATOM 2343 O O . HIS A 1 293 ? 18.844 4.733 -28.026 1.00 88.50 293 HIS A O 1
ATOM 2349 N N . ARG A 1 294 ? 16.753 4.493 -27.199 1.00 85.06 294 ARG A N 1
ATOM 2350 C CA . ARG A 1 294 ? 17.056 4.409 -25.769 1.00 85.06 294 ARG A CA 1
ATOM 2351 C C . ARG A 1 294 ? 16.539 3.103 -25.168 1.00 85.06 294 ARG A C 1
ATOM 2353 O O . ARG A 1 294 ? 15.796 2.362 -25.807 1.00 85.06 294 ARG A O 1
ATOM 2360 N N . GLY A 1 295 ? 16.947 2.842 -23.929 1.00 81.06 295 GLY A N 1
ATOM 2361 C CA . GLY A 1 295 ? 16.350 1.794 -23.102 1.00 81.06 295 GLY A CA 1
ATOM 2362 C C . GLY A 1 295 ? 15.038 2.246 -22.455 1.00 81.06 295 GLY A C 1
ATOM 2363 O O . GLY A 1 295 ? 14.649 3.417 -22.539 1.00 81.06 295 GLY A O 1
ATOM 2364 N N . VAL A 1 296 ? 14.385 1.303 -21.783 1.00 86.00 296 V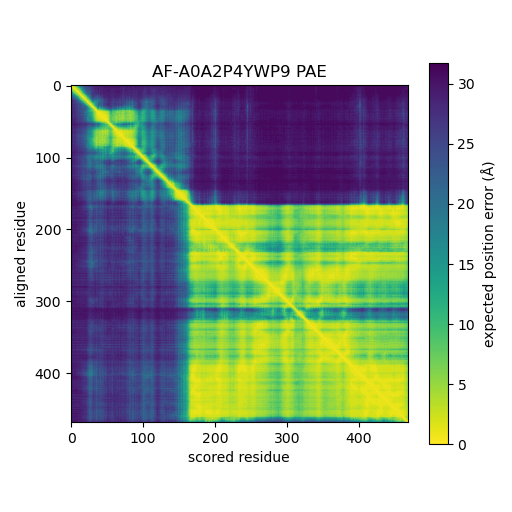AL A N 1
ATOM 2365 C CA . VAL A 1 296 ? 13.198 1.550 -20.957 1.00 86.00 296 VAL A CA 1
ATOM 2366 C C . VAL A 1 296 ? 13.605 2.252 -19.659 1.00 86.00 296 VAL A C 1
ATOM 2368 O O . VAL A 1 296 ? 14.567 1.840 -19.007 1.00 86.00 296 VAL A O 1
ATOM 2371 N N . ALA A 1 297 ? 12.860 3.285 -19.263 1.00 83.25 297 ALA A N 1
ATOM 2372 C CA . ALA A 1 297 ? 13.036 3.939 -17.970 1.00 83.25 297 ALA A CA 1
ATOM 2373 C C . ALA A 1 297 ? 12.359 3.136 -16.861 1.00 83.25 297 ALA A C 1
ATOM 2375 O O . ALA A 1 297 ? 11.168 2.815 -16.950 1.00 83.25 297 ALA A O 1
ATOM 2376 N N . TYR A 1 298 ? 13.094 2.850 -15.792 1.00 87.12 298 TYR A N 1
ATOM 2377 C CA . TYR A 1 298 ? 12.535 2.157 -14.645 1.00 87.12 298 TYR A CA 1
ATOM 2378 C C . TYR A 1 298 ? 13.209 2.514 -13.322 1.00 87.12 298 TYR A C 1
ATOM 2380 O O . TYR A 1 298 ? 14.369 2.936 -13.268 1.00 87.12 298 TYR A O 1
ATOM 2388 N N . SER A 1 299 ? 12.467 2.273 -12.243 1.00 87.81 299 SER A N 1
ATOM 2389 C CA . SER A 1 299 ? 12.902 2.508 -10.871 1.00 87.81 299 SER A CA 1
ATOM 2390 C C . SER A 1 299 ? 12.616 1.301 -9.984 1.00 87.81 299 SER A C 1
ATOM 2392 O O . SER A 1 299 ? 11.640 0.580 -10.183 1.00 87.81 299 SER A O 1
ATOM 2394 N N . VAL A 1 300 ? 13.450 1.094 -8.970 1.00 89.00 300 VAL A N 1
ATOM 2395 C CA . VAL A 1 300 ? 13.309 0.020 -7.985 1.00 89.00 300 VAL A CA 1
ATOM 2396 C C . VAL A 1 300 ? 13.272 0.624 -6.593 1.00 89.00 300 VAL A C 1
ATOM 2398 O O . VAL A 1 300 ? 14.195 1.330 -6.188 1.00 89.00 300 VAL A O 1
ATOM 2401 N N . TYR A 1 301 ? 12.210 0.310 -5.857 1.00 87.75 301 TYR A N 1
ATOM 2402 C CA . TYR A 1 301 ? 12.131 0.530 -4.421 1.00 87.75 301 TYR A CA 1
ATOM 2403 C C . TYR A 1 301 ? 12.761 -0.649 -3.705 1.00 87.75 301 TYR A C 1
ATOM 2405 O O . TYR A 1 301 ? 12.267 -1.777 -3.775 1.00 87.75 301 TYR A O 1
ATOM 2413 N N . LEU A 1 302 ? 13.836 -0.362 -2.993 1.00 88.00 302 LEU A N 1
ATOM 2414 C CA . LEU A 1 302 ? 14.405 -1.222 -1.979 1.00 88.00 302 LEU A CA 1
ATOM 2415 C C . LEU A 1 302 ? 14.000 -0.691 -0.603 1.00 88.00 302 LEU A C 1
ATOM 2417 O O . LEU A 1 302 ? 13.587 0.459 -0.469 1.00 88.00 302 LEU A O 1
ATOM 2421 N N . LEU A 1 303 ? 14.145 -1.515 0.432 1.00 82.88 303 LEU A N 1
ATOM 2422 C CA . LEU A 1 303 ? 13.757 -1.148 1.798 1.00 82.88 303 LEU A CA 1
ATOM 2423 C C . LEU A 1 303 ? 14.332 0.205 2.261 1.00 82.88 303 LEU A C 1
ATOM 2425 O O . LEU A 1 303 ? 13.634 0.961 2.930 1.00 82.88 303 LEU A O 1
ATOM 2429 N N . ASN A 1 304 ? 15.576 0.513 1.878 1.00 77.06 304 ASN A N 1
ATOM 2430 C CA . ASN A 1 304 ? 16.293 1.722 2.303 1.00 77.06 304 ASN A CA 1
ATOM 2431 C C . ASN A 1 304 ? 16.752 2.625 1.150 1.00 77.06 304 ASN A C 1
ATOM 2433 O O . ASN A 1 304 ? 17.358 3.666 1.390 1.00 77.06 304 ASN A O 1
ATOM 2437 N N . GLU A 1 305 ? 16.528 2.223 -0.098 1.00 77.62 305 GLU A N 1
ATOM 2438 C CA . GLU A 1 305 ? 17.041 2.932 -1.269 1.00 77.62 305 GLU A CA 1
ATOM 2439 C C . GLU A 1 305 ? 15.957 2.960 -2.349 1.00 77.62 305 GLU A C 1
ATOM 2441 O O . GLU A 1 305 ? 15.302 1.955 -2.609 1.00 77.62 305 GLU A O 1
ATOM 2446 N N . PHE A 1 306 ? 15.778 4.103 -3.005 1.00 79.44 306 PHE A N 1
ATOM 2447 C CA . PHE A 1 306 ? 14.950 4.211 -4.201 1.00 79.44 306 PHE A CA 1
ATOM 2448 C C . PHE A 1 306 ? 15.843 4.649 -5.354 1.00 79.44 306 PHE A C 1
ATOM 2450 O O . PHE A 1 306 ? 16.392 5.752 -5.334 1.00 79.44 306 PHE A O 1
ATOM 2457 N N . VAL A 1 307 ? 16.041 3.764 -6.329 1.00 80.88 307 VAL A N 1
ATOM 2458 C CA . VAL A 1 307 ? 17.007 3.972 -7.415 1.00 80.88 307 VAL A CA 1
ATOM 2459 C C . VAL A 1 307 ? 16.353 3.862 -8.778 1.00 80.88 307 VAL A C 1
ATOM 2461 O O . VAL A 1 307 ? 15.381 3.129 -8.943 1.00 80.88 307 VAL A O 1
ATOM 2464 N N . HIS A 1 308 ? 16.904 4.563 -9.764 1.00 82.06 308 HIS A N 1
ATOM 2465 C CA . HIS A 1 308 ? 16.442 4.505 -11.151 1.00 82.06 308 HIS A CA 1
ATOM 2466 C C . HIS A 1 308 ? 17.606 4.418 -12.137 1.00 82.06 308 HIS A C 1
ATOM 2468 O O . HIS A 1 308 ? 18.720 4.875 -11.851 1.00 82.06 308 HIS A O 1
ATOM 2474 N N . ASN A 1 309 ? 17.343 3.839 -13.311 1.00 80.56 309 ASN A N 1
ATOM 2475 C CA . ASN A 1 309 ? 18.329 3.761 -14.385 1.00 80.56 309 ASN A CA 1
ATOM 2476 C C . ASN A 1 309 ? 18.438 5.093 -15.153 1.00 80.56 309 ASN A C 1
ATOM 2478 O O . ASN A 1 309 ? 17.519 5.902 -15.204 1.00 80.56 309 ASN A O 1
ATOM 2482 N N . VAL A 1 310 ? 19.598 5.340 -15.769 1.00 61.56 310 VAL A N 1
ATOM 2483 C CA . VAL A 1 310 ? 19.997 6.662 -16.296 1.00 61.56 310 VAL A CA 1
ATOM 2484 C C . VAL A 1 310 ? 19.141 7.202 -17.463 1.00 61.56 310 VAL A C 1
ATOM 2486 O O . VAL A 1 310 ? 19.388 8.321 -17.917 1.00 61.56 310 VAL A O 1
ATOM 2489 N N . ARG A 1 311 ? 18.166 6.445 -17.977 1.00 63.12 311 ARG A N 1
ATOM 2490 C CA . ARG A 1 311 ? 17.659 6.595 -19.348 1.00 63.12 311 ARG A CA 1
ATOM 2491 C C . ARG A 1 311 ? 16.134 6.731 -19.401 1.00 63.12 311 ARG A C 1
ATOM 2493 O O . ARG A 1 311 ? 15.440 5.756 -19.159 1.00 63.12 311 ARG A O 1
ATOM 2500 N N . GLY A 1 312 ? 15.632 7.896 -19.822 1.00 54.88 312 GLY A N 1
ATOM 2501 C CA . GLY A 1 312 ? 14.282 8.048 -20.380 1.00 54.88 312 GLY A CA 1
ATOM 2502 C C . GLY A 1 312 ? 13.468 9.242 -19.874 1.00 54.88 312 GLY A C 1
ATOM 2503 O O . GLY A 1 312 ? 13.812 9.923 -18.915 1.00 54.88 312 GLY A O 1
ATOM 2504 N N . SER A 1 313 ? 12.384 9.505 -20.593 1.00 52.09 313 SER A N 1
ATOM 2505 C CA . SER A 1 313 ? 11.659 10.775 -20.671 1.00 52.09 313 SER A CA 1
ATOM 2506 C C . SER A 1 313 ? 10.612 11.033 -19.615 1.00 52.09 313 SER A C 1
ATOM 2508 O O . SER A 1 313 ? 10.380 12.172 -19.212 1.00 52.09 313 SER A O 1
ATOM 2510 N N . HIS A 1 314 ? 9.991 9.961 -19.149 1.00 56.97 314 HIS A N 1
ATOM 2511 C CA . HIS A 1 314 ? 8.882 10.046 -18.220 1.00 56.97 314 HIS A CA 1
ATOM 2512 C C . HIS A 1 314 ? 9.333 10.025 -16.757 1.00 56.97 314 HIS A C 1
ATOM 2514 O O . HIS A 1 314 ? 8.489 10.139 -15.878 1.00 56.97 314 HIS A O 1
ATOM 2520 N N . LEU A 1 315 ? 10.643 9.972 -16.474 1.00 55.66 315 LEU A N 1
ATOM 2521 C CA . LEU A 1 315 ? 11.192 9.921 -15.113 1.00 55.66 315 LEU A CA 1
ATOM 2522 C C . LEU A 1 315 ? 10.768 11.115 -14.258 1.00 55.66 315 LEU A C 1
ATOM 2524 O O . LEU A 1 315 ? 10.200 10.894 -13.201 1.00 55.66 315 LEU A O 1
ATOM 2528 N N . ARG A 1 316 ? 10.911 12.362 -14.727 1.00 55.97 316 ARG A N 1
ATOM 2529 C CA . ARG A 1 316 ? 10.442 13.541 -13.964 1.00 55.97 316 ARG A CA 1
ATOM 2530 C C . ARG A 1 316 ? 8.943 13.511 -13.668 1.00 55.97 316 ARG A C 1
ATOM 2532 O O . ARG A 1 316 ? 8.501 13.992 -12.629 1.00 55.97 316 ARG A O 1
ATOM 2539 N N . TYR A 1 317 ? 8.157 12.961 -14.589 1.00 55.81 317 TYR A N 1
ATOM 2540 C CA . TYR A 1 317 ? 6.717 12.824 -14.412 1.00 55.81 317 TYR A CA 1
ATOM 2541 C C . TYR A 1 317 ? 6.390 11.706 -13.413 1.00 55.81 317 TYR A C 1
ATOM 2543 O O . TYR A 1 317 ? 5.585 11.909 -12.515 1.00 55.81 317 TYR A O 1
ATOM 2551 N N . VAL A 1 318 ? 7.073 10.563 -13.500 1.00 55.53 318 VAL A N 1
ATOM 2552 C CA . VAL A 1 318 ? 6.950 9.434 -12.568 1.00 55.53 318 VAL A CA 1
ATOM 2553 C C . VAL A 1 318 ? 7.466 9.793 -11.174 1.00 55.53 318 VAL A C 1
ATOM 2555 O O . VAL A 1 318 ? 6.835 9.409 -10.202 1.00 55.53 318 VAL A O 1
ATOM 2558 N N . GLU A 1 319 ? 8.545 10.568 -11.053 1.00 59.31 319 GLU A N 1
ATOM 2559 C CA . GLU A 1 319 ? 9.039 11.146 -9.795 1.00 59.31 319 GLU A CA 1
ATOM 2560 C C . GLU A 1 319 ? 8.057 12.174 -9.226 1.00 59.31 319 GLU A C 1
ATOM 2562 O O . GLU A 1 319 ? 7.818 12.205 -8.021 1.00 59.31 319 GLU A O 1
ATOM 2567 N N . GLY A 1 320 ? 7.437 12.993 -10.080 1.00 58.22 320 GLY A N 1
ATOM 2568 C CA . GLY A 1 320 ? 6.363 13.902 -9.678 1.00 58.22 320 GLY A CA 1
ATOM 2569 C C . GLY A 1 320 ? 5.110 13.165 -9.192 1.00 58.22 320 GLY A C 1
ATOM 2570 O O . GLY A 1 320 ? 4.453 13.618 -8.254 1.00 58.22 320 GLY A O 1
ATOM 2571 N N . LEU A 1 321 ? 4.800 12.013 -9.794 1.00 54.97 321 LEU A N 1
ATOM 2572 C CA . LEU A 1 321 ? 3.696 11.142 -9.393 1.00 54.97 321 LEU A CA 1
ATOM 2573 C C . LEU A 1 321 ? 4.013 10.344 -8.124 1.00 54.97 321 LEU A C 1
ATOM 2575 O O . LEU A 1 321 ? 3.160 10.240 -7.248 1.00 54.97 321 LEU A O 1
ATOM 2579 N N . SER A 1 322 ? 5.226 9.802 -7.999 1.00 52.81 322 SER A N 1
ATOM 2580 C CA . SER A 1 322 ? 5.652 9.032 -6.827 1.00 52.81 322 SER A CA 1
ATOM 2581 C C . SER A 1 322 ? 5.989 9.923 -5.634 1.00 52.81 322 SER A C 1
ATOM 2583 O O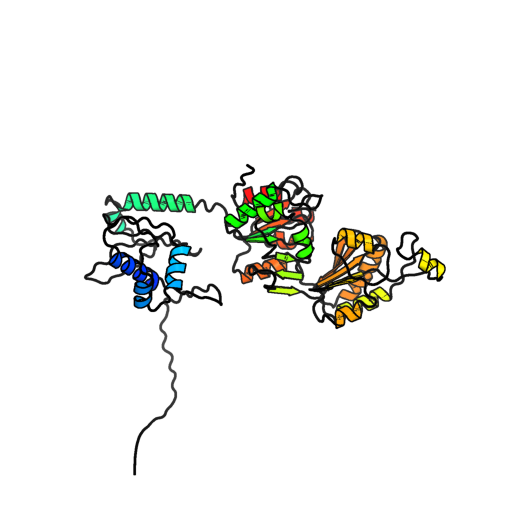 . SER A 1 322 ? 5.908 9.472 -4.496 1.00 52.81 322 SER A O 1
ATOM 2585 N N . ARG A 1 323 ? 6.337 11.195 -5.887 1.00 57.75 323 ARG A N 1
ATOM 2586 C CA . ARG A 1 323 ? 6.715 12.224 -4.899 1.00 57.75 323 ARG A CA 1
ATOM 2587 C C . ARG A 1 323 ? 7.872 11.809 -3.992 1.00 57.75 323 ARG A C 1
ATOM 2589 O O . ARG A 1 323 ? 8.056 12.346 -2.894 1.00 57.75 323 ARG A O 1
ATOM 2596 N N . GLU A 1 324 ? 8.674 10.870 -4.473 1.00 59.94 324 GLU A N 1
ATOM 2597 C CA . GLU A 1 324 ? 9.850 10.350 -3.799 1.00 59.94 324 GLU A CA 1
ATOM 2598 C C . GLU A 1 324 ? 11.092 10.670 -4.623 1.00 59.94 324 GLU A C 1
ATOM 2600 O O . GLU A 1 324 ? 11.117 10.491 -5.840 1.00 59.94 324 GLU A O 1
ATOM 2605 N N . PHE A 1 325 ? 12.127 11.168 -3.945 1.00 58.22 325 PHE A N 1
ATOM 2606 C CA . PHE A 1 325 ? 13.403 11.451 -4.587 1.00 58.22 325 PHE A CA 1
ATOM 2607 C C . PHE A 1 325 ? 14.066 10.129 -4.930 1.00 58.22 325 PHE A C 1
ATOM 2609 O O . PHE A 1 325 ? 14.360 9.333 -4.037 1.00 58.22 325 PHE A O 1
ATOM 2616 N N . SER A 1 326 ? 14.295 9.905 -6.216 1.00 67.56 326 SER A N 1
ATOM 2617 C CA . SER A 1 326 ? 14.977 8.715 -6.685 1.00 67.56 326 SER A CA 1
ATOM 2618 C C . SER A 1 326 ? 16.441 9.039 -6.976 1.00 67.56 326 SER A C 1
ATOM 2620 O O . SER A 1 326 ? 16.780 10.127 -7.445 1.00 67.56 326 SER A O 1
ATOM 2622 N N . VAL A 1 327 ? 17.342 8.117 -6.645 1.00 75.12 327 VAL A N 1
ATOM 2623 C CA . VAL A 1 327 ? 18.775 8.299 -6.888 1.00 75.12 327 VAL A CA 1
ATOM 2624 C C . VAL A 1 327 ? 19.124 7.687 -8.235 1.00 75.12 327 VAL A C 1
ATOM 2626 O O . VAL A 1 327 ? 18.929 6.492 -8.466 1.00 75.12 327 VAL A O 1
ATOM 2629 N N . LYS A 1 328 ? 19.664 8.522 -9.123 1.00 79.44 328 LYS A N 1
ATOM 2630 C CA . LYS A 1 328 ? 20.152 8.093 -10.430 1.00 79.44 328 LYS A CA 1
ATOM 2631 C C . LYS A 1 328 ? 21.393 7.231 -10.249 1.00 79.44 328 LYS A C 1
ATOM 2633 O O . LYS A 1 328 ? 22.374 7.694 -9.666 1.00 79.44 328 LYS A O 1
ATOM 2638 N N . VAL A 1 329 ? 21.368 6.004 -10.765 1.00 82.00 329 VAL A N 1
ATOM 2639 C CA . VAL A 1 329 ? 22.503 5.074 -10.669 1.00 82.00 329 VAL A CA 1
ATOM 2640 C C . VAL A 1 329 ? 22.897 4.537 -12.034 1.00 82.00 329 VAL A C 1
ATOM 2642 O O . VAL A 1 329 ? 22.046 4.278 -12.881 1.00 82.00 329 VAL A O 1
ATOM 2645 N N . GLU A 1 330 ? 24.199 4.337 -12.243 1.00 79.75 330 GLU A N 1
ATOM 2646 C CA . GLU A 1 330 ? 24.722 3.763 -13.491 1.00 79.75 330 GLU A CA 1
ATOM 2647 C C . GLU A 1 330 ? 24.251 2.320 -13.707 1.00 79.75 330 GLU A C 1
ATOM 2649 O O . GLU A 1 330 ? 24.013 1.913 -14.841 1.00 79.75 330 GLU A O 1
ATOM 2654 N N . SER A 1 331 ? 24.088 1.561 -12.619 1.00 88.00 331 SER A N 1
ATOM 2655 C CA . SER A 1 331 ? 23.702 0.151 -12.643 1.00 88.00 331 SER A CA 1
ATOM 2656 C C . SER A 1 331 ? 22.754 -0.163 -11.488 1.00 88.00 331 SER A C 1
ATOM 2658 O O . SER A 1 331 ? 23.166 -0.307 -10.336 1.00 88.00 331 SER A O 1
ATOM 2660 N N . VAL A 1 332 ? 21.461 -0.298 -11.800 1.00 90.25 332 VAL A N 1
ATOM 2661 C CA . VAL A 1 332 ? 20.445 -0.751 -10.831 1.00 90.25 332 VAL A CA 1
ATOM 2662 C C . VAL A 1 332 ? 20.735 -2.188 -10.377 1.00 90.25 332 VAL A C 1
ATOM 2664 O O . VAL A 1 332 ? 20.538 -2.525 -9.213 1.00 90.25 332 VAL A O 1
ATOM 2667 N N . VAL A 1 333 ? 21.290 -3.021 -11.264 1.00 92.81 333 VAL A N 1
ATOM 2668 C CA . VAL A 1 333 ? 21.709 -4.398 -10.958 1.00 92.81 333 VAL A CA 1
ATOM 2669 C C . VAL A 1 333 ? 22.737 -4.437 -9.826 1.00 92.81 333 VAL A C 1
ATOM 2671 O O . VAL A 1 333 ? 22.631 -5.280 -8.934 1.00 92.81 333 VAL A O 1
ATOM 2674 N N . ASP A 1 334 ? 23.718 -3.534 -9.825 1.00 93.44 334 ASP A N 1
ATOM 2675 C CA . ASP A 1 334 ? 24.734 -3.503 -8.767 1.00 93.44 334 ASP A CA 1
ATOM 2676 C C . ASP A 1 334 ? 24.149 -3.037 -7.431 1.00 93.44 334 ASP A C 1
ATOM 2678 O O . ASP A 1 334 ? 24.513 -3.571 -6.380 1.00 93.44 334 ASP A O 1
ATOM 2682 N N . VAL A 1 335 ? 23.176 -2.122 -7.466 1.00 92.06 335 VAL A N 1
ATOM 2683 C CA . VAL A 1 335 ? 22.414 -1.719 -6.277 1.00 92.06 335 VAL A CA 1
ATOM 2684 C C . VAL A 1 335 ? 21.616 -2.891 -5.704 1.00 92.06 335 VAL A C 1
ATOM 2686 O O . VAL A 1 335 ? 21.685 -3.131 -4.498 1.00 92.06 335 VAL A O 1
ATOM 2689 N N . ILE A 1 336 ? 20.912 -3.659 -6.543 1.00 93.12 336 ILE A N 1
ATOM 2690 C CA . ILE A 1 336 ? 20.168 -4.855 -6.110 1.00 93.12 336 ILE A CA 1
ATOM 2691 C C . ILE A 1 336 ? 21.125 -5.870 -5.474 1.00 93.12 336 ILE A C 1
ATOM 2693 O O . ILE A 1 336 ? 20.898 -6.326 -4.356 1.00 93.12 336 ILE A O 1
ATOM 2697 N N . LYS A 1 337 ? 22.252 -6.172 -6.134 1.00 93.75 337 LYS A N 1
ATOM 2698 C CA . LYS A 1 337 ? 23.264 -7.112 -5.614 1.00 93.75 337 LYS A CA 1
ATOM 2699 C C . LYS A 1 337 ? 23.865 -6.670 -4.279 1.00 93.75 337 LYS A C 1
ATOM 2701 O O . LYS A 1 337 ? 24.221 -7.524 -3.464 1.00 93.75 337 LYS A O 1
ATOM 2706 N N . LYS A 1 338 ? 24.019 -5.361 -4.067 1.00 93.75 338 LYS A N 1
ATOM 2707 C CA . LYS A 1 338 ? 24.504 -4.777 -2.810 1.00 93.75 338 LYS A CA 1
ATOM 2708 C C . LYS A 1 338 ? 23.455 -4.896 -1.697 1.00 93.75 338 LYS A C 1
ATOM 2710 O O . LYS A 1 338 ? 23.811 -5.242 -0.573 1.00 93.75 338 LYS A O 1
ATOM 2715 N N . ASN A 1 339 ? 22.183 -4.664 -2.012 1.00 90.38 339 ASN A N 1
ATOM 2716 C CA . ASN A 1 339 ? 21.055 -4.623 -1.074 1.00 90.38 339 ASN A CA 1
ATOM 2717 C C . ASN A 1 339 ? 20.219 -5.918 -1.101 1.00 90.38 339 ASN A C 1
ATOM 2719 O O . ASN A 1 339 ? 18.990 -5.879 -1.166 1.00 90.38 339 ASN A O 1
ATOM 2723 N N . LYS A 1 340 ? 20.894 -7.071 -1.080 1.00 90.38 340 LYS A N 1
ATOM 2724 C CA . LYS A 1 340 ? 20.298 -8.401 -1.293 1.00 90.38 340 LYS A CA 1
ATOM 2725 C C . LYS A 1 340 ? 18.969 -8.622 -0.566 1.00 90.38 340 LYS A C 1
ATOM 2727 O O . LYS A 1 340 ? 18.885 -8.396 0.642 1.00 90.38 340 LYS A O 1
ATOM 2732 N N . ASN A 1 341 ? 17.983 -9.170 -1.273 1.00 88.62 341 ASN A N 1
ATOM 2733 C CA . ASN A 1 341 ? 16.642 -9.511 -0.793 1.00 88.62 341 ASN A CA 1
ATOM 2734 C C . ASN A 1 341 ? 15.843 -8.329 -0.219 1.00 88.62 341 ASN A C 1
ATOM 2736 O O . ASN A 1 341 ? 14.995 -8.542 0.646 1.00 88.62 341 ASN A O 1
ATOM 2740 N N . GLN A 1 342 ? 16.095 -7.095 -0.668 1.00 91.62 342 GLN A N 1
ATOM 2741 C CA . GLN A 1 342 ? 15.371 -5.902 -0.195 1.00 91.62 342 GLN A CA 1
ATOM 2742 C C . GLN A 1 342 ? 14.465 -5.261 -1.249 1.00 91.62 342 GLN A C 1
ATOM 2744 O O . GLN A 1 342 ? 13.875 -4.223 -0.970 1.00 91.62 342 GLN A O 1
ATOM 2749 N N . SER A 1 343 ? 14.346 -5.847 -2.440 1.00 93.69 343 SER A N 1
ATOM 2750 C CA . SER A 1 343 ? 13.539 -5.302 -3.536 1.00 93.69 343 SER A CA 1
ATOM 2751 C C . SER A 1 343 ? 12.043 -5.421 -3.244 1.00 93.69 343 SER A C 1
ATOM 2753 O O . SER A 1 343 ? 11.505 -6.523 -3.248 1.00 93.69 343 SER A O 1
ATOM 2755 N N . LEU A 1 344 ? 11.362 -4.304 -3.007 1.00 92.50 344 LEU A N 1
ATOM 2756 C CA . LEU A 1 344 ? 9.942 -4.259 -2.638 1.00 92.50 344 LEU A CA 1
ATOM 2757 C C . LEU A 1 344 ? 9.030 -4.091 -3.854 1.00 92.50 344 LEU A C 1
ATOM 2759 O O . LEU A 1 344 ? 7.971 -4.710 -3.937 1.00 92.50 344 LEU A O 1
ATOM 2763 N N . LYS A 1 345 ? 9.435 -3.227 -4.787 1.00 90.25 345 LYS A N 1
ATOM 2764 C CA . LYS A 1 345 ? 8.598 -2.790 -5.905 1.00 90.25 345 LYS A CA 1
ATOM 2765 C C . LYS A 1 345 ? 9.457 -2.340 -7.081 1.00 90.25 345 LYS A C 1
ATOM 2767 O O . LYS A 1 345 ? 10.462 -1.659 -6.893 1.00 90.25 345 LYS A O 1
ATOM 2772 N N . PHE A 1 346 ? 9.028 -2.678 -8.291 1.00 91.69 346 PHE A N 1
ATOM 2773 C CA . PHE A 1 346 ? 9.610 -2.200 -9.544 1.00 91.69 346 PHE A CA 1
ATOM 2774 C C . PHE A 1 346 ? 8.587 -1.308 -10.253 1.00 91.69 346 PHE A C 1
ATOM 2776 O O . PHE A 1 346 ? 7.410 -1.657 -10.330 1.00 91.69 346 PHE A O 1
ATOM 2783 N N . ILE A 1 347 ? 9.023 -0.170 -10.776 1.00 89.25 347 ILE A N 1
ATOM 2784 C CA . ILE A 1 347 ? 8.202 0.762 -11.546 1.00 89.25 347 ILE A CA 1
ATOM 2785 C C . ILE A 1 347 ? 8.779 0.880 -12.948 1.00 89.25 347 ILE A C 1
ATOM 2787 O O . ILE A 1 347 ? 9.970 1.134 -13.098 1.00 89.25 347 ILE A O 1
ATOM 2791 N N . ILE A 1 348 ? 7.923 0.774 -13.960 1.00 89.06 348 ILE A N 1
ATOM 2792 C CA . ILE A 1 348 ? 8.253 1.104 -15.347 1.00 89.06 348 ILE A CA 1
ATOM 2793 C C . ILE A 1 348 ? 7.389 2.291 -15.763 1.00 89.06 348 ILE A C 1
ATOM 2795 O O . ILE A 1 348 ? 6.163 2.243 -15.637 1.00 89.06 348 ILE A O 1
ATOM 2799 N N . GLY A 1 349 ? 8.034 3.350 -16.245 1.00 85.19 349 GLY A N 1
ATOM 2800 C CA . GLY A 1 349 ? 7.373 4.578 -16.673 1.00 85.19 349 GLY A CA 1
ATOM 2801 C C . GLY A 1 349 ? 7.504 4.788 -18.170 1.00 85.19 349 GLY A C 1
ATOM 2802 O O . GLY A 1 349 ? 8.618 4.947 -18.660 1.00 85.19 349 GLY A O 1
ATOM 2803 N N . GLU A 1 350 ? 6.379 4.824 -18.880 1.00 84.88 350 GLU A N 1
ATOM 2804 C CA . GLU A 1 350 ? 6.345 5.052 -20.326 1.00 84.88 350 GLU A CA 1
ATOM 2805 C C . GLU A 1 350 ? 4.990 5.596 -20.801 1.00 84.88 350 GLU A C 1
ATOM 2807 O O . GLU A 1 350 ? 4.019 5.655 -20.040 1.00 84.88 350 GLU A O 1
ATOM 2812 N N . SER A 1 351 ? 4.912 5.961 -22.085 1.00 84.81 351 SER A N 1
ATOM 2813 C CA . SER A 1 351 ? 3.628 6.212 -22.749 1.00 84.81 351 SER A CA 1
ATOM 2814 C C . SER A 1 351 ? 2.688 5.002 -22.641 1.00 84.81 351 SER A C 1
ATOM 2816 O O . SER A 1 351 ? 3.122 3.848 -22.645 1.00 84.81 351 SER A O 1
ATOM 2818 N N . ARG A 1 352 ? 1.372 5.251 -22.577 1.00 86.62 352 ARG A N 1
ATOM 2819 C CA . ARG A 1 352 ? 0.363 4.192 -22.404 1.00 86.62 352 ARG A CA 1
ATOM 2820 C C . ARG A 1 352 ? 0.474 3.089 -23.459 1.00 86.62 352 ARG A C 1
ATOM 2822 O O . ARG A 1 352 ? 0.420 1.917 -23.109 1.00 86.62 352 ARG A O 1
ATOM 2829 N N . GLU A 1 353 ? 0.639 3.470 -24.722 1.00 89.31 353 GLU A N 1
ATOM 2830 C CA . GLU A 1 353 ? 0.780 2.535 -25.843 1.00 89.31 353 GLU A CA 1
ATOM 2831 C C . GLU A 1 353 ? 1.984 1.603 -25.640 1.00 89.31 353 GLU A C 1
ATOM 2833 O O . GLU A 1 353 ? 1.861 0.387 -25.755 1.00 89.31 353 GLU A O 1
ATOM 2838 N N . LYS A 1 354 ? 3.136 2.156 -25.238 1.00 89.25 354 LYS A N 1
ATOM 2839 C CA . LYS A 1 354 ? 4.362 1.370 -25.026 1.00 89.25 354 LYS A CA 1
ATOM 2840 C C . LYS A 1 354 ? 4.307 0.551 -23.752 1.00 89.25 354 LYS A C 1
ATOM 2842 O O . LYS A 1 354 ? 4.833 -0.554 -23.728 1.00 89.25 354 LYS A O 1
ATOM 2847 N N . LEU A 1 355 ? 3.623 1.029 -22.717 1.00 91.00 355 LEU A N 1
ATOM 2848 C CA . LEU A 1 355 ? 3.374 0.211 -21.538 1.00 91.00 355 LEU A CA 1
ATOM 2849 C C . LEU A 1 355 ? 2.460 -0.975 -21.829 1.00 91.00 355 LEU A C 1
ATOM 2851 O O . LEU A 1 355 ? 2.644 -2.005 -21.201 1.00 91.00 355 LEU A O 1
ATOM 2855 N N . GLU A 1 356 ? 1.501 -0.883 -22.750 1.00 93.69 356 GLU A N 1
ATOM 2856 C CA . GLU A 1 356 ? 0.717 -2.064 -23.137 1.00 93.69 356 GLU A CA 1
ATOM 2857 C C . GLU A 1 356 ? 1.610 -3.125 -23.799 1.00 93.69 356 GLU A C 1
ATOM 2859 O O . GLU A 1 356 ? 1.579 -4.280 -23.378 1.00 93.69 356 GLU A O 1
ATOM 2864 N N . GLU A 1 357 ? 2.501 -2.722 -24.711 1.00 93.88 357 GLU A N 1
ATOM 2865 C CA . GLU A 1 357 ? 3.495 -3.620 -25.323 1.00 93.88 357 GLU A CA 1
ATOM 2866 C C . GLU A 1 357 ? 4.464 -4.220 -24.282 1.00 93.88 357 GLU A C 1
ATOM 2868 O O . GLU A 1 357 ? 4.687 -5.432 -24.238 1.00 93.88 357 GLU A O 1
ATOM 2873 N N . ILE A 1 358 ? 5.029 -3.382 -23.403 1.00 94.38 358 ILE A N 1
ATOM 2874 C CA . ILE A 1 358 ? 5.966 -3.813 -22.355 1.00 94.38 358 ILE A CA 1
ATOM 2875 C C . ILE A 1 358 ? 5.264 -4.714 -21.338 1.00 94.38 358 ILE A C 1
ATOM 2877 O O . ILE A 1 358 ? 5.866 -5.677 -20.863 1.00 94.38 358 ILE A O 1
ATOM 2881 N N . LYS A 1 359 ? 4.000 -4.437 -20.997 1.00 95.69 359 LYS A N 1
ATOM 2882 C CA . LYS A 1 359 ? 3.242 -5.238 -20.034 1.00 95.69 359 LYS A CA 1
ATOM 2883 C C . LYS A 1 359 ? 3.128 -6.680 -20.494 1.00 95.69 359 LYS A C 1
ATOM 2885 O O . LYS A 1 359 ? 3.321 -7.554 -19.659 1.00 95.69 359 LYS A O 1
ATOM 2890 N N . ASP A 1 360 ? 2.844 -6.933 -21.768 1.00 95.62 360 ASP A N 1
ATOM 2891 C CA . ASP A 1 360 ? 2.720 -8.300 -22.282 1.00 95.62 360 ASP A CA 1
ATOM 2892 C C . ASP A 1 360 ? 4.061 -9.046 -22.204 1.00 95.62 360 ASP A C 1
ATOM 2894 O O . ASP A 1 360 ? 4.115 -10.174 -21.709 1.00 95.62 360 ASP A O 1
ATOM 2898 N N . ILE A 1 361 ? 5.164 -8.378 -22.568 1.00 96.38 361 ILE A N 1
ATOM 2899 C CA . ILE A 1 361 ? 6.529 -8.922 -22.451 1.00 96.38 361 ILE A CA 1
ATOM 2900 C C . ILE A 1 361 ? 6.866 -9.255 -20.989 1.00 96.38 361 ILE A C 1
ATOM 2902 O O . ILE A 1 361 ? 7.353 -10.347 -20.684 1.00 96.38 361 ILE A O 1
ATOM 2906 N N . VAL A 1 362 ? 6.605 -8.321 -20.070 1.00 96.94 362 VAL A N 1
ATOM 2907 C CA . VAL A 1 362 ? 6.880 -8.492 -18.637 1.00 96.94 362 VAL A CA 1
ATOM 2908 C C . VAL A 1 362 ? 5.964 -9.556 -18.035 1.00 96.94 362 VAL A C 1
ATOM 2910 O O . VAL A 1 362 ? 6.427 -10.395 -17.271 1.00 96.94 362 VAL A O 1
ATOM 2913 N N . HIS A 1 363 ? 4.681 -9.569 -18.386 1.00 96.50 363 HIS A N 1
ATOM 2914 C CA . HIS A 1 363 ? 3.723 -10.564 -17.918 1.00 96.50 363 HIS A CA 1
ATOM 2915 C C . HIS A 1 363 ? 4.156 -11.976 -18.321 1.00 96.50 363 HIS A C 1
ATOM 2917 O O . HIS A 1 363 ? 4.177 -12.873 -17.479 1.00 96.50 363 HIS A O 1
ATOM 2923 N N . ASP A 1 364 ? 4.563 -12.169 -19.576 1.00 96.94 364 ASP A N 1
ATOM 2924 C CA . ASP A 1 364 ? 5.077 -13.453 -20.049 1.00 96.94 364 ASP A CA 1
ATOM 2925 C C . ASP A 1 364 ? 6.361 -13.866 -19.327 1.00 96.94 364 ASP A C 1
ATOM 2927 O O . ASP A 1 364 ? 6.493 -15.025 -18.932 1.00 96.94 364 ASP A O 1
ATOM 2931 N N . PHE A 1 365 ? 7.271 -12.922 -19.079 1.00 96.94 365 PHE A N 1
ATOM 2932 C CA . PHE A 1 365 ? 8.475 -13.162 -18.283 1.00 96.94 365 PHE A CA 1
ATOM 2933 C C . PHE A 1 365 ? 8.161 -13.578 -16.832 1.00 96.94 365 PHE A C 1
ATOM 2935 O O . PHE A 1 365 ? 8.901 -14.378 -16.249 1.00 96.94 365 PHE A O 1
ATOM 2942 N N . LEU A 1 366 ? 7.087 -13.044 -16.243 1.00 96.88 366 LEU A N 1
ATOM 2943 C CA . LEU A 1 366 ? 6.714 -13.261 -14.844 1.00 96.88 366 LEU A CA 1
ATOM 2944 C C . LEU A 1 366 ? 5.862 -14.515 -14.590 1.00 96.88 366 LEU A C 1
ATOM 2946 O O . LEU A 1 366 ? 5.694 -14.867 -13.427 1.00 96.88 366 LEU A O 1
ATOM 2950 N N . LYS A 1 367 ? 5.361 -15.213 -15.622 1.00 94.44 367 LYS A N 1
ATOM 2951 C CA . LYS A 1 367 ? 4.426 -16.357 -15.486 1.00 94.44 367 LYS A CA 1
ATOM 2952 C C . LYS A 1 367 ? 4.826 -17.403 -14.439 1.00 94.44 367 LYS A C 1
ATOM 2954 O O . LYS A 1 367 ? 3.967 -17.866 -13.696 1.00 94.44 367 LYS A O 1
ATOM 2959 N N . ASP A 1 368 ? 6.112 -17.737 -14.368 1.00 93.81 368 ASP A N 1
ATOM 2960 C CA . ASP A 1 368 ? 6.655 -18.752 -13.454 1.00 93.81 368 ASP A CA 1
ATOM 2961 C C . ASP A 1 368 ? 7.480 -18.142 -12.305 1.00 93.81 368 ASP A C 1
ATOM 2963 O O . ASP A 1 368 ? 8.285 -18.823 -11.666 1.00 93.81 368 ASP A O 1
ATOM 2967 N N . LYS A 1 369 ? 7.325 -16.838 -12.053 1.00 95.94 369 LYS A N 1
ATOM 2968 C CA . LYS A 1 369 ? 8.073 -16.093 -11.034 1.00 95.94 369 LYS A CA 1
ATOM 2969 C C . LYS A 1 369 ? 7.132 -15.598 -9.930 1.00 95.94 369 LYS A C 1
ATOM 2971 O O . LYS A 1 369 ? 5.956 -15.353 -10.188 1.00 95.94 369 LYS A O 1
ATOM 2976 N N . PRO A 1 370 ? 7.617 -15.396 -8.692 1.00 94.56 370 PRO A N 1
ATOM 2977 C CA . PRO A 1 370 ? 6.786 -14.947 -7.572 1.00 94.56 370 PRO A CA 1
ATOM 2978 C C . PRO A 1 370 ? 6.525 -13.431 -7.618 1.00 94.56 370 PRO A C 1
ATOM 2980 O O . PRO A 1 370 ? 6.662 -12.726 -6.619 1.00 94.56 370 PRO A O 1
ATOM 2983 N N . ALA A 1 371 ? 6.169 -12.902 -8.786 1.00 95.81 371 ALA A N 1
ATOM 2984 C CA . ALA A 1 371 ? 5.884 -11.493 -8.991 1.00 95.81 371 ALA A CA 1
ATOM 2985 C C . ALA A 1 371 ? 4.777 -11.299 -10.029 1.00 95.81 371 ALA A C 1
ATOM 2987 O O . ALA A 1 371 ? 4.541 -12.148 -10.884 1.00 95.81 371 ALA A O 1
ATOM 2988 N N . ARG A 1 372 ? 4.091 -10.162 -9.944 1.00 93.94 372 ARG A N 1
ATOM 2989 C CA . ARG A 1 372 ? 2.991 -9.788 -10.839 1.00 93.94 372 ARG A CA 1
ATOM 2990 C C . ARG A 1 372 ? 3.178 -8.376 -11.350 1.00 93.94 372 ARG A C 1
ATOM 2992 O O . ARG A 1 372 ? 3.661 -7.529 -10.608 1.00 93.94 372 ARG A O 1
ATOM 2999 N N . VAL A 1 373 ? 2.738 -8.130 -12.580 1.00 93.75 373 VAL A N 1
ATOM 3000 C CA . VAL A 1 373 ? 2.709 -6.800 -13.195 1.00 93.75 373 VAL A CA 1
ATOM 3001 C C . VAL A 1 373 ? 1.273 -6.290 -13.294 1.00 93.75 373 VAL A C 1
ATOM 3003 O O . VAL A 1 373 ? 0.371 -7.016 -13.715 1.00 93.75 373 VAL A O 1
ATOM 3006 N N . LEU A 1 374 ? 1.058 -5.033 -12.922 1.00 89.50 374 LEU A N 1
ATOM 3007 C CA . LEU A 1 374 ? -0.222 -4.338 -13.050 1.00 89.50 374 LEU A CA 1
ATOM 3008 C C . LEU A 1 374 ? -0.015 -2.882 -13.481 1.00 89.50 374 LEU A C 1
ATOM 3010 O O . LEU A 1 374 ? 1.080 -2.342 -13.366 1.00 89.50 374 LEU A O 1
ATOM 3014 N N . PHE A 1 375 ? -1.077 -2.239 -13.962 1.00 85.62 375 PHE A N 1
ATOM 3015 C CA . PHE A 1 375 ? -1.097 -0.785 -14.109 1.00 85.62 375 PHE A CA 1
ATOM 3016 C C . PHE A 1 375 ? -1.513 -0.164 -12.777 1.00 85.62 375 PHE A C 1
ATOM 3018 O O . PHE A 1 375 ? -2.605 -0.460 -12.300 1.00 85.62 375 PHE A O 1
ATOM 3025 N N . SER A 1 376 ? -0.687 0.709 -12.200 1.00 76.19 376 SER A N 1
ATOM 3026 C CA . SER A 1 376 ? -1.095 1.556 -11.064 1.00 76.19 376 SER A CA 1
ATOM 3027 C C . SER A 1 376 ? -1.451 2.983 -11.486 1.00 76.19 376 SER A C 1
ATOM 3029 O O . SER A 1 376 ? -2.129 3.698 -10.758 1.00 76.19 376 SER A O 1
ATOM 3031 N N . HIS A 1 377 ? -1.058 3.381 -12.697 1.00 77.19 377 HIS A N 1
ATOM 3032 C CA . HIS A 1 377 ? -1.455 4.621 -13.360 1.00 77.19 377 HIS A CA 1
ATOM 3033 C C . HIS A 1 377 ? -1.449 4.383 -14.884 1.00 77.19 377 HIS A C 1
ATOM 3035 O O . HIS A 1 377 ? -0.717 3.506 -15.345 1.00 77.19 377 HIS A O 1
ATOM 3041 N N . PRO A 1 378 ? -2.182 5.150 -15.718 1.00 78.25 378 PRO A N 1
ATOM 3042 C CA . PRO A 1 378 ? -2.120 5.003 -17.179 1.00 78.25 378 PRO A CA 1
ATOM 3043 C C . PRO A 1 378 ? -0.708 5.065 -17.784 1.00 78.25 378 PRO A C 1
ATOM 3045 O O . PRO A 1 378 ? -0.488 4.517 -18.859 1.00 78.25 378 PRO A O 1
ATOM 3048 N N . LEU A 1 379 ? 0.227 5.710 -17.084 1.00 82.94 379 LEU A N 1
ATOM 3049 C CA . LEU A 1 379 ? 1.627 5.894 -17.483 1.00 82.94 379 LEU A CA 1
ATOM 3050 C C . LEU A 1 379 ? 2.620 5.145 -16.576 1.00 82.94 379 LEU A C 1
ATOM 3052 O O . LEU A 1 379 ? 3.814 5.439 -16.603 1.00 82.94 379 LEU A O 1
ATOM 3056 N N . ILE A 1 380 ? 2.142 4.213 -15.740 1.00 84.00 380 ILE A N 1
ATOM 3057 C CA . ILE A 1 380 ? 2.992 3.429 -14.836 1.00 84.00 380 ILE A CA 1
ATOM 3058 C C . ILE A 1 380 ? 2.563 1.961 -14.810 1.00 84.00 380 ILE A C 1
ATOM 3060 O O . ILE A 1 380 ? 1.424 1.638 -14.458 1.00 84.00 380 ILE A O 1
ATOM 3064 N N . LEU A 1 381 ? 3.519 1.076 -15.094 1.00 89.19 381 LEU A N 1
ATOM 3065 C CA . LEU A 1 381 ? 3.447 -0.320 -14.678 1.00 89.19 381 LEU A CA 1
ATOM 3066 C C . LEU A 1 381 ? 4.182 -0.519 -13.362 1.00 89.19 381 LEU A C 1
ATOM 3068 O O . LEU A 1 381 ? 5.264 0.020 -13.130 1.00 89.19 381 LEU A O 1
ATOM 3072 N N . GLU A 1 382 ? 3.596 -1.356 -12.528 1.00 89.56 382 GLU A N 1
ATOM 3073 C CA . GLU A 1 382 ? 4.101 -1.705 -11.218 1.00 89.56 382 GLU A CA 1
ATOM 3074 C C . GLU A 1 382 ? 4.256 -3.218 -11.124 1.00 89.56 382 GLU A C 1
ATOM 3076 O O . GLU A 1 382 ? 3.339 -3.969 -11.466 1.00 89.56 382 GLU A O 1
ATOM 3081 N N . ILE A 1 383 ? 5.431 -3.654 -10.669 1.00 94.12 383 ILE A N 1
ATOM 3082 C CA . ILE A 1 383 ? 5.731 -5.049 -10.376 1.00 94.12 383 ILE A CA 1
ATOM 3083 C C . ILE A 1 383 ? 5.930 -5.194 -8.873 1.00 94.12 383 ILE A C 1
ATOM 3085 O O . ILE A 1 383 ? 6.738 -4.487 -8.265 1.00 94.12 383 ILE A O 1
ATOM 3089 N N . LEU A 1 384 ? 5.183 -6.126 -8.293 1.00 93.94 384 LEU A N 1
ATOM 3090 C CA . LEU A 1 384 ? 5.182 -6.462 -6.871 1.00 93.94 384 LEU A CA 1
ATOM 3091 C C . LEU A 1 384 ? 5.357 -7.970 -6.711 1.00 93.94 384 LEU A C 1
ATOM 3093 O O . LEU A 1 384 ? 5.095 -8.732 -7.645 1.00 93.94 384 LEU A O 1
ATOM 3097 N N . HI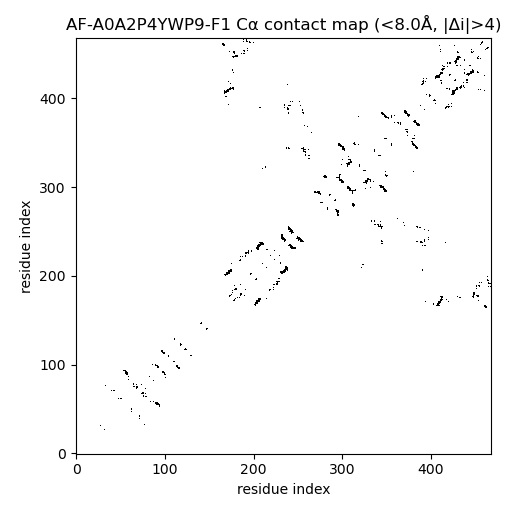S A 1 385 ? 5.737 -8.413 -5.513 1.00 95.75 385 HIS A N 1
ATOM 3098 C CA . HIS A 1 385 ? 5.661 -9.832 -5.164 1.00 95.75 385 HIS A CA 1
ATOM 3099 C C . HIS A 1 385 ? 4.220 -10.355 -5.348 1.00 95.75 385 HIS A C 1
ATOM 3101 O O . HIS A 1 385 ? 3.258 -9.626 -5.101 1.00 95.75 385 HIS A O 1
ATOM 3107 N N . ILE A 1 386 ? 4.049 -11.609 -5.775 1.00 93.94 386 ILE A N 1
ATOM 3108 C CA . ILE A 1 386 ? 2.728 -12.169 -6.128 1.00 93.94 386 ILE A CA 1
ATOM 3109 C C . ILE A 1 386 ? 1.732 -12.125 -4.956 1.00 93.94 386 ILE A C 1
ATOM 3111 O O . ILE A 1 386 ? 0.586 -11.729 -5.139 1.00 93.94 386 ILE A O 1
ATOM 3115 N N . ASP A 1 387 ? 2.205 -12.424 -3.744 1.00 92.81 387 ASP A N 1
ATOM 3116 C CA . ASP A 1 387 ? 1.397 -12.397 -2.514 1.00 92.81 387 ASP A CA 1
ATOM 3117 C C . ASP A 1 387 ? 1.242 -10.995 -1.898 1.00 92.81 387 ASP A C 1
ATOM 3119 O O . ASP A 1 387 ? 0.618 -10.842 -0.848 1.00 92.81 387 ASP A O 1
ATOM 3123 N N . CYS A 1 388 ? 1.838 -9.964 -2.501 1.00 91.50 388 CYS A N 1
ATOM 3124 C CA . CYS A 1 388 ? 1.782 -8.607 -1.975 1.00 91.50 388 CYS A CA 1
ATOM 3125 C C . CYS A 1 388 ? 0.431 -7.959 -2.296 1.00 91.50 388 CYS A C 1
ATOM 3127 O O . CYS A 1 388 ? 0.136 -7.658 -3.457 1.00 91.50 388 CYS A O 1
ATOM 3129 N N . SER A 1 389 ? -0.358 -7.682 -1.260 1.00 93.81 389 SER A N 1
ATOM 3130 C CA . SER A 1 389 ? -1.554 -6.843 -1.334 1.00 93.81 389 SER A CA 1
ATOM 3131 C C . SER A 1 389 ? -1.846 -6.187 0.017 1.00 93.81 389 SER A C 1
ATOM 3133 O O . SER A 1 389 ? -1.400 -6.668 1.066 1.00 93.81 389 SER A O 1
ATOM 3135 N N . LYS A 1 390 ? -2.642 -5.107 0.013 1.00 96.25 390 LYS A N 1
ATOM 3136 C CA . LYS A 1 390 ? -3.131 -4.478 1.250 1.00 96.25 390 LYS A CA 1
ATOM 3137 C C . LYS A 1 390 ? -3.929 -5.471 2.106 1.00 96.25 390 LYS A C 1
ATOM 3139 O O . LYS A 1 390 ? -3.769 -5.489 3.322 1.00 96.25 390 LYS A O 1
ATOM 3144 N N . GLY A 1 391 ? -4.737 -6.327 1.472 1.00 96.94 391 GLY A N 1
ATOM 3145 C CA . GLY A 1 391 ? -5.536 -7.355 2.144 1.00 96.94 391 GLY A CA 1
ATOM 3146 C C . GLY A 1 391 ? -4.683 -8.423 2.832 1.00 96.94 391 GLY A C 1
ATOM 3147 O O . GLY A 1 391 ? -4.880 -8.684 4.015 1.00 96.94 391 GLY A O 1
ATOM 3148 N N . ASN A 1 392 ? -3.688 -8.988 2.142 1.00 96.69 392 ASN A N 1
ATOM 3149 C CA . ASN A 1 392 ? -2.801 -10.003 2.723 1.00 96.69 392 ASN A CA 1
ATOM 3150 C C . ASN A 1 392 ? -1.961 -9.442 3.881 1.00 96.69 392 ASN A C 1
ATOM 3152 O O . ASN A 1 392 ? -1.791 -10.103 4.908 1.00 96.69 392 ASN A O 1
ATOM 3156 N N . ALA A 1 393 ? -1.468 -8.205 3.750 1.00 97.50 393 ALA A N 1
ATOM 3157 C CA . ALA A 1 393 ? -0.747 -7.531 4.826 1.00 97.50 393 ALA A CA 1
ATOM 3158 C C . ALA A 1 393 ? -1.647 -7.256 6.042 1.00 97.50 393 ALA A C 1
ATOM 3160 O O . ALA A 1 393 ? -1.244 -7.524 7.176 1.00 97.50 393 ALA A O 1
ATOM 3161 N N . ALA A 1 394 ? -2.883 -6.800 5.815 1.00 98.06 394 ALA A N 1
ATOM 3162 C CA . ALA A 1 394 ? -3.874 -6.624 6.871 1.00 98.06 394 ALA A CA 1
ATOM 3163 C C . ALA A 1 394 ? -4.199 -7.950 7.566 1.00 98.06 394 ALA A C 1
ATOM 3165 O O . ALA A 1 394 ? -4.193 -8.014 8.791 1.00 98.06 394 ALA A O 1
ATOM 3166 N N . GLU A 1 395 ? -4.399 -9.035 6.817 1.00 97.69 395 GLU A N 1
ATOM 3167 C CA . GLU A 1 395 ? -4.664 -10.352 7.397 1.00 97.69 395 GLU A CA 1
ATOM 3168 C C . GLU A 1 395 ? -3.513 -10.821 8.308 1.00 97.69 395 GLU A C 1
ATOM 3170 O O . GLU A 1 395 ? -3.751 -11.356 9.394 1.00 97.69 395 GLU A O 1
ATOM 3175 N N . HIS A 1 396 ? -2.260 -10.579 7.906 1.00 96.88 396 HIS A N 1
ATOM 3176 C CA . HIS A 1 396 ? -1.086 -10.898 8.720 1.00 96.88 396 HIS A CA 1
ATOM 3177 C C . HIS A 1 396 ? -1.039 -10.079 10.021 1.00 96.88 396 HIS A C 1
ATOM 3179 O O . HIS A 1 396 ? -0.788 -10.635 11.097 1.00 96.88 396 HIS A O 1
ATOM 3185 N N . LEU A 1 397 ? -1.321 -8.774 9.936 1.00 92.25 397 LEU A N 1
ATOM 3186 C CA . LEU A 1 397 ? -1.416 -7.889 11.099 1.00 92.25 397 LEU A CA 1
ATOM 3187 C C . LEU A 1 397 ? -2.505 -8.370 12.066 1.00 92.25 397 LEU A C 1
ATOM 3189 O O . LEU A 1 397 ? -2.230 -8.592 13.243 1.00 92.25 397 LEU A O 1
ATOM 3193 N N . LEU A 1 398 ? -3.717 -8.601 11.560 1.00 88.19 398 LEU A N 1
ATOM 3194 C CA . LEU A 1 398 ? -4.871 -9.032 12.349 1.00 88.19 398 LEU A CA 1
ATOM 3195 C C . LEU A 1 398 ? -4.627 -10.361 13.067 1.00 88.19 398 LEU A C 1
ATOM 3197 O O . LEU A 1 398 ? -4.919 -10.472 14.257 1.00 88.19 398 LEU A O 1
ATOM 3201 N N . LYS A 1 399 ? -4.029 -11.346 12.383 1.00 87.62 399 LYS A N 1
ATOM 3202 C CA . LYS A 1 399 ? -3.634 -12.627 12.995 1.00 87.62 399 LYS A CA 1
ATOM 3203 C C . LYS A 1 399 ? -2.652 -12.428 14.146 1.00 87.62 399 LYS A C 1
ATOM 3205 O O . LYS A 1 399 ? -2.784 -13.083 15.175 1.00 87.62 399 LYS A O 1
ATOM 3210 N N . THR A 1 400 ? -1.689 -11.523 13.985 1.00 82.62 400 THR A N 1
ATOM 3211 C CA . THR A 1 400 ? -0.667 -11.256 15.006 1.00 82.62 400 THR A CA 1
ATOM 3212 C C . THR A 1 400 ? -1.251 -10.535 16.218 1.00 82.62 400 THR A C 1
ATOM 3214 O O . THR A 1 400 ? -0.895 -10.849 17.350 1.00 82.62 400 THR A O 1
ATOM 3217 N N . LEU A 1 401 ? -2.183 -9.609 15.985 1.00 78.50 401 LEU A N 1
ATOM 3218 C CA . LEU A 1 401 ? -2.882 -8.863 17.033 1.00 78.50 401 LEU A CA 1
ATOM 3219 C C . LEU A 1 401 ? -4.080 -9.623 17.624 1.00 78.50 401 LEU A C 1
ATOM 3221 O O . LEU A 1 401 ? -4.733 -9.119 18.532 1.00 78.50 401 LEU A O 1
ATOM 3225 N N . ASN A 1 402 ? -4.376 -10.825 17.120 1.00 81.12 402 ASN A N 1
ATOM 3226 C CA . ASN A 1 402 ? -5.550 -11.617 17.488 1.00 81.12 402 ASN A CA 1
ATOM 3227 C C . ASN A 1 402 ? -6.879 -10.837 17.344 1.00 81.12 402 ASN A C 1
ATOM 3229 O O . ASN A 1 402 ? -7.808 -11.005 18.134 1.00 81.12 402 ASN A O 1
ATOM 3233 N N . ILE A 1 403 ? -6.972 -9.983 16.318 1.00 81.81 403 ILE A N 1
ATOM 3234 C CA . ILE A 1 403 ? -8.182 -9.229 15.973 1.00 81.81 403 ILE A CA 1
ATOM 3235 C C . ILE A 1 403 ? -8.912 -9.981 14.863 1.00 81.81 403 ILE A C 1
ATOM 3237 O O . ILE A 1 403 ? -8.348 -10.291 13.816 1.00 81.81 403 ILE A O 1
ATOM 3241 N N . HIS A 1 404 ? -10.192 -10.278 15.071 1.00 87.75 404 HIS A N 1
ATOM 3242 C CA . HIS A 1 404 ? -10.992 -10.941 14.048 1.00 87.75 404 HIS A CA 1
ATOM 3243 C C . HIS A 1 404 ? -11.401 -9.931 12.954 1.00 87.75 404 HIS A C 1
ATOM 3245 O O . HIS A 1 404 ? -11.861 -8.842 13.300 1.00 87.75 404 HIS A O 1
ATOM 3251 N N . PRO A 1 405 ? -11.351 -10.268 11.647 1.00 92.75 405 PRO A N 1
ATOM 3252 C CA . PRO A 1 405 ? -11.701 -9.327 10.573 1.00 92.75 405 PRO A CA 1
ATOM 3253 C C . PRO A 1 405 ? -13.097 -8.696 10.703 1.00 92.75 405 PRO A C 1
ATOM 3255 O O . PRO A 1 405 ? -13.280 -7.525 10.392 1.00 92.75 405 PRO A O 1
ATOM 3258 N N . LYS A 1 406 ? -14.072 -9.428 11.267 1.00 92.44 406 LYS A N 1
ATOM 3259 C CA . LYS A 1 406 ? -15.413 -8.914 11.640 1.00 92.44 406 LYS A CA 1
ATOM 3260 C C . LYS A 1 406 ? -15.397 -7.636 12.505 1.00 92.44 406 LYS A C 1
ATOM 3262 O O . LYS A 1 406 ? -16.372 -6.900 12.506 1.00 92.44 406 LYS A O 1
ATOM 3267 N N . ASN A 1 407 ? -14.323 -7.420 13.263 1.00 90.06 407 ASN A N 1
ATOM 3268 C CA . ASN A 1 407 ? -14.107 -6.274 14.144 1.00 90.06 407 ASN A CA 1
ATOM 3269 C C . ASN A 1 407 ? -13.291 -5.169 13.450 1.00 90.06 407 ASN A C 1
ATOM 3271 O O . ASN A 1 407 ? -12.697 -4.329 14.120 1.00 90.06 407 ASN A O 1
ATOM 3275 N N . CYS A 1 408 ? -13.205 -5.192 12.121 1.00 95.44 408 CYS A N 1
ATOM 3276 C CA . CYS A 1 408 ? -12.441 -4.228 11.343 1.00 95.44 408 CYS A CA 1
ATOM 3277 C C . CYS A 1 408 ? -13.351 -3.410 10.432 1.00 95.44 408 CYS A C 1
ATOM 3279 O O . CYS A 1 408 ? -14.289 -3.945 9.835 1.00 95.44 408 CYS A O 1
ATOM 3281 N N . LEU A 1 409 ? -13.017 -2.131 10.301 1.00 98.19 409 LEU A N 1
ATOM 3282 C CA . LEU A 1 409 ? -13.528 -1.226 9.283 1.00 98.19 409 LEU A CA 1
ATOM 3283 C C . LEU A 1 409 ? -12.444 -1.050 8.214 1.00 98.19 409 LEU A C 1
ATOM 3285 O O . LEU A 1 409 ? -11.300 -0.779 8.560 1.00 98.19 409 LEU A O 1
ATOM 3289 N N . ALA A 1 410 ? -12.777 -1.188 6.933 1.00 98.69 410 ALA A N 1
ATOM 3290 C CA . ALA A 1 410 ? -11.907 -0.778 5.829 1.00 98.69 410 ALA A CA 1
ATOM 3291 C C . ALA A 1 410 ? -12.549 0.352 5.022 1.00 98.69 410 ALA A C 1
ATOM 3293 O O . ALA A 1 410 ? -13.738 0.280 4.708 1.00 98.69 410 ALA A O 1
ATOM 3294 N N . ILE A 1 411 ? -11.754 1.357 4.658 1.00 98.75 411 ILE A N 1
ATOM 3295 C CA . ILE A 1 411 ? -12.159 2.480 3.810 1.00 98.75 411 ILE A CA 1
ATOM 3296 C C . ILE A 1 411 ? -11.190 2.562 2.625 1.00 98.75 411 ILE A C 1
ATOM 3298 O O . ILE A 1 411 ? -9.978 2.549 2.841 1.00 98.75 411 ILE A O 1
ATOM 3302 N N . GLY A 1 412 ? -11.698 2.628 1.393 1.00 97.94 412 GLY A N 1
ATOM 3303 C CA . GLY A 1 412 ? -10.856 2.710 0.194 1.00 97.94 412 GLY A CA 1
ATOM 3304 C C . GLY A 1 412 ? -11.579 3.232 -1.043 1.00 97.94 412 GLY A C 1
ATOM 3305 O O . GLY A 1 412 ? -12.798 3.434 -1.025 1.00 97.94 412 GLY A O 1
ATOM 3306 N N . ASP A 1 413 ? -10.837 3.428 -2.129 1.00 97.62 413 ASP A N 1
ATOM 3307 C CA . ASP A 1 413 ? -11.350 4.026 -3.362 1.00 97.62 413 ASP A CA 1
ATOM 3308 C C . ASP A 1 413 ? -10.946 3.273 -4.641 1.00 97.62 413 ASP A C 1
ATOM 3310 O O . ASP A 1 413 ? -11.640 3.379 -5.659 1.00 97.62 413 ASP A O 1
ATOM 3314 N N . ALA A 1 414 ? -9.884 2.469 -4.599 1.00 93.06 414 ALA A N 1
ATOM 3315 C CA . ALA A 1 414 ? -9.235 1.934 -5.789 1.00 93.06 414 ALA A CA 1
ATOM 3316 C C . ALA A 1 414 ? -9.197 0.393 -5.842 1.00 93.06 414 ALA A C 1
ATOM 3318 O O . ALA A 1 414 ? -9.634 -0.330 -4.946 1.00 93.06 414 ALA A O 1
ATOM 3319 N N . GLU A 1 415 ? -8.702 -0.152 -6.961 1.00 91.06 415 GLU A N 1
ATOM 3320 C CA . GLU A 1 415 ? -8.650 -1.604 -7.198 1.00 91.06 415 GLU A CA 1
ATOM 3321 C C . GLU A 1 415 ? -7.772 -2.341 -6.171 1.00 91.06 415 GLU A C 1
ATOM 3323 O O . GLU A 1 415 ? -8.118 -3.435 -5.725 1.00 91.06 415 GLU A O 1
ATOM 3328 N N . ASN A 1 416 ? -6.671 -1.723 -5.740 1.00 90.25 416 ASN A N 1
ATOM 3329 C CA . ASN A 1 416 ? -5.771 -2.257 -4.713 1.00 90.25 416 ASN A CA 1
ATOM 3330 C C . ASN A 1 416 ? -6.398 -2.308 -3.305 1.00 90.25 416 ASN A C 1
ATOM 3332 O O . ASN A 1 416 ? -5.822 -2.951 -2.425 1.00 90.25 416 ASN A O 1
ATOM 3336 N N . ASP A 1 417 ? -7.574 -1.707 -3.098 1.00 96.00 417 ASP A N 1
ATOM 3337 C CA . ASP A 1 417 ? -8.334 -1.787 -1.845 1.00 96.00 417 ASP A CA 1
ATOM 3338 C C . ASP A 1 417 ? -9.338 -2.938 -1.825 1.00 96.00 417 ASP A C 1
ATOM 3340 O O . ASP A 1 417 ? -9.811 -3.319 -0.759 1.00 96.00 417 ASP A O 1
ATOM 3344 N N . VAL A 1 418 ? -9.662 -3.535 -2.975 1.00 96.12 418 VAL A N 1
ATOM 3345 C CA . VAL A 1 418 ? -10.738 -4.534 -3.097 1.00 96.12 418 VAL A CA 1
ATOM 3346 C C . VAL A 1 418 ? -10.547 -5.719 -2.148 1.00 96.12 418 VAL A C 1
ATOM 3348 O O . VAL A 1 418 ? -11.508 -6.171 -1.527 1.00 96.12 418 VAL A O 1
ATOM 3351 N N . GLU A 1 419 ? -9.326 -6.239 -2.023 1.00 96.38 419 GLU A N 1
ATOM 3352 C CA . GLU A 1 419 ? -9.033 -7.352 -1.110 1.00 96.38 419 GLU A CA 1
ATOM 3353 C C . GLU A 1 419 ? -9.173 -6.941 0.362 1.00 96.38 419 GLU A C 1
ATOM 3355 O O . GLU A 1 419 ? -9.706 -7.703 1.165 1.00 96.38 419 GLU A O 1
ATOM 3360 N N . LEU A 1 420 ? -8.757 -5.719 0.702 1.00 97.44 420 LEU A N 1
ATOM 3361 C CA . LEU A 1 420 ? -8.871 -5.159 2.047 1.00 97.44 420 LEU A CA 1
ATOM 3362 C C . LEU A 1 420 ? -10.338 -4.894 2.428 1.00 97.44 420 LEU A C 1
ATOM 3364 O O . LEU A 1 420 ? -10.770 -5.245 3.524 1.00 97.44 420 LEU A O 1
ATOM 3368 N N . LEU A 1 421 ? -11.126 -4.345 1.499 1.00 98.56 421 LEU A N 1
ATOM 3369 C CA . LEU A 1 421 ? -12.564 -4.118 1.656 1.00 98.56 421 LEU A CA 1
ATOM 3370 C C . LEU A 1 421 ? -13.332 -5.433 1.837 1.00 98.56 421 LEU A C 1
ATOM 3372 O O . LEU A 1 421 ? -14.254 -5.497 2.643 1.00 98.56 421 LEU A O 1
ATOM 3376 N N . LYS A 1 422 ? -12.952 -6.497 1.120 1.00 98.38 422 LYS A N 1
ATOM 3377 C CA . LYS A 1 422 ? -13.576 -7.824 1.267 1.00 98.38 422 LYS A CA 1
ATOM 3378 C C . LYS A 1 422 ? -13.191 -8.536 2.564 1.00 98.38 422 LYS A C 1
ATOM 3380 O O . LYS A 1 422 ? -13.962 -9.368 3.035 1.00 98.38 422 LYS A O 1
ATOM 3385 N N . LEU A 1 423 ? -12.003 -8.257 3.102 1.00 97.81 423 LEU A N 1
ATOM 3386 C CA . LEU A 1 423 ? -11.510 -8.858 4.342 1.00 97.81 423 LEU A CA 1
ATOM 3387 C C . LEU A 1 423 ? -12.273 -8.340 5.571 1.00 97.81 423 LEU A C 1
ATOM 3389 O O . LEU A 1 423 ? -12.602 -9.124 6.462 1.00 97.81 423 LEU A O 1
ATOM 3393 N N . SER A 1 424 ? -12.526 -7.033 5.633 1.00 97.50 424 SER A N 1
ATOM 3394 C CA . SER A 1 424 ? -13.075 -6.365 6.817 1.00 97.50 424 SER A CA 1
ATOM 3395 C C . SER A 1 424 ? -14.564 -6.635 7.046 1.00 97.50 424 SER A C 1
ATOM 3397 O O . SER A 1 424 ? -15.351 -6.766 6.111 1.00 97.50 424 SER A O 1
ATOM 3399 N N . GLY A 1 425 ? -14.961 -6.684 8.320 1.00 95.81 425 GLY A N 1
ATOM 3400 C CA . GLY A 1 425 ? -16.349 -6.878 8.744 1.00 95.81 425 GLY A CA 1
ATOM 3401 C C . GLY A 1 425 ? -17.279 -5.761 8.295 1.00 95.81 425 GLY A C 1
ATOM 3402 O O . GLY A 1 425 ? -18.410 -6.039 7.899 1.00 95.81 425 GLY A O 1
ATOM 3403 N N . VAL A 1 426 ? -16.773 -4.526 8.334 1.00 97.69 426 VAL A N 1
ATOM 3404 C CA . VAL A 1 426 ? -17.411 -3.343 7.761 1.00 97.69 426 VAL A CA 1
ATOM 3405 C C . VAL A 1 426 ? -16.505 -2.791 6.669 1.00 97.69 426 VAL A C 1
ATOM 3407 O O . VAL A 1 426 ? -15.308 -2.593 6.882 1.00 97.69 426 VAL A O 1
ATOM 3410 N N . SER A 1 427 ? -17.064 -2.528 5.492 1.00 98.50 427 SER A N 1
ATOM 3411 C CA . SER A 1 427 ? -16.302 -1.985 4.368 1.00 98.50 427 SER A CA 1
ATOM 3412 C C . SER A 1 427 ? -17.018 -0.830 3.688 1.00 98.50 427 SER A C 1
ATOM 3414 O O . SER A 1 427 ? -18.223 -0.874 3.423 1.00 98.50 427 SER A O 1
ATOM 3416 N N . VAL A 1 428 ? -16.258 0.228 3.424 1.00 98.75 428 VAL A N 1
ATOM 3417 C CA . VAL A 1 428 ? -16.763 1.515 2.960 1.00 98.75 428 VAL A CA 1
ATOM 3418 C C . VAL A 1 428 ? -15.956 1.974 1.753 1.00 98.75 428 VAL A C 1
ATOM 3420 O O . VAL A 1 428 ? -14.730 2.012 1.794 1.00 98.75 428 VAL A O 1
ATOM 3423 N N . ALA A 1 429 ? -16.646 2.357 0.686 1.00 98.75 429 ALA A N 1
ATOM 3424 C CA . ALA A 1 429 ? -16.049 3.077 -0.429 1.00 98.75 429 ALA A CA 1
ATOM 3425 C C . ALA A 1 429 ? -16.421 4.563 -0.353 1.00 98.75 429 ALA A C 1
ATOM 3427 O O . ALA A 1 429 ? -17.564 4.909 -0.057 1.00 98.75 429 ALA A O 1
ATOM 3428 N N . VAL A 1 430 ? -15.484 5.459 -0.644 1.00 98.62 430 VAL A N 1
ATOM 3429 C CA . VAL A 1 430 ? -15.791 6.895 -0.784 1.00 98.62 430 VAL A CA 1
ATOM 3430 C C . VAL A 1 430 ? -16.514 7.183 -2.105 1.00 98.62 430 VAL A C 1
ATOM 3432 O O . VAL A 1 430 ? -16.463 6.396 -3.055 1.00 98.62 430 VAL A O 1
ATOM 3435 N N . ALA A 1 431 ? -17.217 8.312 -2.206 1.00 98.50 431 ALA A N 1
ATOM 3436 C CA . ALA A 1 431 ? -18.041 8.610 -3.383 1.00 98.50 431 ALA A CA 1
ATOM 3437 C C . ALA A 1 431 ? -17.238 8.690 -4.699 1.00 98.50 431 ALA A C 1
ATOM 3439 O O . ALA A 1 431 ? -17.761 8.329 -5.757 1.00 98.50 431 ALA A O 1
ATOM 3440 N N . ASN A 1 432 ? -15.973 9.114 -4.651 1.00 97.88 432 ASN A N 1
ATOM 3441 C CA . ASN A 1 432 ? -15.054 9.178 -5.795 1.00 97.88 432 ASN A CA 1
ATOM 3442 C C . ASN A 1 432 ? -14.429 7.818 -6.171 1.00 97.88 432 ASN A C 1
ATOM 3444 O O . ASN A 1 432 ? -13.748 7.733 -7.189 1.00 97.88 432 ASN A O 1
ATOM 3448 N N . ALA A 1 433 ? -14.702 6.754 -5.410 1.00 97.00 433 ALA A N 1
ATOM 3449 C CA . ALA A 1 433 ? -14.144 5.427 -5.645 1.00 97.00 433 ALA A CA 1
ATOM 3450 C C . ALA A 1 433 ? -14.504 4.842 -7.020 1.00 97.00 433 ALA A C 1
ATOM 3452 O O . ALA A 1 433 ? -15.586 5.089 -7.578 1.00 97.00 433 ALA A O 1
ATOM 3453 N N . CYS A 1 434 ? -13.619 3.992 -7.541 1.00 94.38 434 CYS A N 1
ATOM 3454 C CA . CYS A 1 434 ? -13.841 3.239 -8.766 1.00 94.38 434 CYS A CA 1
ATOM 3455 C C . CYS A 1 434 ? -14.960 2.193 -8.588 1.00 94.38 434 CYS A C 1
ATOM 3457 O O . CYS A 1 434 ? -15.314 1.787 -7.477 1.00 94.38 434 CYS A O 1
ATOM 3459 N N . ASN A 1 435 ? -15.523 1.711 -9.700 1.00 97.44 435 ASN A N 1
ATOM 3460 C CA . ASN A 1 435 ? -16.630 0.746 -9.657 1.00 97.44 435 ASN A CA 1
ATOM 3461 C C . ASN A 1 435 ? -16.250 -0.575 -8.972 1.00 97.44 435 ASN A C 1
ATOM 3463 O O . ASN A 1 435 ? -17.102 -1.198 -8.343 1.00 97.44 435 ASN A O 1
ATOM 3467 N N . MET A 1 436 ? -14.986 -1.001 -9.076 1.00 95.56 436 MET A N 1
ATOM 3468 C CA . MET A 1 436 ? -14.515 -2.230 -8.432 1.00 95.56 436 MET A CA 1
ATOM 3469 C C . MET A 1 436 ? -14.496 -2.096 -6.907 1.00 95.56 436 MET A C 1
ATOM 3471 O O . MET A 1 436 ? -14.999 -2.986 -6.225 1.00 95.56 436 MET A O 1
ATOM 3475 N N . ALA A 1 437 ? -13.993 -0.976 -6.378 1.00 96.31 437 ALA A N 1
ATOM 3476 C CA . ALA A 1 437 ? -13.996 -0.690 -4.945 1.00 96.31 437 ALA A CA 1
ATOM 3477 C C . ALA A 1 437 ? -15.426 -0.536 -4.406 1.00 96.31 437 ALA A C 1
ATOM 3479 O O . ALA A 1 437 ? -15.797 -1.205 -3.443 1.00 96.31 437 ALA A O 1
ATOM 3480 N N . LYS A 1 438 ? -16.280 0.243 -5.089 1.00 98.44 438 LYS A N 1
ATOM 3481 C CA . LYS A 1 438 ? -17.706 0.383 -4.732 1.00 98.44 438 LYS A CA 1
ATOM 3482 C C . LYS A 1 438 ? -18.452 -0.948 -4.733 1.00 98.44 438 LYS A C 1
ATOM 3484 O O . LYS A 1 438 ? -19.283 -1.175 -3.866 1.00 98.44 438 LYS A O 1
ATOM 3489 N N . GLY A 1 439 ? -18.157 -1.825 -5.695 1.00 98.19 439 GLY A N 1
ATOM 3490 C CA . GLY A 1 439 ? -18.751 -3.160 -5.769 1.00 98.19 439 GLY A CA 1
ATOM 3491 C C . GLY A 1 439 ? -18.232 -4.137 -4.707 1.00 98.19 439 GLY A C 1
ATOM 3492 O O . GLY A 1 439 ? -18.885 -5.145 -4.449 1.00 98.19 439 GLY A O 1
ATOM 3493 N N . ALA A 1 440 ? -17.069 -3.864 -4.108 1.00 98.00 440 ALA A N 1
ATOM 3494 C CA . ALA A 1 440 ? -16.489 -4.662 -3.029 1.00 98.00 440 ALA A CA 1
ATOM 3495 C C . ALA A 1 440 ? -16.901 -4.179 -1.627 1.00 98.00 440 ALA A C 1
ATOM 3497 O O . ALA A 1 440 ? -16.864 -4.970 -0.684 1.00 98.00 440 ALA A O 1
ATOM 3498 N N . ALA A 1 441 ? -17.280 -2.906 -1.488 1.00 98.38 441 ALA A N 1
ATOM 3499 C CA . ALA A 1 441 ? -17.700 -2.302 -0.229 1.00 98.38 441 ALA A CA 1
ATOM 3500 C C . ALA A 1 441 ? -19.185 -2.555 0.091 1.00 98.38 441 ALA A C 1
ATOM 3502 O O . ALA A 1 441 ? -20.030 -2.656 -0.797 1.00 98.38 441 ALA A O 1
ATOM 3503 N N . GLN A 1 442 ? -19.519 -2.609 1.381 1.00 98.38 442 GLN A N 1
ATOM 3504 C CA . GLN A 1 442 ? -20.902 -2.717 1.866 1.00 98.38 442 GLN A CA 1
ATOM 3505 C C . GLN A 1 442 ? -21.621 -1.365 1.902 1.00 98.38 442 GLN A C 1
ATOM 3507 O O . GLN A 1 442 ? -22.850 -1.297 1.815 1.00 98.38 442 GLN A O 1
ATOM 3512 N N . HIS A 1 443 ? -20.859 -0.284 2.055 1.00 98.56 443 HIS A N 1
ATOM 3513 C CA . HIS A 1 443 ? -21.379 1.063 2.214 1.00 98.56 443 HIS A CA 1
ATOM 3514 C C . HIS A 1 443 ? -20.626 2.056 1.340 1.00 98.56 443 HIS A C 1
ATOM 3516 O O . HIS A 1 443 ? -19.466 1.851 0.988 1.00 98.56 443 HIS A O 1
ATOM 3522 N N . ILE A 1 444 ? -21.299 3.158 1.023 1.00 98.69 444 ILE A N 1
ATOM 3523 C CA . ILE A 1 444 ? -20.704 4.304 0.345 1.00 98.69 444 ILE A CA 1
ATOM 3524 C C . ILE A 1 444 ? -20.921 5.535 1.224 1.00 98.69 444 ILE A C 1
ATOM 3526 O O . ILE A 1 444 ? -22.010 5.701 1.782 1.00 98.69 444 ILE A O 1
ATOM 3530 N N . VAL A 1 445 ? -19.884 6.354 1.361 1.00 98.56 445 VAL A N 1
ATOM 3531 C CA . VAL A 1 445 ? -19.885 7.642 2.080 1.00 98.56 445 VAL A CA 1
ATOM 3532 C C . VAL A 1 445 ? -19.516 8.773 1.120 1.00 98.56 445 VAL A C 1
ATOM 3534 O O . VAL A 1 445 ? -19.334 8.533 -0.077 1.00 98.56 445 VAL A O 1
ATOM 3537 N N . SER A 1 446 ? -19.419 10.000 1.629 1.00 98.25 446 SER A N 1
ATOM 3538 C CA . SER A 1 446 ? -18.997 11.177 0.866 1.00 98.25 446 SER A CA 1
ATOM 3539 C C . SER A 1 446 ? -17.625 11.002 0.195 1.00 98.25 446 SER A C 1
ATOM 3541 O O . SER A 1 446 ? -16.907 10.021 0.418 1.00 98.25 446 SER A O 1
ATOM 3543 N N . SER A 1 447 ? -17.282 11.921 -0.708 1.00 98.38 447 SER A N 1
ATOM 3544 C CA . SER A 1 447 ? -15.990 11.891 -1.398 1.00 98.38 447 SER A CA 1
ATOM 3545 C C . SER A 1 447 ? -14.835 12.180 -0.434 1.00 98.38 447 SER A C 1
ATOM 3547 O O . SER A 1 447 ? -15.041 12.650 0.687 1.00 98.38 447 SER A O 1
ATOM 3549 N N . ASN A 1 448 ? -13.607 11.923 -0.868 1.00 97.12 448 ASN A N 1
ATOM 3550 C CA . ASN A 1 448 ? -12.410 12.323 -0.135 1.00 97.12 448 ASN A CA 1
ATOM 3551 C C . ASN A 1 448 ? -12.302 13.844 0.084 1.00 97.12 448 ASN A C 1
ATOM 3553 O O . ASN A 1 448 ? -11.815 14.263 1.132 1.00 97.12 448 ASN A O 1
ATOM 3557 N N . ASP A 1 449 ? -12.792 14.661 -0.854 1.00 97.19 449 ASP A N 1
ATOM 3558 C CA . ASP A 1 449 ? -12.840 16.126 -0.712 1.00 97.19 449 ASP A CA 1
ATOM 3559 C C . ASP A 1 449 ? -13.945 16.594 0.255 1.00 97.19 449 ASP A C 1
ATOM 3561 O O . ASP A 1 449 ? -13.868 17.696 0.793 1.00 97.19 449 ASP A O 1
ATOM 3565 N N . ASP A 1 450 ? -14.939 15.742 0.517 1.00 96.56 450 ASP A N 1
ATOM 3566 C CA . ASP A 1 450 ? -16.079 16.007 1.403 1.00 96.56 450 ASP A CA 1
ATOM 3567 C C . ASP A 1 450 ? -15.960 15.258 2.750 1.00 96.56 450 ASP A C 1
ATOM 3569 O O . ASP A 1 450 ? -16.959 14.952 3.406 1.00 96.56 450 ASP A O 1
ATOM 3573 N N . ASP A 1 451 ? -14.731 14.933 3.168 1.00 95.44 451 ASP A N 1
ATOM 3574 C CA . ASP A 1 451 ? -14.412 14.239 4.424 1.00 95.44 451 ASP A CA 1
ATOM 3575 C C . ASP A 1 451 ? -15.108 12.870 4.594 1.00 95.44 451 ASP A C 1
ATOM 3577 O O . ASP A 1 451 ? -15.525 12.498 5.697 1.00 95.44 451 ASP A O 1
ATOM 3581 N N . GLY A 1 452 ? -15.207 12.085 3.515 1.00 97.69 452 GLY A N 1
ATOM 3582 C CA . GLY A 1 452 ? -15.795 10.739 3.530 1.00 97.69 452 GLY A CA 1
ATOM 3583 C C . GLY A 1 452 ? -15.166 9.794 4.561 1.00 97.69 452 GLY A C 1
ATOM 3584 O O . GLY A 1 452 ? -15.878 9.023 5.205 1.00 97.69 452 GLY A O 1
ATOM 3585 N N . PHE A 1 453 ? -13.851 9.900 4.798 1.00 98.00 453 PHE A N 1
ATOM 3586 C CA . PHE A 1 453 ? -13.178 9.199 5.899 1.00 98.00 453 PHE A CA 1
ATOM 3587 C C . PHE A 1 453 ? -13.824 9.538 7.250 1.00 98.00 453 PHE A C 1
ATOM 3589 O O . PHE A 1 453 ? -14.271 8.646 7.968 1.00 98.00 453 PHE A O 1
ATOM 3596 N N . SER A 1 454 ? -13.938 10.828 7.576 1.00 97.00 454 SER A N 1
ATOM 3597 C CA . SER A 1 454 ? -14.547 11.290 8.823 1.00 97.00 454 SER A CA 1
ATOM 3598 C C . SER A 1 454 ? -16.003 10.847 8.974 1.00 97.00 454 SER A C 1
ATOM 3600 O O . SER A 1 454 ? -16.412 10.450 10.066 1.00 97.00 454 SER A O 1
ATOM 3602 N N . GLU A 1 455 ? -16.785 10.877 7.891 1.00 96.81 455 GLU A N 1
ATOM 3603 C CA . GLU A 1 455 ? -18.159 10.361 7.884 1.00 96.81 455 GLU A CA 1
ATOM 3604 C C . GLU A 1 455 ? -18.200 8.868 8.239 1.00 96.81 455 GLU A C 1
ATOM 3606 O O . GLU A 1 455 ? -18.994 8.458 9.089 1.00 96.81 455 GLU A O 1
ATOM 3611 N N . ALA A 1 456 ? -17.329 8.056 7.631 1.00 97.38 456 ALA A N 1
ATOM 3612 C CA . ALA A 1 456 ? -17.255 6.626 7.911 1.00 97.38 456 ALA A CA 1
ATOM 3613 C C . ALA A 1 456 ? -16.911 6.356 9.383 1.00 97.38 456 ALA A C 1
ATOM 3615 O O . ALA A 1 456 ? -17.569 5.538 10.026 1.00 97.38 456 ALA A O 1
ATOM 3616 N N . ILE A 1 457 ? -15.933 7.072 9.943 1.00 95.75 457 ILE A N 1
ATOM 3617 C CA . ILE A 1 457 ? -15.552 6.910 11.351 1.00 95.75 457 ILE A CA 1
ATOM 3618 C C . ILE A 1 457 ? -16.698 7.281 12.290 1.00 95.75 457 ILE A C 1
ATOM 3620 O O . ILE A 1 457 ? -17.034 6.497 13.176 1.00 95.75 457 ILE A O 1
ATOM 3624 N N . GLN A 1 458 ? -17.345 8.429 12.083 1.00 93.19 458 GLN A N 1
ATOM 3625 C CA . GLN A 1 458 ? -18.481 8.836 12.916 1.00 93.19 458 GLN A CA 1
ATOM 3626 C C . GLN A 1 458 ? -19.608 7.804 12.873 1.00 93.19 458 GLN A C 1
ATOM 3628 O O . GLN A 1 458 ? -20.184 7.469 13.903 1.00 93.19 458 GLN A O 1
ATOM 3633 N N . LYS A 1 459 ? -19.896 7.275 11.681 1.00 93.25 459 LYS A N 1
ATOM 3634 C CA . LYS A 1 459 ? -21.016 6.365 11.444 1.00 93.25 459 LYS A CA 1
ATOM 3635 C C . LYS A 1 459 ? -20.784 4.946 11.952 1.00 93.25 459 LYS A C 1
ATOM 3637 O O . LYS A 1 459 ? -21.731 4.314 12.407 1.00 93.25 459 LYS A O 1
ATOM 3642 N N . PHE A 1 460 ? -19.571 4.420 11.803 1.00 92.94 460 PHE A N 1
ATOM 3643 C CA . PHE A 1 460 ? -19.287 3.004 12.063 1.00 92.94 460 PHE A CA 1
ATOM 3644 C C . PHE A 1 460 ? -18.461 2.772 13.324 1.00 92.94 460 PHE A C 1
ATOM 3646 O O . PHE A 1 460 ? -18.498 1.668 13.858 1.00 92.94 460 PHE A O 1
ATOM 3653 N N . CYS A 1 461 ? -17.752 3.790 13.817 1.00 85.81 461 CYS A N 1
ATOM 3654 C CA . CYS A 1 461 ? -17.028 3.723 15.084 1.00 85.81 461 CYS A CA 1
ATOM 3655 C C . CYS A 1 461 ? -17.762 4.423 16.237 1.00 85.81 461 CYS A C 1
ATOM 3657 O O . CYS A 1 461 ? -17.318 4.292 17.371 1.00 85.81 461 CYS A O 1
ATOM 3659 N N . ASN A 1 462 ? -18.868 5.133 15.972 1.00 82.38 462 ASN A N 1
ATOM 3660 C CA . ASN A 1 462 ? -19.628 5.914 16.959 1.00 82.38 462 ASN A CA 1
ATOM 3661 C C . ASN A 1 462 ? -18.768 6.913 17.747 1.00 82.38 462 ASN A C 1
ATOM 3663 O O . ASN A 1 462 ? -18.953 7.146 18.939 1.00 82.38 462 ASN A O 1
ATOM 3667 N N . ILE A 1 463 ? -17.829 7.540 17.038 1.00 81.25 463 ILE A N 1
ATOM 3668 C CA . ILE A 1 463 ? -16.951 8.582 17.569 1.00 81.25 463 ILE A CA 1
ATOM 3669 C C . ILE A 1 463 ? -17.503 9.943 17.161 1.00 81.25 463 ILE A C 1
ATOM 3671 O O . ILE A 1 463 ? -17.676 10.218 15.975 1.00 81.25 463 ILE A O 1
ATOM 3675 N N . GLN A 1 464 ? -17.740 10.820 18.136 1.00 78.62 464 GLN A N 1
ATOM 3676 C CA . GLN A 1 464 ? -18.080 12.215 17.866 1.00 78.62 464 GLN A CA 1
ATOM 3677 C C . GLN A 1 464 ? -16.815 13.050 17.673 1.00 78.62 464 GLN A C 1
ATOM 3679 O O . GLN A 1 464 ? -15.852 12.926 18.426 1.00 78.62 464 GLN A O 1
ATOM 3684 N N . ILE A 1 465 ? -16.831 13.934 16.676 1.00 80.56 465 ILE A N 1
ATOM 3685 C CA . ILE A 1 465 ? -15.697 14.805 16.366 1.00 80.56 465 ILE A CA 1
ATOM 3686 C C . ILE A 1 465 ? -16.086 16.234 16.698 1.00 80.56 465 ILE A C 1
ATOM 3688 O O . ILE A 1 465 ? -17.000 16.791 16.090 1.00 80.56 465 ILE A O 1
ATOM 3692 N N . ASN A 1 466 ? -15.367 16.833 17.643 1.00 75.19 466 ASN A N 1
ATOM 3693 C CA . ASN A 1 466 ? -15.557 18.233 17.977 1.00 75.19 466 ASN A CA 1
ATOM 3694 C C . ASN A 1 466 ? -14.702 19.120 17.060 1.00 75.19 466 ASN A C 1
ATOM 3696 O O . ASN A 1 466 ? -13.471 19.053 17.080 1.00 75.19 466 ASN A O 1
ATOM 3700 N N . LEU A 1 467 ? -15.354 19.931 16.226 1.00 71.94 467 LEU A N 1
ATOM 3701 C CA . LEU A 1 467 ? -14.680 20.828 15.284 1.00 71.94 467 LEU A CA 1
ATOM 3702 C C . LEU A 1 467 ? -14.303 22.182 15.892 1.00 71.94 467 LEU A C 1
ATOM 3704 O O . LEU A 1 467 ? -13.531 22.893 15.244 1.00 71.94 467 LEU A O 1
ATOM 3708 N N . ASP A 1 468 ? -14.736 22.468 17.120 1.00 56.53 468 ASP A N 1
ATOM 3709 C CA . ASP A 1 468 ? -14.460 23.724 17.828 1.00 56.53 468 ASP A CA 1
ATOM 3710 C C . ASP A 1 468 ? -12.993 23.898 18.257 1.00 56.53 468 ASP A C 1
ATOM 3712 O O . ASP A 1 468 ? -12.247 22.883 18.346 1.00 56.53 468 ASP A O 1
#

Foldseek 3Di:
DDDDDDDDDDDDDDDDDDDDDDDDDDDDDDPDDPDDDPVNVVLLVVVQDVPPPDDFFDALPPDPLVVSCVVSVHDSCSVSVVCCVQPRGWGDDPVVQWGQGPDDDDPPAPDRDTDHDDPPVPNDDDDDDPDPPDPPVVVVVVPPPPVVVVCVVVVVVVVVVVVLVFLAQEEEEEQAFWQADVVSAHDLLSLLLLQLCVVVNRHYEYAYLADLVRVCVNADPVSCVSNVDSRPQYAYNQFQWGAHRPDDVRGVDGFAFALVLVLVVVVVQQPDWDADDPQKDCSVVCVVVVHGTWTWWKWWDFPPAIEIEPGIRCVVVVCVVNVDDHHYDPDVSVVCVVRGRGTFKMKTFDQLVVCVVVQVVVQVSCVPGQKHWDDPDSGMIMIGGVQGHSLSSVVSRCVVVVHQLLNYEYEDAEPSCLNVQQSHNAYEYEPNHDPSSVVSHPYYAHTSNVPRVSVCCCVNSVGDRDPD

InterPro domains:
  IPR006379 HAD-superfamily hydrolase, subfamily IIB [TIGR01484] (324-430)
  IPR023214 HAD superfamily [G3DSA:3.40.50.1000] (171-457)
  IPR036412 HAD-like superfamily [SSF56784] (163-461)

Solvent-accessible surface area (backbone atoms only — not comparable to full-atom values): 26818 Å² total; per-residue (Å²): 138,75,88,87,78,90,78,89,81,83,88,79,90,76,93,76,92,79,84,87,83,88,84,85,82,86,86,72,69,97,84,76,71,80,85,75,51,73,67,52,53,52,54,50,53,54,53,56,54,71,73,65,59,99,66,69,65,70,59,88,87,78,62,64,43,62,64,54,15,69,76,68,78,48,57,35,66,58,54,51,48,52,44,58,73,70,54,79,80,51,77,44,50,74,96,74,52,48,62,72,70,85,69,89,69,67,96,82,57,96,72,81,77,78,54,71,68,75,52,91,88,68,82,63,80,81,82,77,72,94,58,100,81,62,66,84,65,48,64,72,47,65,77,40,93,65,50,55,63,52,50,52,47,53,45,49,50,44,58,58,53,62,60,57,76,33,77,49,51,34,38,38,29,29,40,85,54,22,52,15,23,94,86,54,36,63,47,71,64,44,24,45,37,43,27,48,36,58,77,64,71,31,44,60,27,50,38,28,67,43,50,68,68,59,52,55,69,38,46,51,74,74,44,38,69,51,18,73,64,87,74,48,26,23,30,20,50,38,17,18,36,27,32,32,73,85,35,90,86,32,64,75,44,75,36,49,33,53,54,67,61,54,42,52,47,50,55,53,42,60,67,41,74,41,74,69,46,89,83,28,58,59,32,74,60,34,53,76,70,68,50,63,57,41,44,62,26,39,35,40,37,34,84,89,48,42,36,24,47,85,40,46,48,40,52,70,56,47,36,63,72,67,67,51,86,63,44,79,33,97,49,59,56,59,53,48,68,71,48,66,70,31,36,35,37,38,38,40,39,42,59,50,73,58,42,54,57,48,45,55,57,51,44,64,70,28,72,91,45,71,36,42,72,45,73,82,43,81,47,30,40,36,35,35,17,58,80,45,27,36,25,54,38,47,52,54,51,28,63,74,70,71,48,60,44,71,26,19,37,19,39,23,22,41,71,73,33,29,55,31,21,60,55,24,53,38,18,33,9,28,60,74,28,40,70,62,14,46,73,40,24,82,42,76,43,43,27,22,80,66,44,13,49,42,52,46,43,36,71,58,51,64,48,83,74,80,88,124

Mean predicted aligned error: 17.23 Å

Sequence (468 aa):
MSNLEESEQILSSPETKIEAGRQQHIILDKKRLITFTLTDICLLLEKIMEQQGDESVITCRNIDWNLIASQLDKDPFEIEYFWKVFNPEIHFKPTLGYAVVPVELNLNQETLLLYENVDHQTNAIYNYKLQSSVNSKIDSLRNQTILKPILDFAKEVLDKQIIMESNILCVFTDVDGTLANNENQLSLKNAKTISALMDSHILLVPATGRSKVGFLRMFTEDIMDIAKHHGFPGIFFNGAVLIGPNGIDDIMKTWTIPDECMIELCNLLDSIKIEWQPEDEGYEEAKLKGETHRGVAYSVYLLNEFVHNVRGSHLRYVEGLSREFSVKVESVVDVIKKNKNQSLKFIIGESREKLEEIKDIVHDFLKDKPARVLFSHPLILEILHIDCSKGNAAEHLLKTLNIHPKNCLAIGDAENDVELLKLSGVSVAVANACNMAKGAAQHIVSSNDDDGFSEAIQKFCNIQINLD

pLDDT: mean 70.62, std 25.63, range [22.73, 98.75]